Protein AF-A0A1E3BUB5-F1 (afdb_monomer)

Sequence (648 aa):
MSFGFSIGDFLGVIKDIHHIRRVFASAPAQFKNLHDELRNLSIIIQDVEAHLPNNERKAELEKIAKSCKEVVTDIWETIRRYQEISNKHGLKHAWKRLRWEPDDVRELRERVCSNIAPLTAINGRITLDNVLELVNYKKDEQHQMYLDWLSSASYAADQYNALRQGQPGTGRWFLECPPFQAWAETPGQTLFCPGIPGAGKTILASIVIDELDSRHGNDRDVGITYLYCSFRHRHDQIQDPESLLTSIIRQLAQGLERMPATVVWLYEKHKPKGTRPSFNELSDALNVIVGLLLSRTFIVVDALDECNESSISCIVDEIFRMQTVSKLSFLATSRSIPEIETKFYGKLVQEIRATKEDVIKYLNARLDNCPCALTRRPHLREKAITAITQSVDGMFLLAQLYLDSLISMTMPKEIMDELTRLMDKSNRYDEAYNTVMKRICDQAASQKRLAANTLLWITCAKRPLTPLELRTALAVELGDPELDQGNLPDLKDIISTCAGLVIVRSDCSGELVELAHYTMQEFFTRNWTVWFPLAHESIATTCLTYLSFDAFQGGMCFNDTEFEARLGQYPLYSYAARNWGHHARLQHVNNDLIFSFLTDTLKVDASVQALFALRVQTPFVPAPPKTAPALFRFSAGPCHALIGYSVA

Nearest PDB structures (foldseek):
  8bv0-assembly2_C  TM=6.334E-01  e=8.798E-07  Solanum lycopersicum
  4xgu-assembly1_B  TM=4.480E-01  e=5.798E-04  Caenorhabditis elegans
  4xgu-assembly1_D  TM=3.377E-01  e=5.318E-04  Caenorhabditis elegans
  1sxj-assembly1_E  TM=4.183E-01  e=2.197E-02  Saccharomyces cerevisiae
  7mca-assembly1_C  TM=2.116E-01  e=2.975E-02  Saccharomyces cerevisiae

Secondary structure (DSSP, 8-state):
------HHHHHHHHHHHHHHHHHGGG--GGGHHHHHHHHHHHHHHHHHHHT--SSTTHHHHHHHHHHHHHHHHHHHHHHHHHHHHHTTS-TTTSTTT--S--HHHHHHHHHHHHHHHHHHHHHHHHHHHHHHHHHHHHHHHHHHHHHHHH-----HHHHHHHHHHSPTT-SHHHHTSHHHHHHHHSTT-EEEEEB-TTS-HHHHHHHHHHHHHHHHTT-TTEEEEEEE--GGGGGSGGGSHHHHHHHHHHHHHHTSSS--HHHHHHHHHHGGGT----HHHHHHHHHHIIIII-SEEEEEEE-GGGS-HHHHHHHHHHHHHHHTTS-EEEEEEE---HHHHHHTTTSEE--B---HHHHHHHHHHHHHT--STTTT-HHHHHHHHHHHHHHSTT-HHHHHHHHHHHHT--SHHHHHHHHHHHT--S-HHHHHHHHHHHHHHTS-HHHHHHHHHHHHHHHHSSS-B-HHHHHHHHH--TT-SS--GGG---HHHHHHHTTTSEEEEE-SS-EEEEESSHHHHHHHHHHHHHH-TTHHHHHHHHHHHHHTSGGGTT-S-SSHHHHHHHHHH-TTHHHHHHHHHHHHHHS---HHHHHHHHH-HHHHHHHHHHHHTTS-----PPPPPS------------GGGSGGGT--

Solvent-accessible surface area (backbone atoms only — not comparable to full-atom values): 36355 Å² total; per-residue (Å²): 142,82,91,68,88,51,77,65,52,58,54,47,44,47,50,51,50,53,50,53,52,60,71,48,74,80,57,63,82,87,53,48,64,53,52,53,52,52,50,50,44,45,51,52,52,50,55,39,62,77,60,63,75,88,73,86,61,52,72,64,53,48,56,50,51,50,52,51,44,52,52,54,48,52,52,50,53,51,52,47,55,55,50,60,58,35,76,76,46,66,82,72,62,60,63,74,71,64,86,66,87,50,67,70,57,53,51,53,41,52,56,51,54,66,52,41,56,59,51,52,55,51,40,55,49,45,54,49,52,54,52,50,51,53,51,49,53,54,48,52,55,52,50,49,53,54,36,58,68,57,35,73,73,65,57,64,57,57,44,54,51,31,50,70,72,45,59,91,90,48,66,53,72,55,67,70,29,68,58,44,44,51,35,75,72,37,74,45,27,47,38,40,29,34,23,61,80,53,20,46,62,60,39,46,48,29,51,50,53,53,51,48,42,73,77,36,65,86,41,72,45,47,37,66,34,70,46,77,47,47,59,82,36,52,86,41,74,72,51,36,54,49,43,50,48,28,40,45,46,34,44,43,45,66,64,39,98,60,74,51,68,59,58,53,50,52,47,67,68,20,58,86,71,75,51,76,81,52,56,67,60,49,50,54,41,42,46,48,44,51,52,71,68,26,75,30,32,39,43,39,35,32,38,50,70,31,40,39,73,69,30,45,49,55,47,54,55,49,52,55,56,48,31,76,75,28,38,35,21,40,37,37,30,26,58,82,41,70,80,63,52,62,76,52,66,95,50,44,68,48,78,44,55,39,49,61,68,42,48,50,51,48,55,48,58,54,44,76,75,36,98,34,52,42,65,79,30,65,73,55,35,54,50,48,52,51,47,44,54,69,53,31,78,29,23,46,50,51,44,51,56,53,48,60,54,49,57,72,40,75,52,71,63,60,44,51,54,48,53,57,56,56,64,53,80,78,60,60,65,65,50,52,51,51,50,53,50,48,56,36,68,70,41,58,72,70,49,24,50,50,23,52,53,49,51,39,49,65,69,70,44,94,62,84,38,35,60,65,28,48,31,50,61,73,29,59,58,90,85,49,54,64,80,54,75,88,52,47,62,55,69,66,58,52,36,61,42,36,74,66,49,42,40,76,50,72,58,81,91,46,54,34,40,38,65,61,43,71,70,54,53,59,49,43,74,76,41,36,66,80,80,38,70,57,42,38,23,52,52,16,52,46,24,50,39,60,56,55,18,59,88,30,59,77,27,58,64,93,46,69,69,56,40,51,49,47,51,70,75,35,63,45,50,59,55,26,49,62,41,23,62,60,25,38,70,75,27,82,53,67,59,67,60,53,48,57,42,71,67,37,61,34,30,42,44,27,34,50,48,54,54,63,72,66,88,70,88,68,82,89,70,83,81,76,81,96,80,79,87,83,84,78,84,78,82,89,67,87,73,85,73,61,67,73,69,69,79,109

Mean predicted aligned error: 15.21 Å

InterPro domains:
  IPR027417 P-loop containing nucleoside triphosphate hydrolase [G3DSA:3.40.50.300] (180-353)
  IPR027417 P-loop containing nucleoside triphosphate hydrolase [SSF52540] (190-424)
  IPR054471 GPI inositol-deacylase, winged helix domain [PF22939] (443-526)
  IPR056884 Nephrocystin 3-like, N-terminal [PF24883] (169-335)

Foldseek 3Di:
DDPQDDLVLLVVLLVLLVVVLVVCPPPDPLCVLVNVLSVLLSVLSVLCSVLPDPDPCRVVVVVLSVLSVVLSVLSVVVVVVVVVVCVVDPDPPVNVPPPDCPVSSVVSSVSSVVSSVVSVVVSVVSVVVVVVVVVLVVQVVVLVVLLCVLALFDCVQVLVVLQVPDDPPPLVCVCPDPLNCCLVVAFLAEEEEAEDFQLSQSSNLSVSLVVCCVVPVVPLQEAEAEEEFALQCQVPPCLALSNVLSRSLSRLQVSHPHRPPLSVVQCVVCVVVVHHDDNVSSLVSVLCSQQPRHQAYEYEYEALVSHDPVNSVSNLVSQNVSSVRGRYRYYYYYHPDPSNVVSQPPHHYDYRFGDLVNLLSVLVVVLVVAPAQCVVPVVLVVLQSVLLSVLCGRRSVLSVLSSLLLRPDHDPVVSVVSSVVSNDNPPSPLVSVVSLLVVLVPDDPVLNLLLLLLCLCQQVAPHFAALVLSQQLSQQDQPDQDGDPVSRDDPCSSCVSNSNQWDWDQTSVGITIHGNGVVVSVSCVVCVCVSPVCSLQSSLSSLLSLLNHPVQLQAADPDPVVLVVCCVVRVNLLRSLACSLVSCLVDPYPVVSVVVQLVSRRSNRHSVCSNPVPPDPDDDDPDDDDDDDDDDDDDDDDPNPPVVPSND

Radius of gyration: 37.48 Å; Cα contacts (8 Å, |Δi|>4): 722; chains: 1; bounding box: 121×67×70 Å

Organism: Aspergillus cristatus (NCBI:txid573508)

Structure (mmCIF, N/CA/C/O backbone):
data_AF-A0A1E3BUB5-F1
#
_entry.id   AF-A0A1E3BUB5-F1
#
loop_
_atom_site.group_PDB
_atom_site.id
_atom_site.type_symbol
_atom_site.label_atom_id
_atom_site.label_alt_id
_atom_site.label_comp_id
_atom_site.label_asym_id
_atom_site.label_entity_id
_atom_site.label_seq_id
_atom_site.pdbx_PDB_ins_code
_atom_site.Cartn_x
_atom_site.Cartn_y
_atom_site.Cartn_z
_atom_site.occupancy
_atom_site.B_iso_or_equiv
_atom_site.auth_seq_id
_atom_site.auth_comp_id
_atom_site.auth_asym_id
_atom_site.auth_atom_id
_atom_site.pdbx_PDB_model_num
ATOM 1 N N . MET A 1 1 ? -36.670 -43.018 7.170 1.00 26.36 1 MET A N 1
ATOM 2 C CA . MET A 1 1 ? -37.605 -42.264 8.030 1.00 26.36 1 MET A CA 1
ATOM 3 C C . MET A 1 1 ? -37.699 -40.849 7.484 1.00 26.36 1 MET A C 1
ATOM 5 O O . MET A 1 1 ? -36.840 -40.036 7.779 1.00 26.36 1 MET A O 1
ATOM 9 N N . SER A 1 2 ? -38.675 -40.589 6.617 1.00 27.34 2 SER A N 1
ATOM 10 C CA . SER A 1 2 ? -38.958 -39.258 6.070 1.00 27.34 2 SER A CA 1
ATOM 11 C C . SER A 1 2 ? -40.436 -38.955 6.302 1.00 27.34 2 SER A C 1
ATOM 13 O O . SER A 1 2 ? -41.261 -39.082 5.403 1.00 27.34 2 SER A O 1
ATOM 15 N N . PHE A 1 3 ? -40.780 -38.605 7.537 1.00 29.92 3 PHE A N 1
ATOM 16 C CA . PHE A 1 3 ? -42.010 -37.866 7.804 1.00 29.92 3 PHE A CA 1
ATOM 17 C C . PHE A 1 3 ? -41.619 -36.395 7.871 1.00 29.92 3 PHE A C 1
ATOM 19 O O . PHE A 1 3 ? -41.452 -35.834 8.945 1.00 29.92 3 PHE A O 1
ATOM 26 N N . GLY A 1 4 ? -41.342 -35.823 6.700 1.00 34.12 4 GLY A N 1
ATOM 27 C CA . GLY A 1 4 ? -41.182 -34.387 6.534 1.00 34.12 4 GLY A CA 1
ATOM 28 C C . GLY A 1 4 ? -42.446 -33.880 5.869 1.00 34.12 4 GLY A C 1
ATOM 29 O O . GLY A 1 4 ? -42.695 -34.221 4.715 1.00 34.12 4 GLY A O 1
ATOM 30 N N . PHE A 1 5 ? -43.245 -33.109 6.597 1.00 47.31 5 PHE A N 1
ATOM 31 C CA . PHE A 1 5 ? -44.317 -32.339 5.979 1.00 47.31 5 PHE A CA 1
ATOM 32 C C . PHE A 1 5 ? -43.687 -31.376 4.954 1.00 47.31 5 PHE A C 1
ATOM 34 O O . PHE A 1 5 ? -42.609 -30.813 5.188 1.00 47.31 5 PHE A O 1
ATOM 41 N N . SER A 1 6 ? -44.323 -31.227 3.793 1.00 52.41 6 SER A N 1
ATOM 42 C CA . SER A 1 6 ? -43.852 -30.370 2.691 1.00 52.41 6 SER A CA 1
ATOM 43 C C . SER A 1 6 ? -44.884 -29.291 2.353 1.00 52.41 6 SER A C 1
ATOM 45 O O . SER A 1 6 ? -46.030 -29.378 2.786 1.00 52.41 6 SER A O 1
ATOM 47 N N . ILE A 1 7 ? -44.517 -28.311 1.516 1.00 54.09 7 ILE A N 1
ATOM 48 C CA . ILE A 1 7 ? -45.458 -27.364 0.871 1.00 54.09 7 ILE A CA 1
ATOM 49 C C . ILE A 1 7 ? -46.690 -28.105 0.298 1.00 54.09 7 ILE A C 1
ATOM 51 O O . ILE A 1 7 ? -47.817 -27.615 0.356 1.00 54.09 7 ILE A O 1
ATOM 55 N N . GLY A 1 8 ? -46.501 -29.349 -0.161 1.00 55.06 8 GLY A N 1
ATOM 56 C CA . GLY A 1 8 ? -47.566 -30.224 -0.649 1.00 55.06 8 GLY A CA 1
ATOM 57 C C . GLY A 1 8 ? -48.666 -30.564 0.366 1.00 55.06 8 GLY A C 1
ATOM 58 O O . GLY A 1 8 ? -49.785 -30.852 -0.053 1.00 55.06 8 GLY A O 1
ATOM 59 N N . ASP A 1 9 ? -48.405 -30.504 1.675 1.00 64.00 9 ASP A N 1
ATOM 60 C CA . ASP A 1 9 ? -49.410 -30.784 2.709 1.00 64.00 9 ASP A CA 1
ATOM 61 C C . ASP A 1 9 ? -50.357 -29.604 2.938 1.00 64.00 9 ASP A C 1
ATOM 63 O O . ASP A 1 9 ? -51.563 -29.817 3.065 1.00 64.00 9 ASP A O 1
ATOM 67 N N . PHE A 1 10 ? -49.851 -28.367 2.913 1.00 63.09 10 PHE A N 1
ATOM 68 C CA . PHE A 1 10 ? -50.699 -27.170 2.942 1.00 63.09 10 PHE A CA 1
ATOM 69 C C . PHE A 1 10 ? -51.537 -27.056 1.666 1.00 63.09 10 PHE A C 1
ATOM 71 O O . PHE A 1 10 ? -52.740 -26.816 1.751 1.00 63.09 10 PHE A O 1
ATOM 78 N N . LEU A 1 11 ? -50.956 -27.358 0.499 1.00 63.62 11 LEU A N 1
ATOM 79 C CA . LEU A 1 11 ? -51.697 -27.475 -0.762 1.00 63.62 11 LEU A CA 1
ATOM 80 C C . LEU A 1 11 ? -52.766 -28.580 -0.720 1.00 63.62 11 LEU A C 1
ATOM 82 O O . LEU A 1 11 ? -53.835 -28.425 -1.314 1.00 63.62 11 LEU A O 1
ATOM 86 N N . GLY A 1 12 ? -52.494 -29.686 -0.020 1.00 67.19 12 GLY A N 1
ATOM 87 C CA . GLY A 1 12 ? -53.465 -30.746 0.253 1.00 67.19 12 GLY A CA 1
ATOM 88 C C . GLY A 1 12 ? -54.640 -30.237 1.087 1.00 67.19 12 GLY A C 1
ATOM 89 O O . GLY A 1 12 ? -55.785 -30.336 0.654 1.00 67.19 12 GLY A O 1
ATOM 90 N N . VAL A 1 13 ? -54.353 -29.579 2.214 1.00 66.00 13 VAL A N 1
ATOM 91 C CA . VAL A 1 13 ? -55.367 -28.973 3.093 1.00 66.00 13 VAL A CA 1
ATOM 92 C C . VAL A 1 13 ? -56.182 -27.899 2.358 1.00 66.00 13 VAL A C 1
ATOM 94 O O . VAL A 1 13 ? -57.406 -27.882 2.463 1.00 66.00 13 VAL A O 1
ATOM 97 N N . ILE A 1 14 ? -55.548 -27.041 1.551 1.00 66.06 14 ILE A N 1
ATOM 98 C CA . ILE A 1 14 ? -56.228 -26.034 0.718 1.00 66.06 14 ILE A CA 1
ATOM 99 C C . ILE A 1 14 ? -57.168 -26.706 -0.296 1.00 66.06 14 ILE A C 1
ATOM 101 O O . ILE A 1 14 ? -58.313 -26.273 -0.460 1.00 66.06 14 ILE A O 1
ATOM 105 N N . LYS A 1 15 ? -56.722 -27.774 -0.972 1.00 71.44 15 LYS A N 1
ATOM 106 C CA . LYS A 1 15 ? -57.562 -28.542 -1.910 1.00 71.44 15 LYS A CA 1
ATOM 107 C C . LYS A 1 15 ? -58.764 -29.167 -1.210 1.00 71.44 15 LYS A C 1
ATOM 109 O O . LYS A 1 15 ? -59.876 -29.062 -1.734 1.00 71.44 15 LYS A O 1
ATOM 114 N N . ASP A 1 16 ? -58.557 -29.752 -0.036 1.00 68.25 16 ASP A N 1
ATOM 115 C CA . ASP A 1 16 ? -59.614 -30.381 0.755 1.00 68.25 16 ASP A CA 1
ATOM 116 C C . ASP A 1 16 ? -60.634 -29.339 1.236 1.00 68.25 16 ASP A C 1
ATOM 118 O O . ASP A 1 16 ? -61.841 -29.525 1.060 1.00 68.25 16 ASP A O 1
ATOM 122 N N . ILE A 1 17 ? -60.173 -28.177 1.713 1.00 66.69 17 ILE A N 1
ATOM 123 C CA . ILE A 1 17 ? -61.039 -27.048 2.079 1.00 66.69 17 ILE A CA 1
ATOM 124 C C . ILE A 1 17 ? -61.832 -26.548 0.862 1.00 66.69 17 ILE A C 1
ATOM 126 O O . ILE A 1 17 ? -63.046 -26.352 0.955 1.00 66.69 17 ILE A O 1
ATOM 130 N N . HIS A 1 18 ? -61.206 -26.370 -0.305 1.00 68.19 18 HIS A N 1
ATOM 131 C CA . HIS A 1 18 ? -61.915 -25.963 -1.524 1.00 68.19 18 HIS A CA 1
ATOM 132 C C . HIS A 1 18 ? -62.954 -26.993 -1.980 1.00 68.19 18 HIS A C 1
ATOM 134 O O . HIS A 1 18 ? -64.037 -26.613 -2.438 1.00 68.19 18 HIS A O 1
ATOM 140 N N . HIS A 1 19 ? -62.651 -28.285 -1.849 1.00 68.38 19 HIS A N 1
ATOM 141 C CA . HIS A 1 19 ? -63.575 -29.361 -2.181 1.00 68.38 19 HIS A CA 1
ATOM 142 C C . HIS A 1 19 ? -64.779 -29.378 -1.230 1.00 68.38 19 HIS A C 1
ATOM 144 O O . HIS A 1 19 ? -65.921 -29.348 -1.693 1.00 68.38 19 HIS A O 1
ATOM 150 N N . ILE A 1 20 ? -64.539 -29.299 0.084 1.00 65.75 20 ILE A N 1
ATOM 151 C CA . ILE A 1 20 ? -65.580 -29.166 1.114 1.00 65.75 20 ILE A CA 1
ATOM 152 C C . ILE A 1 20 ? -66.467 -27.953 0.817 1.00 65.75 20 ILE A C 1
ATOM 154 O O . ILE A 1 20 ? -67.691 -28.068 0.777 1.00 65.75 20 ILE A O 1
ATOM 158 N N . ARG A 1 21 ? -65.872 -26.799 0.499 1.00 66.31 21 ARG A N 1
ATOM 159 C CA . ARG A 1 21 ? -66.609 -25.572 0.156 1.00 66.31 21 ARG A CA 1
ATOM 160 C C . ARG A 1 21 ? -67.506 -25.725 -1.078 1.00 66.31 21 ARG A C 1
ATOM 162 O O . ARG A 1 21 ? -68.587 -25.141 -1.091 1.00 66.31 21 ARG A O 1
ATOM 169 N N . ARG A 1 22 ? -67.105 -26.512 -2.086 1.00 67.31 22 ARG A N 1
ATOM 170 C CA . ARG A 1 22 ? -67.947 -26.823 -3.261 1.00 67.31 22 ARG A CA 1
ATOM 171 C C . ARG A 1 22 ? -69.126 -27.724 -2.905 1.00 67.31 22 ARG A C 1
ATOM 173 O O . ARG A 1 22 ? -70.236 -27.459 -3.356 1.00 67.31 22 ARG A O 1
ATOM 180 N N . VAL A 1 23 ? -68.906 -28.741 -2.073 1.00 63.62 23 VAL A N 1
ATOM 181 C CA . VAL A 1 23 ? -69.973 -29.630 -1.580 1.00 63.62 23 VAL A CA 1
ATOM 182 C C . VAL A 1 23 ? -70.984 -28.847 -0.727 1.00 63.62 23 VAL A C 1
ATOM 184 O O . VAL A 1 23 ? -72.190 -29.056 -0.840 1.00 63.62 23 VAL A O 1
ATOM 187 N N . PHE A 1 24 ? -70.511 -27.867 0.048 1.00 59.06 24 PHE A N 1
ATOM 188 C CA . PHE A 1 24 ? -71.335 -26.987 0.884 1.00 59.06 24 PHE A CA 1
ATOM 189 C C . PHE A 1 24 ? -72.058 -25.848 0.146 1.00 59.06 24 PHE A C 1
ATOM 191 O O . PHE A 1 24 ? -72.887 -25.180 0.759 1.00 59.06 24 PHE A O 1
ATOM 198 N N . ALA A 1 25 ? -71.819 -25.614 -1.149 1.00 55.81 25 ALA A N 1
ATOM 199 C CA . ALA A 1 25 ? -72.436 -24.498 -1.883 1.00 55.81 25 ALA A CA 1
ATOM 200 C C . ALA A 1 25 ? -73.980 -24.568 -1.956 1.00 55.81 25 ALA A C 1
ATOM 202 O O . ALA A 1 25 ? -74.637 -23.575 -2.259 1.00 55.81 25 ALA A O 1
ATOM 203 N N . SER A 1 26 ? -74.558 -25.736 -1.661 1.00 53.09 26 SER A N 1
ATOM 204 C CA . SER A 1 26 ? -76.004 -25.995 -1.608 1.00 53.09 26 SER A CA 1
ATOM 205 C C . SER A 1 26 ? -76.545 -26.219 -0.185 1.00 53.09 26 SER A C 1
ATOM 207 O O . SER A 1 26 ? -77.709 -26.587 -0.016 1.00 53.09 26 SER A O 1
ATOM 209 N N . ALA A 1 27 ? -75.714 -26.017 0.842 1.00 56.88 27 ALA A N 1
ATOM 210 C CA . ALA A 1 27 ? -76.050 -26.334 2.224 1.00 56.88 27 ALA A CA 1
ATOM 211 C C . ALA A 1 27 ? -77.023 -25.321 2.868 1.00 56.88 27 ALA A C 1
ATOM 213 O O . ALA A 1 27 ? -77.095 -24.162 2.449 1.00 56.88 27 ALA A O 1
ATOM 214 N N . PRO A 1 28 ? -77.770 -25.726 3.915 1.00 57.62 28 PRO A N 1
ATOM 215 C CA . PRO A 1 28 ? -78.663 -24.830 4.647 1.00 57.62 28 PRO A CA 1
ATOM 216 C C . PRO A 1 28 ? -77.929 -23.643 5.285 1.00 57.62 28 PRO A C 1
ATOM 218 O O . PRO A 1 28 ? -76.775 -23.760 5.693 1.00 57.62 28 PRO A O 1
ATOM 221 N N . ALA A 1 29 ? -78.646 -22.530 5.485 1.00 59.44 29 ALA A N 1
ATOM 222 C CA . ALA A 1 29 ? -78.125 -21.292 6.085 1.00 59.44 29 ALA A CA 1
ATOM 223 C C . ALA A 1 29 ? -77.405 -21.477 7.441 1.00 59.44 29 ALA A C 1
ATOM 225 O O . ALA A 1 29 ? -76.586 -20.646 7.816 1.00 59.44 29 ALA A O 1
ATOM 226 N N . GLN A 1 30 ? -77.681 -22.574 8.151 1.00 56.78 30 GLN A N 1
ATOM 227 C CA . GLN A 1 30 ? -77.082 -22.940 9.438 1.00 56.78 30 GLN A CA 1
ATOM 228 C C . GLN A 1 30 ? -75.578 -23.272 9.351 1.00 56.78 30 GLN A C 1
ATOM 230 O O . GLN A 1 30 ? -74.872 -23.103 10.334 1.00 56.78 30 GLN A O 1
ATOM 235 N N . PHE A 1 31 ? -75.060 -23.682 8.186 1.00 61.47 31 PHE A N 1
ATOM 236 C CA . PHE A 1 31 ? -73.638 -24.032 8.002 1.00 61.47 31 PHE A CA 1
ATOM 237 C C . PHE A 1 31 ? -72.782 -22.879 7.460 1.00 61.47 31 PHE A C 1
ATOM 239 O O . PHE A 1 31 ? -71.582 -23.036 7.228 1.00 61.47 31 PHE A O 1
ATOM 246 N N . LYS A 1 32 ? -73.390 -21.705 7.258 1.00 66.06 32 LYS A N 1
ATOM 247 C CA . LYS A 1 32 ? -72.729 -20.527 6.688 1.00 66.06 32 LYS A CA 1
ATOM 248 C C . LYS A 1 32 ? -71.531 -20.067 7.528 1.00 66.06 32 LYS A C 1
ATOM 250 O O . LYS A 1 32 ? -70.489 -19.755 6.967 1.00 66.06 32 LYS A O 1
ATOM 255 N N . ASN A 1 33 ? -71.647 -20.116 8.855 1.00 69.62 33 ASN A N 1
ATOM 256 C CA . ASN A 1 33 ? -70.572 -19.701 9.759 1.00 69.62 33 ASN A CA 1
ATOM 257 C C . ASN A 1 33 ? -69.329 -20.595 9.627 1.00 69.62 33 ASN A C 1
ATOM 259 O O . ASN A 1 33 ? -68.222 -20.085 9.514 1.00 69.62 33 ASN A O 1
ATOM 263 N N . LEU A 1 34 ? -69.502 -21.922 9.565 1.00 70.69 34 LEU A N 1
ATOM 264 C CA . LEU A 1 34 ? -68.390 -22.853 9.338 1.00 70.69 34 LEU A CA 1
ATOM 265 C C . LEU A 1 34 ? -67.757 -22.647 7.951 1.00 70.69 34 LEU A C 1
ATOM 267 O O . LEU A 1 34 ? -66.539 -22.713 7.811 1.00 70.69 34 LEU A O 1
ATOM 271 N N . HIS A 1 35 ? -68.567 -22.356 6.927 1.00 72.38 35 HIS A N 1
ATOM 272 C CA . HIS A 1 35 ? -68.063 -22.028 5.591 1.00 72.38 35 HIS A CA 1
ATOM 273 C C . HIS A 1 35 ? -67.185 -20.766 5.583 1.00 72.38 35 HIS A C 1
ATOM 275 O O . HIS A 1 35 ? -66.140 -20.756 4.929 1.00 72.38 35 HIS A O 1
ATOM 281 N N . ASP A 1 36 ? -67.597 -19.721 6.303 1.00 76.19 36 ASP A N 1
ATOM 282 C CA . ASP A 1 36 ? -66.852 -18.465 6.408 1.00 76.19 36 ASP A CA 1
ATOM 283 C C . ASP A 1 36 ? -65.540 -18.647 7.200 1.00 76.19 36 ASP A C 1
ATOM 285 O O . ASP A 1 36 ? -64.498 -18.146 6.777 1.00 76.19 36 ASP A O 1
ATOM 289 N N . GLU A 1 37 ? -65.544 -19.445 8.274 1.00 79.12 37 GLU A N 1
ATOM 290 C CA . GLU A 1 37 ? -64.337 -19.801 9.047 1.00 79.12 37 GLU A CA 1
ATOM 291 C C . GLU A 1 37 ? -63.353 -20.640 8.212 1.00 79.12 37 GLU A C 1
ATOM 293 O O . GLU A 1 37 ? -62.155 -20.366 8.189 1.00 79.12 37 GLU A O 1
ATOM 298 N N . LEU A 1 38 ? -63.851 -21.608 7.433 1.00 73.44 38 LEU A N 1
ATOM 299 C CA . LEU A 1 38 ? -63.034 -22.391 6.498 1.00 73.44 38 LEU A CA 1
ATOM 300 C C . LEU A 1 38 ? -62.450 -21.532 5.372 1.00 73.44 38 LEU A C 1
ATOM 302 O O . LEU A 1 38 ? -61.330 -21.772 4.920 1.00 73.44 38 LEU A O 1
ATOM 306 N N . ARG A 1 39 ? -63.189 -20.515 4.909 1.00 78.00 39 ARG A N 1
ATOM 307 C CA . ARG A 1 39 ? -62.662 -19.530 3.958 1.00 78.00 39 ARG A CA 1
ATOM 308 C C . ARG A 1 39 ? -61.519 -18.733 4.583 1.00 78.00 39 ARG A C 1
ATOM 310 O O . ARG A 1 39 ? -60.500 -18.566 3.923 1.00 78.00 39 ARG A O 1
ATOM 317 N N . ASN A 1 40 ? -61.675 -18.273 5.822 1.00 79.62 40 ASN A N 1
ATOM 318 C CA . ASN A 1 40 ? -60.635 -17.524 6.528 1.00 79.62 40 ASN A CA 1
ATOM 319 C C . ASN A 1 40 ? -59.386 -18.383 6.761 1.00 79.62 40 ASN A C 1
ATOM 321 O O . ASN A 1 40 ? -58.281 -17.941 6.458 1.00 79.62 40 ASN A O 1
ATOM 325 N N . LEU A 1 41 ? -59.560 -19.634 7.198 1.00 78.50 41 LEU A N 1
ATOM 326 C CA . LEU A 1 41 ? -58.462 -20.588 7.349 1.00 78.50 41 LEU A CA 1
ATOM 327 C C . LEU A 1 41 ? -57.717 -20.804 6.021 1.00 78.50 41 LEU A C 1
ATOM 329 O O . LEU A 1 41 ? -56.492 -20.769 5.994 1.00 78.50 41 LEU A O 1
ATOM 333 N N . SER A 1 42 ? -58.445 -20.965 4.911 1.00 76.62 42 SER A N 1
ATOM 334 C CA . SER A 1 42 ? -57.848 -21.117 3.578 1.00 76.62 42 SER A CA 1
ATOM 335 C C . SER A 1 42 ? -57.007 -19.911 3.157 1.00 76.62 42 SER A C 1
ATOM 337 O O . SER A 1 42 ? -55.957 -20.111 2.558 1.00 76.62 42 SER A O 1
ATOM 339 N N . ILE A 1 43 ? -57.467 -18.686 3.434 1.00 78.69 43 ILE A N 1
ATOM 340 C CA . ILE A 1 43 ? -56.739 -17.452 3.091 1.00 78.69 43 ILE A CA 1
ATOM 341 C C . ILE A 1 43 ? -55.440 -17.378 3.896 1.00 78.69 43 ILE A C 1
ATOM 343 O O . ILE A 1 43 ? -54.375 -17.176 3.330 1.00 78.69 43 ILE A O 1
ATOM 347 N N . ILE A 1 44 ? -55.508 -17.629 5.203 1.00 77.81 44 ILE A N 1
ATOM 348 C CA . ILE A 1 44 ? -54.331 -17.536 6.074 1.00 77.81 44 ILE A CA 1
ATOM 349 C C . ILE A 1 44 ? -53.304 -18.620 5.730 1.00 77.81 44 ILE A C 1
ATOM 351 O O . ILE A 1 44 ? -52.107 -18.354 5.746 1.00 77.81 44 ILE A O 1
ATOM 355 N N . ILE A 1 45 ? -53.747 -19.836 5.396 1.00 73.62 45 ILE A N 1
ATOM 356 C CA . ILE A 1 45 ? -52.833 -20.899 4.961 1.00 73.62 45 ILE A CA 1
ATOM 357 C C . ILE A 1 45 ? -52.135 -20.516 3.646 1.00 73.62 45 ILE A C 1
ATOM 359 O O . ILE A 1 45 ? -50.940 -20.763 3.519 1.00 73.62 45 ILE A O 1
ATOM 363 N N . GLN A 1 46 ? -52.843 -19.887 2.701 1.00 75.88 46 GLN A N 1
ATOM 364 C CA . GLN A 1 46 ? -52.248 -19.386 1.453 1.00 75.88 46 GLN A CA 1
ATOM 365 C C . GLN A 1 46 ? -51.231 -18.268 1.710 1.00 75.88 46 GLN A C 1
ATOM 367 O O . GLN A 1 46 ? -50.159 -18.270 1.108 1.00 75.88 46 GLN A O 1
ATOM 372 N N . ASP A 1 47 ? -51.531 -17.350 2.630 1.00 73.06 47 ASP A N 1
ATOM 373 C CA . ASP A 1 47 ? -50.600 -16.284 3.005 1.00 73.06 47 ASP A CA 1
ATOM 374 C C . ASP A 1 47 ? -49.339 -16.854 3.670 1.00 73.06 47 ASP A C 1
ATOM 376 O O . ASP A 1 47 ? -48.227 -16.477 3.309 1.00 73.06 47 ASP A O 1
ATOM 380 N N . VAL A 1 48 ? -49.481 -17.816 4.586 1.00 71.94 48 VAL A N 1
ATOM 381 C CA . VAL A 1 48 ? -48.336 -18.491 5.219 1.00 71.94 48 VAL A CA 1
ATOM 382 C C . VAL A 1 48 ? -47.521 -19.290 4.195 1.00 71.94 48 VAL A C 1
ATOM 384 O O . VAL A 1 48 ? -46.295 -19.315 4.281 1.00 71.94 48 VAL A O 1
ATOM 387 N N . GLU A 1 49 ? -48.177 -19.917 3.212 1.00 70.50 49 GLU A N 1
ATOM 388 C CA . GLU A 1 49 ? -47.511 -20.655 2.134 1.00 70.50 49 GLU A CA 1
ATOM 389 C C . GLU A 1 49 ? -46.639 -19.739 1.268 1.00 70.50 49 GLU A C 1
ATOM 391 O O . GLU A 1 49 ? -45.481 -20.060 0.999 1.00 70.50 49 GLU A O 1
ATOM 396 N N . ALA A 1 50 ? -47.175 -18.584 0.868 1.00 69.06 50 ALA A N 1
ATOM 397 C CA . ALA A 1 50 ? -46.481 -17.633 0.004 1.00 69.06 50 ALA A CA 1
ATOM 398 C C . ALA A 1 50 ? -45.211 -17.034 0.641 1.00 69.06 50 ALA A C 1
ATOM 400 O O . ALA A 1 50 ? -44.342 -16.552 -0.083 1.00 69.06 50 ALA A O 1
ATOM 401 N N . HIS A 1 51 ? -45.089 -17.080 1.972 1.00 66.06 51 HIS A N 1
ATOM 402 C CA . HIS A 1 51 ? -44.011 -16.433 2.726 1.00 66.06 51 HIS A CA 1
ATOM 403 C C . HIS A 1 51 ? -43.188 -17.412 3.594 1.00 66.06 51 HIS A C 1
ATOM 405 O O . HIS A 1 51 ? -42.492 -16.985 4.512 1.00 66.06 51 HIS A O 1
ATOM 411 N N . LEU A 1 52 ? -43.268 -18.724 3.339 1.00 63.34 52 LEU A N 1
ATOM 412 C CA . LEU A 1 52 ? -42.648 -19.777 4.160 1.00 63.34 52 LEU A CA 1
ATOM 413 C C . LEU A 1 52 ? -41.128 -19.556 4.389 1.00 63.34 52 LEU A C 1
ATOM 415 O O . LEU A 1 52 ? -40.376 -19.478 3.415 1.00 63.34 52 LEU A O 1
ATOM 419 N N . PRO A 1 53 ? -40.643 -19.505 5.650 1.00 59.62 53 PRO A N 1
ATOM 420 C CA . PRO A 1 53 ? -39.230 -19.266 5.946 1.00 59.62 53 PRO A CA 1
ATOM 421 C C . PRO A 1 53 ? -38.350 -20.498 5.689 1.00 59.62 53 PRO A C 1
ATOM 423 O O . PRO A 1 53 ? -38.778 -21.646 5.850 1.00 59.62 53 PRO A O 1
A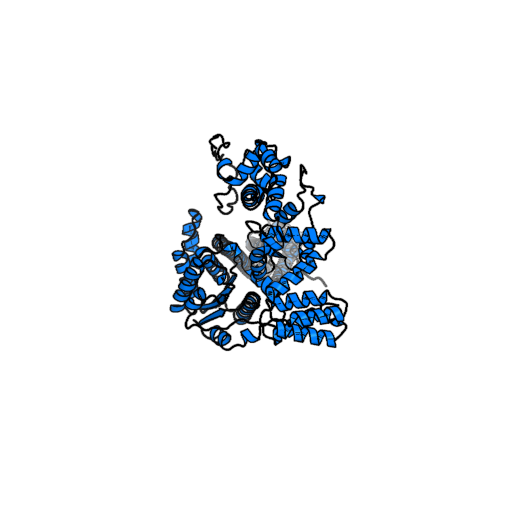TOM 426 N N . ASN A 1 54 ? -37.073 -20.258 5.374 1.00 57.09 54 ASN A N 1
ATOM 427 C CA . ASN A 1 54 ? -36.060 -21.305 5.258 1.00 57.09 54 ASN A CA 1
ATOM 428 C C . ASN A 1 54 ? -35.724 -21.897 6.648 1.00 57.09 54 ASN A C 1
ATOM 430 O O . ASN A 1 54 ? -35.025 -21.310 7.465 1.00 57.09 54 ASN A O 1
ATOM 434 N N . ASN A 1 55 ? -36.219 -23.113 6.879 1.00 56.28 55 ASN A N 1
ATOM 435 C CA . ASN A 1 55 ? -35.781 -24.132 7.846 1.00 56.28 55 ASN A CA 1
ATOM 436 C C . ASN A 1 55 ? -35.958 -23.924 9.369 1.00 56.28 55 ASN A C 1
ATOM 438 O O . ASN A 1 55 ? -36.242 -24.920 10.034 1.00 56.28 55 ASN A O 1
ATOM 442 N N . GLU A 1 56 ? -35.871 -22.729 9.962 1.00 56.38 56 GLU A N 1
ATOM 443 C CA . GLU A 1 56 ? -35.820 -22.622 11.444 1.00 56.38 56 GLU A CA 1
ATOM 444 C C . GLU A 1 56 ? -37.150 -22.866 12.183 1.00 56.38 56 GLU A C 1
ATOM 446 O O . GLU A 1 56 ? -37.153 -23.264 13.346 1.00 56.38 56 GLU A O 1
ATOM 451 N N . ARG A 1 57 ? -38.302 -22.679 11.526 1.00 61.69 57 ARG A N 1
ATOM 452 C CA . ARG A 1 57 ? -39.630 -22.721 12.186 1.00 61.69 57 ARG A CA 1
ATOM 453 C C . ARG A 1 57 ? -40.498 -23.906 11.770 1.00 61.69 57 ARG A C 1
ATOM 455 O O . ARG A 1 57 ? -41.711 -23.919 11.984 1.00 61.69 57 ARG A O 1
ATOM 462 N N . LYS A 1 58 ? -39.871 -24.923 11.177 1.00 64.06 58 LYS A N 1
ATOM 463 C CA . LYS A 1 58 ? -40.560 -26.061 10.564 1.00 64.06 58 LYS A CA 1
ATOM 464 C C . LYS A 1 58 ? -41.425 -26.830 11.572 1.00 64.06 58 LYS A C 1
ATOM 466 O O . LYS A 1 58 ? -42.588 -27.074 11.295 1.00 64.06 58 LYS A O 1
ATOM 471 N N . ALA A 1 59 ? -40.924 -27.104 12.777 1.00 64.38 59 ALA A N 1
ATOM 472 C CA . ALA A 1 59 ? -41.628 -27.931 13.765 1.00 64.38 59 ALA A CA 1
ATOM 473 C C . ALA A 1 59 ? -42.958 -27.330 14.282 1.00 64.38 59 ALA A C 1
ATOM 475 O O . ALA A 1 59 ? -43.926 -28.062 14.501 1.00 64.38 59 ALA A O 1
ATOM 476 N N . GLU A 1 60 ? -43.038 -26.006 14.469 1.00 66.75 60 GLU A N 1
ATOM 477 C CA . GLU A 1 60 ? -44.281 -25.337 14.897 1.00 66.75 60 GLU A CA 1
ATOM 478 C C . GLU A 1 60 ? -45.318 -25.301 13.767 1.00 66.75 60 GLU A C 1
ATOM 480 O O . GLU A 1 60 ? -46.489 -25.623 13.986 1.00 66.75 60 GLU A O 1
ATOM 485 N N . LEU A 1 61 ? -44.872 -24.987 12.546 1.00 68.31 61 LEU A N 1
ATOM 486 C CA . LEU A 1 61 ? -45.699 -25.020 11.338 1.00 68.31 61 LEU A CA 1
ATOM 487 C C . LEU A 1 61 ? -46.231 -26.430 11.052 1.00 68.31 61 LEU A C 1
ATOM 489 O O . LEU A 1 61 ? -47.401 -26.580 10.713 1.00 68.31 61 LEU A O 1
ATOM 493 N N . GLU A 1 62 ? -45.420 -27.469 11.260 1.00 69.06 62 GLU A N 1
ATOM 494 C CA . GLU A 1 62 ? -45.814 -28.874 11.104 1.00 69.06 62 GLU A CA 1
ATOM 495 C C . GLU A 1 62 ? -46.920 -29.285 12.081 1.00 69.06 62 GLU A C 1
ATOM 497 O O . GLU A 1 62 ? -47.891 -29.942 11.693 1.00 69.06 62 GLU A O 1
ATOM 502 N N . LYS A 1 63 ? -46.818 -28.864 13.347 1.00 72.69 63 LYS A N 1
ATOM 503 C CA . LYS A 1 63 ? -47.834 -29.148 14.369 1.00 72.69 63 LYS A CA 1
ATOM 504 C C . LYS A 1 63 ? -49.180 -28.511 14.018 1.00 72.69 63 LYS A C 1
ATOM 506 O O . LYS A 1 63 ? -50.224 -29.144 14.179 1.00 72.69 63 LYS A O 1
ATOM 511 N N . ILE A 1 64 ? -49.156 -27.279 13.513 1.00 70.88 64 ILE A N 1
ATOM 512 C CA . ILE A 1 64 ? -50.361 -26.538 13.126 1.00 70.88 64 ILE A CA 1
ATOM 513 C C . ILE A 1 64 ? -50.947 -27.081 11.815 1.00 70.88 64 ILE A C 1
ATOM 515 O O . ILE A 1 64 ? -52.159 -27.267 11.730 1.00 70.88 64 ILE A O 1
ATOM 519 N N . ALA A 1 65 ? -50.113 -27.415 10.825 1.00 70.31 65 ALA A N 1
ATOM 520 C CA . ALA A 1 65 ? -50.541 -28.044 9.574 1.00 70.31 65 ALA A CA 1
ATOM 521 C C . ALA A 1 65 ? -51.245 -29.383 9.827 1.00 70.31 65 ALA A C 1
ATOM 523 O O . ALA A 1 65 ? -52.310 -29.651 9.267 1.00 70.31 65 ALA A O 1
ATOM 524 N N . LYS A 1 66 ? -50.680 -30.201 10.724 1.00 76.19 66 LYS A N 1
ATOM 525 C CA . LYS A 1 66 ? -51.271 -31.470 11.153 1.00 76.19 66 LYS A CA 1
ATOM 526 C C . LYS A 1 66 ? -52.633 -31.260 11.820 1.00 76.19 66 LYS A C 1
ATOM 528 O O . LYS A 1 66 ? -53.598 -31.899 11.417 1.00 76.19 66 LYS A O 1
ATOM 533 N N . SER A 1 67 ? -52.724 -30.316 12.756 1.00 77.06 67 SER A N 1
ATOM 534 C CA . SER A 1 67 ? -53.983 -29.942 13.417 1.00 77.06 67 SER A CA 1
ATOM 535 C C . SER A 1 67 ? -55.041 -29.449 12.415 1.00 77.06 67 SER A C 1
ATOM 537 O O . SER A 1 67 ? -56.193 -29.874 12.467 1.00 77.06 67 SER A O 1
ATOM 539 N N . CYS A 1 68 ? -54.658 -28.626 11.431 1.00 72.31 68 CYS A N 1
ATOM 540 C CA . CYS A 1 68 ? -55.565 -28.178 10.368 1.00 72.31 68 CYS A CA 1
ATOM 541 C C . CYS A 1 68 ? -56.070 -29.348 9.512 1.00 72.31 68 CYS A C 1
ATOM 543 O O . CYS A 1 68 ? -57.257 -29.414 9.200 1.00 72.31 68 CYS A O 1
ATOM 545 N N . LYS A 1 69 ? -55.190 -30.292 9.159 1.00 75.06 69 LYS A N 1
ATOM 546 C CA . LYS A 1 69 ? -55.535 -31.488 8.378 1.00 75.06 69 LYS A CA 1
ATOM 547 C C . LYS A 1 69 ? -56.490 -32.412 9.136 1.00 75.06 69 LYS A C 1
ATOM 549 O O . LYS A 1 69 ? -57.450 -32.899 8.546 1.00 75.06 69 LYS A O 1
ATOM 554 N N . GLU A 1 70 ? -56.264 -32.613 10.432 1.00 77.06 70 GLU A N 1
ATOM 555 C CA . GLU A 1 70 ? -57.153 -33.382 11.314 1.00 77.06 70 GLU A CA 1
ATOM 556 C C . GLU A 1 70 ? -58.545 -32.742 11.382 1.00 77.06 70 GLU A C 1
ATOM 558 O O . GLU A 1 70 ? -59.542 -33.409 11.126 1.00 77.06 70 GLU A O 1
ATOM 563 N N . VAL A 1 71 ? -58.623 -31.426 11.604 1.00 75.44 71 VAL A N 1
ATOM 564 C CA . VAL A 1 71 ? -59.904 -30.700 11.648 1.00 75.44 71 VAL A CA 1
ATOM 565 C C . VAL A 1 71 ? -60.648 -30.767 10.312 1.00 75.44 71 VAL A C 1
ATOM 567 O O . VAL A 1 71 ? -61.853 -31.003 10.287 1.00 75.44 71 VAL A O 1
ATOM 570 N N . VAL A 1 72 ? -59.949 -30.605 9.186 1.00 69.31 72 VAL A N 1
ATOM 571 C CA . VAL A 1 72 ? -60.546 -30.706 7.844 1.00 69.31 72 VAL A CA 1
ATOM 572 C C . VAL A 1 72 ? -61.040 -32.128 7.549 1.00 69.31 72 VAL A C 1
ATOM 574 O O . VAL A 1 72 ? -62.111 -32.290 6.959 1.00 69.31 72 VAL A O 1
ATOM 577 N N . THR A 1 73 ? -60.315 -33.150 8.009 1.00 75.06 73 THR A N 1
ATOM 578 C CA . THR A 1 73 ? -60.712 -34.562 7.879 1.00 75.06 73 THR A CA 1
ATOM 579 C C . THR A 1 73 ? -61.956 -34.863 8.716 1.00 75.06 73 THR A C 1
ATOM 581 O O . THR A 1 73 ? -62.910 -35.444 8.202 1.00 75.06 73 THR A O 1
ATOM 584 N N . ASP A 1 74 ? -62.007 -34.388 9.961 1.00 71.81 74 ASP A N 1
ATOM 585 C CA . ASP A 1 74 ? -63.152 -34.584 10.857 1.00 71.81 74 ASP A CA 1
ATOM 586 C C . ASP A 1 74 ? -64.410 -33.863 10.350 1.00 71.81 74 ASP A C 1
ATOM 588 O O . ASP A 1 74 ? -65.521 -34.400 10.420 1.00 71.81 74 ASP A O 1
ATOM 592 N N . ILE A 1 75 ? -64.246 -32.670 9.765 1.00 68.50 75 ILE A N 1
ATOM 593 C CA . ILE A 1 75 ? -65.323 -31.971 9.051 1.00 68.50 75 ILE A CA 1
ATOM 594 C C . ILE A 1 75 ? -65.830 -32.841 7.898 1.00 68.50 75 ILE A C 1
ATOM 596 O O . ILE A 1 75 ? -67.040 -32.996 7.731 1.00 68.50 75 ILE A O 1
ATOM 600 N N . TRP A 1 76 ? -64.930 -33.449 7.124 1.00 67.50 76 TRP A N 1
ATOM 601 C CA . TRP A 1 76 ? -65.296 -34.305 5.998 1.00 67.50 76 TRP A CA 1
ATOM 602 C C . TRP A 1 76 ? -66.038 -35.577 6.432 1.00 67.50 76 TRP A C 1
ATOM 604 O O . TRP A 1 76 ? -67.077 -35.913 5.858 1.00 67.50 76 TRP A O 1
ATOM 614 N N . GLU A 1 77 ? -65.573 -36.253 7.483 1.00 69.88 77 GLU A N 1
ATOM 615 C CA . GLU A 1 77 ? -66.267 -37.409 8.058 1.00 69.88 77 GLU A CA 1
ATOM 616 C C . GLU A 1 77 ? -67.655 -37.045 8.580 1.00 69.88 77 GLU A C 1
ATOM 618 O O . GLU A 1 77 ? -68.621 -37.779 8.361 1.00 69.88 77 GLU A O 1
ATOM 623 N N . THR A 1 78 ? -67.773 -35.887 9.226 1.00 66.75 78 THR A N 1
ATOM 624 C CA . THR A 1 78 ? -69.046 -35.380 9.735 1.00 66.75 78 THR A CA 1
ATOM 625 C C . THR A 1 78 ? -70.017 -35.129 8.581 1.00 66.75 78 THR A C 1
ATOM 627 O O . THR A 1 78 ? -71.142 -35.631 8.608 1.00 66.75 78 THR A O 1
ATOM 630 N N . ILE A 1 79 ? -69.578 -34.465 7.502 1.00 63.47 79 ILE A N 1
ATOM 631 C CA . ILE A 1 79 ? -70.381 -34.292 6.276 1.00 63.47 79 ILE A CA 1
ATOM 632 C C . ILE A 1 79 ? -70.829 -35.643 5.721 1.00 63.47 79 ILE A C 1
ATOM 634 O O . ILE A 1 79 ? -72.001 -35.802 5.379 1.00 63.47 79 ILE A O 1
ATOM 638 N N . ARG A 1 80 ? -69.920 -36.619 5.632 1.00 65.06 80 ARG A N 1
ATOM 639 C CA . ARG A 1 80 ? -70.217 -37.946 5.088 1.00 65.06 80 ARG A CA 1
ATOM 640 C C . ARG A 1 80 ? -71.276 -38.674 5.915 1.00 65.06 80 ARG A C 1
ATOM 642 O O . ARG A 1 80 ? -72.216 -39.216 5.337 1.00 65.06 80 ARG A O 1
ATOM 649 N N . ARG A 1 81 ? -71.194 -38.617 7.250 1.00 65.81 81 ARG A N 1
ATOM 650 C CA . ARG A 1 81 ? -72.221 -39.174 8.153 1.00 65.81 81 ARG A CA 1
ATOM 651 C C . ARG A 1 81 ? -73.589 -38.541 7.887 1.00 65.81 81 ARG A C 1
ATOM 653 O O . ARG A 1 81 ? -74.581 -39.255 7.748 1.00 65.81 81 ARG A O 1
ATOM 660 N N . TYR A 1 82 ? -73.651 -37.219 7.724 1.00 60.19 82 TYR A N 1
ATOM 661 C CA . TYR A 1 82 ? -74.902 -36.522 7.402 1.00 60.19 82 TYR A CA 1
ATOM 662 C C . TYR A 1 82 ? -75.406 -36.795 5.966 1.00 60.19 82 TYR A C 1
ATOM 664 O O . TYR A 1 82 ? -76.618 -36.868 5.743 1.00 60.19 82 TYR A O 1
ATOM 672 N N . GLN A 1 83 ? -74.517 -37.026 4.994 1.00 56.06 83 GLN A N 1
ATOM 673 C CA . GLN A 1 83 ? -74.876 -37.438 3.628 1.00 56.06 83 GLN A CA 1
ATOM 674 C C . GLN A 1 83 ? -75.425 -38.873 3.563 1.00 56.06 83 GLN A C 1
ATOM 676 O O . GLN A 1 83 ? -76.397 -39.129 2.849 1.00 56.06 83 GLN A O 1
ATOM 681 N N . GLU A 1 84 ? -74.866 -39.806 4.334 1.00 54.44 84 GLU A N 1
ATOM 682 C CA . GLU A 1 84 ? -75.356 -41.188 4.426 1.00 54.44 84 GLU A CA 1
ATOM 683 C C . GLU A 1 84 ? -76.748 -41.258 5.081 1.00 54.44 84 GLU A C 1
ATOM 685 O O . GLU A 1 84 ? -77.602 -42.038 4.649 1.00 54.44 84 GLU A O 1
ATOM 690 N N . ILE A 1 85 ? -77.028 -40.379 6.053 1.00 51.44 85 ILE A N 1
ATOM 691 C CA . ILE A 1 85 ? -78.370 -40.202 6.638 1.00 51.44 85 ILE A CA 1
ATOM 692 C C . ILE A 1 85 ? -79.354 -39.645 5.592 1.00 51.44 85 ILE A C 1
ATOM 694 O O . ILE A 1 85 ? -80.500 -40.091 5.506 1.00 51.44 85 ILE A O 1
ATOM 698 N N . SER A 1 86 ? -78.901 -38.716 4.747 1.00 46.84 86 SER A N 1
ATOM 699 C CA . SER A 1 86 ? -79.690 -38.125 3.658 1.00 46.84 86 SER A CA 1
ATOM 700 C C . SER A 1 86 ? -80.055 -39.127 2.550 1.00 46.84 86 SER A C 1
ATOM 702 O O . SER 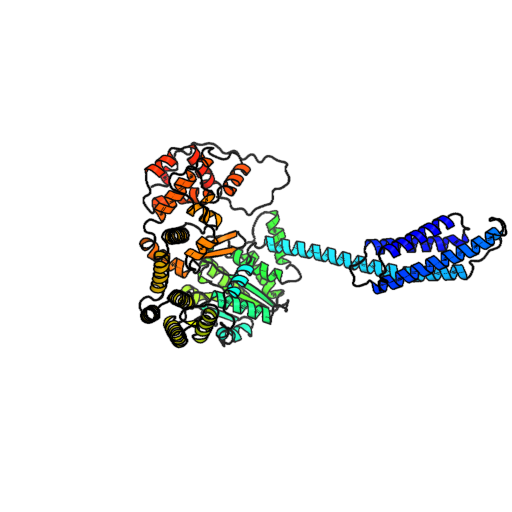A 1 86 ? -81.135 -39.030 1.968 1.00 46.84 86 SER A O 1
ATOM 704 N N . ASN A 1 87 ? -79.212 -40.125 2.268 1.00 46.22 87 ASN A N 1
ATOM 705 C CA . ASN A 1 87 ? -79.521 -41.155 1.266 1.00 46.22 87 ASN A CA 1
ATOM 706 C C . ASN A 1 87 ? -80.665 -42.098 1.678 1.00 46.22 87 ASN A C 1
ATOM 708 O O . ASN A 1 87 ? -81.202 -42.803 0.826 1.00 46.22 87 ASN A O 1
ATOM 712 N N . LYS A 1 88 ? -81.081 -42.098 2.953 1.00 48.84 88 LYS A N 1
ATOM 713 C CA . LYS A 1 88 ? -82.233 -42.891 3.409 1.00 48.84 88 LYS A CA 1
ATOM 714 C C . LYS A 1 88 ? -83.573 -42.175 3.225 1.00 48.84 88 LYS A C 1
ATOM 716 O O . LYS A 1 88 ? -84.561 -42.858 2.974 1.00 48.84 88 LYS A O 1
ATOM 721 N N . HIS A 1 89 ? -83.633 -40.838 3.256 1.00 48.66 89 HIS A N 1
ATOM 722 C CA . HIS A 1 89 ? -84.857 -40.057 3.014 1.00 48.66 89 HIS A CA 1
ATOM 723 C C . HIS A 1 89 ? -84.544 -38.712 2.334 1.00 48.66 89 HIS A C 1
ATOM 725 O O . HIS A 1 89 ? -83.777 -37.912 2.857 1.00 48.66 89 HIS A O 1
ATOM 731 N N . GLY A 1 90 ? -85.193 -38.455 1.190 1.00 47.62 90 GLY A N 1
ATOM 732 C CA . GLY A 1 90 ? -84.936 -37.344 0.262 1.00 47.62 90 GLY A CA 1
ATOM 733 C C . GLY A 1 90 ? -84.465 -36.002 0.857 1.00 47.62 90 GLY A C 1
ATOM 734 O O . GLY A 1 90 ? -85.059 -35.445 1.787 1.00 47.62 90 GLY A O 1
ATOM 735 N N . LEU A 1 91 ? -83.440 -35.447 0.195 1.00 44.91 91 LEU A N 1
ATOM 736 C CA . LEU A 1 91 ? -82.582 -34.300 0.544 1.00 44.91 91 LEU A CA 1
ATOM 737 C C . LEU A 1 91 ? -83.252 -32.980 0.976 1.00 44.91 91 LEU A C 1
ATOM 739 O O . LEU A 1 91 ? -82.548 -32.054 1.350 1.00 44.91 91 LEU A O 1
ATOM 743 N N . LYS A 1 92 ? -84.578 -32.824 0.923 1.00 46.59 92 LYS A N 1
ATOM 744 C CA . LYS A 1 92 ? -85.257 -31.551 1.256 1.00 46.59 92 LYS A CA 1
ATOM 745 C C . LYS A 1 92 ? -86.039 -31.582 2.570 1.00 46.59 92 LYS A C 1
ATOM 747 O O . LYS A 1 92 ? -86.299 -30.526 3.145 1.00 46.59 92 LYS A O 1
ATOM 752 N N . HIS A 1 93 ? -86.406 -32.770 3.055 1.00 46.31 93 HIS A N 1
ATOM 753 C CA . HIS A 1 93 ? -87.228 -32.925 4.262 1.00 46.31 93 HIS A CA 1
ATOM 754 C C . HIS A 1 93 ? -86.418 -33.294 5.511 1.00 46.31 93 HIS A C 1
ATOM 756 O O . HIS A 1 93 ? -86.783 -32.849 6.598 1.00 46.31 93 HIS A O 1
ATOM 762 N N . ALA A 1 94 ? -85.294 -34.006 5.364 1.00 45.72 94 ALA A N 1
ATOM 763 C CA . ALA A 1 94 ? -84.391 -34.330 6.475 1.00 45.72 94 ALA A CA 1
ATOM 764 C C . ALA A 1 94 ? -83.773 -33.066 7.111 1.00 45.72 94 ALA A C 1
ATOM 766 O O . ALA A 1 94 ? -83.768 -32.905 8.329 1.00 45.72 94 ALA A O 1
ATOM 767 N N . TRP A 1 95 ? -83.373 -32.101 6.281 1.00 49.38 95 TRP A N 1
ATOM 768 C CA . TRP A 1 95 ? -82.737 -30.853 6.715 1.00 49.38 95 TRP A CA 1
ATOM 769 C C . TRP A 1 95 ? -83.696 -29.865 7.394 1.00 49.38 95 TRP A C 1
ATOM 771 O O . TRP A 1 95 ? -83.266 -29.037 8.186 1.00 49.38 95 TRP A O 1
ATOM 781 N N . LYS A 1 96 ? -85.010 -29.959 7.140 1.00 45.47 96 LYS A N 1
ATOM 782 C CA . LYS A 1 96 ? -86.022 -29.083 7.765 1.00 45.47 96 LYS A CA 1
ATOM 783 C C . LYS A 1 96 ? -86.319 -29.422 9.235 1.00 45.47 96 LYS A C 1
ATOM 785 O O . LYS A 1 96 ? -86.970 -28.619 9.900 1.00 45.47 96 LYS A O 1
ATOM 790 N N . ARG A 1 97 ? -85.880 -30.587 9.738 1.00 45.94 97 ARG A N 1
ATOM 791 C CA . ARG A 1 97 ? -86.090 -31.027 11.133 1.00 45.94 97 ARG A CA 1
ATOM 792 C C . ARG A 1 97 ? -84.889 -30.787 12.057 1.00 45.94 97 ARG A C 1
ATOM 794 O O . ARG A 1 97 ? -85.085 -30.777 13.268 1.00 45.94 97 ARG A O 1
ATOM 801 N N . LEU A 1 98 ? -83.694 -30.523 11.521 1.00 46.69 98 LEU A N 1
ATOM 802 C CA . LEU A 1 98 ? -82.557 -30.036 12.307 1.00 46.69 98 LEU A CA 1
ATOM 803 C C . LEU A 1 98 ? -82.687 -28.519 12.491 1.00 46.69 98 LEU A C 1
ATOM 805 O O . LEU A 1 98 ? -82.480 -27.731 11.570 1.00 46.69 98 LEU A O 1
ATOM 809 N N . ARG A 1 99 ? -83.110 -28.101 13.685 1.00 49.19 99 ARG A N 1
ATOM 810 C CA . ARG A 1 99 ? -83.314 -26.685 14.036 1.00 49.19 99 ARG A CA 1
ATOM 811 C C . ARG A 1 99 ? -82.248 -26.108 14.967 1.00 49.19 99 ARG A C 1
ATOM 813 O O . ARG A 1 99 ? -82.422 -24.988 15.427 1.00 49.19 99 ARG A O 1
ATOM 820 N N . TRP A 1 100 ? -81.171 -26.835 15.224 1.00 48.44 100 TRP A N 1
ATOM 821 C CA . TRP A 1 100 ? -80.108 -26.436 16.143 1.00 48.44 100 TRP A CA 1
ATOM 822 C C . TRP A 1 100 ? -78.757 -26.788 15.535 1.00 48.44 100 TRP A C 1
ATOM 824 O O . TRP A 1 100 ? -78.653 -27.831 14.892 1.00 48.44 100 TRP A O 1
ATOM 834 N N . GLU A 1 101 ? -77.763 -25.912 15.706 1.00 56.06 101 GLU A N 1
ATOM 835 C CA . GLU A 1 101 ? -76.359 -26.238 15.432 1.00 56.06 101 GLU A CA 1
ATOM 836 C C . GLU A 1 101 ? -76.023 -27.476 16.282 1.00 56.06 101 GLU A C 1
ATOM 838 O O . GLU A 1 101 ? -76.083 -27.374 17.510 1.00 56.06 101 GLU A O 1
ATOM 843 N N . PRO A 1 102 ? -75.791 -28.659 15.677 1.00 61.88 102 PRO A N 1
ATOM 844 C CA . PRO A 1 102 ? -75.412 -29.845 16.435 1.00 61.88 102 PRO A CA 1
ATOM 845 C C . PRO A 1 102 ? -74.137 -29.532 17.211 1.00 61.88 102 PRO A C 1
ATOM 847 O O . PRO A 1 102 ? -73.264 -28.848 16.673 1.00 61.88 102 PRO A O 1
ATOM 850 N N . ASP A 1 103 ? -74.020 -30.024 18.442 1.00 64.81 103 ASP A N 1
ATOM 851 C CA . ASP A 1 103 ? -72.836 -29.780 19.275 1.00 64.81 103 ASP A CA 1
ATOM 852 C C . ASP A 1 103 ? -71.537 -30.141 18.524 1.00 64.81 103 ASP A C 1
ATOM 854 O O . ASP A 1 103 ? -70.574 -29.382 18.582 1.00 64.81 103 ASP A O 1
ATOM 858 N N . ASP A 1 104 ? -71.583 -31.178 17.680 1.00 63.75 104 ASP A N 1
ATOM 859 C CA . ASP A 1 104 ? -70.512 -31.591 16.765 1.00 63.75 104 ASP A CA 1
ATOM 860 C C . ASP A 1 104 ? -70.043 -30.469 15.807 1.00 63.75 104 ASP A C 1
ATOM 862 O O . ASP A 1 104 ? -68.856 -30.313 15.540 1.00 63.75 104 ASP A O 1
ATOM 866 N N . VAL A 1 105 ? -70.962 -29.664 15.258 1.00 65.62 105 VAL A N 1
ATOM 867 C CA . VAL A 1 105 ? -70.639 -28.582 14.302 1.00 65.62 105 VAL A CA 1
ATOM 868 C C . VAL A 1 105 ? -70.041 -27.381 15.027 1.00 65.62 105 VAL A C 1
ATOM 870 O O . VAL A 1 105 ? -69.115 -26.749 14.510 1.00 65.62 105 VAL A O 1
ATOM 873 N N . ARG A 1 106 ? -70.539 -27.090 16.234 1.00 70.00 106 ARG A N 1
ATOM 874 C CA . ARG A 1 106 ? -69.989 -26.046 17.101 1.00 70.00 106 ARG A CA 1
ATOM 875 C C . ARG A 1 106 ? -68.569 -26.402 17.544 1.00 70.00 106 ARG A C 1
ATOM 877 O O . ARG A 1 106 ? -67.682 -25.561 17.440 1.00 70.00 106 ARG A O 1
ATOM 884 N N . GLU A 1 107 ? -68.338 -27.656 17.929 1.00 74.81 107 GLU A N 1
ATOM 885 C CA . GLU A 1 107 ? -67.017 -28.176 18.299 1.00 74.81 107 GLU A CA 1
ATOM 886 C C . GLU A 1 107 ? -66.022 -28.095 17.129 1.00 74.81 107 GLU A C 1
ATOM 888 O O . GLU A 1 107 ? -64.898 -27.614 17.285 1.00 74.81 107 GLU A O 1
ATOM 893 N N . LEU A 1 108 ? -66.437 -28.483 15.918 1.00 70.31 108 LEU A N 1
ATOM 894 C CA . LEU A 1 108 ? -65.599 -28.351 14.721 1.00 70.31 108 LEU A CA 1
ATOM 895 C C . LEU A 1 108 ? -65.271 -26.890 14.403 1.00 70.31 108 LEU A C 1
ATOM 897 O O . LEU A 1 108 ? -64.137 -26.580 14.037 1.00 70.31 108 LEU A O 1
ATOM 901 N N . ARG A 1 109 ? -66.236 -25.981 14.567 1.00 73.75 109 ARG A N 1
ATOM 902 C CA . ARG A 1 109 ? -66.008 -24.546 14.386 1.00 73.75 109 ARG A CA 1
ATOM 903 C C . ARG A 1 109 ? -64.998 -24.010 15.400 1.00 73.75 109 ARG A C 1
ATOM 905 O O . ARG A 1 109 ? -64.064 -23.325 14.998 1.00 73.75 109 ARG A O 1
ATOM 912 N N . GLU A 1 110 ? -65.133 -24.356 16.677 1.00 79.56 110 GLU A N 1
ATOM 913 C CA . GLU A 1 110 ? -64.181 -23.963 17.725 1.00 79.56 110 GLU A CA 1
ATOM 914 C C . GLU A 1 110 ? -62.760 -24.462 17.421 1.00 79.56 110 GLU A C 1
ATOM 916 O O . GLU A 1 110 ? -61.799 -23.702 17.558 1.00 79.56 110 GLU A O 1
ATOM 921 N N . ARG A 1 111 ? -62.627 -25.689 16.900 1.00 78.19 111 ARG A N 1
ATOM 922 C CA . ARG A 1 111 ? -61.342 -26.259 16.461 1.00 78.19 111 ARG A CA 1
ATOM 923 C C . ARG A 1 111 ? -60.757 -25.579 15.216 1.00 78.19 111 ARG A C 1
ATOM 925 O O . ARG A 1 111 ? -59.536 -25.486 15.080 1.00 78.19 111 ARG A O 1
ATOM 932 N N . VAL A 1 112 ? -61.585 -25.087 14.291 1.00 75.00 112 VAL A N 1
ATOM 933 C CA . VAL A 1 112 ? -61.117 -24.247 13.169 1.00 75.00 112 VAL A CA 1
ATOM 934 C C . VAL A 1 112 ? -60.614 -22.904 13.701 1.00 75.00 112 VAL A C 1
ATOM 936 O O . VAL A 1 112 ? -59.485 -22.508 13.403 1.00 75.00 112 VAL A O 1
ATOM 939 N N . CYS A 1 113 ? -61.397 -22.236 14.552 1.00 77.69 113 CYS A N 1
ATOM 940 C CA . CYS A 1 113 ? -61.022 -20.955 15.149 1.00 77.69 113 CYS A CA 1
ATOM 941 C C . CYS A 1 113 ? -59.735 -21.057 15.987 1.00 77.69 113 CYS A C 1
ATOM 943 O O . CYS A 1 113 ? -58.894 -20.158 15.930 1.00 77.69 113 CYS A O 1
ATOM 945 N N . SER A 1 114 ? -59.528 -22.164 16.713 1.00 80.06 114 SER A N 1
ATOM 946 C CA . SER A 1 114 ? -58.316 -22.381 17.513 1.00 80.06 114 SER A CA 1
ATOM 947 C C . SER A 1 114 ? -57.046 -22.533 16.669 1.00 80.06 114 SER A C 1
ATOM 949 O O . SER A 1 114 ? -55.955 -22.287 17.175 1.00 80.06 114 SER A O 1
ATOM 951 N N . ASN A 1 115 ? -57.167 -22.917 15.392 1.00 75.25 115 ASN A N 1
ATOM 952 C CA . ASN A 1 115 ? -56.043 -23.006 14.452 1.00 75.25 115 ASN A CA 1
ATOM 953 C C . ASN A 1 115 ? -55.781 -21.689 13.697 1.00 75.25 115 ASN A C 1
ATOM 955 O O . ASN A 1 115 ? -54.643 -21.418 13.314 1.00 75.25 115 ASN A O 1
ATOM 959 N N . ILE A 1 116 ? -56.798 -20.839 13.531 1.00 77.50 116 ILE A N 1
ATOM 960 C CA . ILE A 1 116 ? -56.682 -19.535 12.855 1.00 77.50 116 ILE A CA 1
ATOM 961 C C . ILE A 1 116 ? -55.762 -18.574 13.621 1.00 77.50 116 ILE A C 1
ATOM 963 O O . ILE A 1 116 ? -54.904 -17.928 13.015 1.00 77.50 116 ILE A O 1
ATOM 967 N N . ALA A 1 117 ? -55.911 -18.472 14.945 1.00 78.69 117 ALA A N 1
ATOM 968 C CA . ALA A 1 117 ? -55.147 -17.507 15.740 1.00 78.69 117 ALA A CA 1
ATOM 969 C C . ALA A 1 117 ? -53.620 -17.768 15.723 1.00 78.69 117 ALA A C 1
ATOM 971 O O . ALA A 1 117 ? -52.874 -16.823 15.447 1.00 78.69 117 ALA A O 1
ATOM 972 N N . PRO A 1 118 ? -53.123 -19.010 15.918 1.00 78.69 118 PRO A N 1
ATOM 973 C CA . PRO A 1 118 ? -51.700 -19.325 15.773 1.00 78.69 118 PRO A CA 1
ATOM 974 C C . PRO A 1 118 ? -51.153 -19.050 14.369 1.00 78.69 118 PRO A C 1
ATOM 976 O O . PRO A 1 118 ? -50.082 -18.460 14.241 1.00 78.69 118 PRO A O 1
ATOM 979 N N . LEU A 1 119 ? -51.892 -19.419 13.314 1.00 74.69 119 LEU A N 1
ATOM 980 C CA . LEU A 1 119 ? -51.470 -19.172 11.931 1.00 74.69 119 LEU A CA 1
ATOM 981 C C . LEU A 1 119 ? -51.369 -17.677 11.618 1.00 74.69 119 LEU A C 1
ATOM 983 O O . LEU A 1 119 ? -50.398 -17.241 11.008 1.00 74.69 119 LEU A O 1
ATOM 987 N N . THR A 1 120 ? -52.335 -16.882 12.083 1.00 78.38 120 THR A N 1
ATOM 988 C CA . THR A 1 120 ? -52.326 -15.422 11.904 1.00 78.38 120 THR A CA 1
ATOM 989 C C . THR A 1 120 ? -51.132 -14.786 12.619 1.00 78.38 120 THR A C 1
ATOM 991 O O . THR A 1 120 ? -50.469 -13.911 12.065 1.00 78.38 120 THR A O 1
ATOM 994 N N . ALA A 1 121 ? -50.818 -15.250 13.833 1.00 80.62 121 ALA A N 1
ATOM 995 C CA . ALA A 1 121 ? -49.666 -14.772 14.593 1.00 80.62 121 ALA A CA 1
ATOM 996 C C . ALA A 1 121 ? -48.331 -15.121 13.912 1.00 80.62 121 ALA A C 1
ATOM 998 O O . ALA A 1 121 ? -47.426 -14.288 13.879 1.00 80.62 121 ALA A O 1
ATOM 999 N N . ILE A 1 122 ? -48.211 -16.326 13.347 1.00 77.19 122 ILE A N 1
ATOM 1000 C CA . ILE A 1 122 ? -47.023 -16.746 12.593 1.00 77.19 122 ILE A CA 1
ATOM 1001 C C . ILE A 1 122 ? -46.888 -15.937 11.303 1.00 77.19 122 ILE A C 1
ATOM 1003 O O . ILE A 1 122 ? -45.806 -15.415 11.044 1.00 77.19 122 ILE A O 1
ATOM 1007 N N . ASN A 1 123 ? -47.974 -15.768 10.542 1.00 75.06 123 ASN A N 1
ATOM 1008 C CA . ASN A 1 123 ? -47.972 -14.963 9.322 1.00 75.06 123 ASN A CA 1
ATOM 1009 C C . ASN A 1 123 ? -47.517 -13.524 9.605 1.00 75.06 123 ASN A C 1
ATOM 1011 O O . ASN A 1 123 ? -46.607 -13.023 8.957 1.00 75.06 123 ASN A O 1
ATOM 1015 N N . GLY A 1 124 ? -48.067 -12.895 10.651 1.00 79.44 124 GLY A N 1
ATOM 1016 C CA . GLY A 1 124 ? -47.670 -11.545 11.057 1.00 79.44 124 GLY A CA 1
ATOM 1017 C C . GLY A 1 124 ? -46.190 -11.426 11.440 1.00 79.44 124 GLY A C 1
ATOM 1018 O O . GLY A 1 124 ? -45.555 -10.426 11.109 1.00 79.44 124 GLY A O 1
ATOM 1019 N N . ARG A 1 125 ? -45.611 -12.446 12.089 1.00 77.50 125 ARG A N 1
ATOM 1020 C CA . ARG A 1 125 ? -44.170 -12.483 12.404 1.00 77.50 125 ARG A CA 1
ATOM 1021 C C . ARG A 1 125 ? -43.309 -12.666 11.157 1.00 77.50 125 ARG A C 1
ATOM 1023 O O . ARG A 1 125 ? -42.326 -11.958 11.013 1.00 77.50 125 ARG A O 1
ATOM 1030 N N . ILE A 1 126 ? -43.692 -13.564 10.251 1.00 74.00 126 ILE A N 1
ATOM 1031 C CA . ILE A 1 126 ? -42.994 -13.777 8.974 1.00 74.00 126 ILE A CA 1
ATOM 1032 C C . ILE A 1 126 ? -42.990 -12.491 8.142 1.00 74.00 126 ILE A C 1
ATOM 1034 O O . ILE A 1 126 ? -41.952 -12.086 7.628 1.00 74.00 126 ILE A O 1
ATOM 1038 N N . THR A 1 127 ? -44.137 -11.815 8.029 1.00 77.44 127 THR A N 1
ATOM 1039 C CA . THR A 1 127 ? -44.215 -10.530 7.324 1.00 77.44 127 THR A CA 1
ATOM 1040 C C . THR A 1 127 ? -43.298 -9.491 7.967 1.00 77.44 127 THR A C 1
ATOM 1042 O O . THR A 1 127 ? -42.619 -8.762 7.251 1.00 77.44 127 THR A O 1
ATOM 1045 N N . LEU A 1 128 ? -43.248 -9.431 9.303 1.00 78.50 128 LEU A N 1
ATOM 1046 C CA . LEU A 1 128 ? -42.354 -8.519 10.015 1.00 78.50 128 LEU A CA 1
ATOM 1047 C C . LEU A 1 128 ? -40.879 -8.827 9.729 1.00 78.50 128 LEU A C 1
ATOM 1049 O O . LEU A 1 128 ? -40.134 -7.904 9.414 1.00 78.50 128 LEU A O 1
ATOM 1053 N N . ASP A 1 129 ? -40.480 -10.097 9.789 1.00 76.69 129 ASP A N 1
ATOM 1054 C CA . ASP A 1 129 ? -39.108 -10.538 9.514 1.00 76.69 129 ASP A CA 1
ATOM 1055 C C . ASP A 1 129 ? -38.694 -10.178 8.075 1.00 76.69 129 ASP A C 1
ATOM 1057 O O . ASP A 1 129 ? -37.667 -9.532 7.873 1.00 76.69 129 ASP A O 1
ATOM 1061 N N . ASN A 1 130 ? -39.546 -10.460 7.082 1.00 74.31 130 ASN A N 1
ATOM 1062 C CA . ASN A 1 130 ? -39.293 -10.111 5.678 1.00 74.31 130 ASN A CA 1
ATOM 1063 C C . ASN A 1 130 ? -39.180 -8.591 5.463 1.00 74.31 130 ASN A C 1
ATOM 1065 O O . ASN A 1 130 ? -38.348 -8.117 4.690 1.00 74.31 130 ASN A O 1
ATOM 1069 N N . VAL A 1 131 ? -40.020 -7.801 6.140 1.00 78.94 131 VAL A N 1
ATOM 1070 C CA . VAL A 1 131 ? -39.940 -6.334 6.081 1.00 78.94 131 VAL A CA 1
ATOM 1071 C C . VAL A 1 131 ? -38.641 -5.839 6.719 1.00 78.94 131 VAL A C 1
ATOM 1073 O O . VAL A 1 131 ? -38.018 -4.929 6.175 1.00 78.94 131 VAL A O 1
ATOM 1076 N N . LEU A 1 132 ? -38.206 -6.430 7.834 1.00 78.69 132 LEU A N 1
ATOM 1077 C CA . LEU A 1 132 ? -36.936 -6.088 8.476 1.00 78.69 132 LEU A CA 1
ATOM 1078 C C . LEU A 1 132 ? -35.740 -6.423 7.576 1.00 78.69 132 LEU A C 1
ATOM 1080 O O . LEU A 1 132 ? -34.855 -5.580 7.433 1.00 78.69 132 LEU A O 1
ATOM 1084 N N . GLU A 1 133 ? -35.737 -7.584 6.918 1.00 76.19 133 GLU A N 1
ATOM 1085 C CA . GLU A 1 133 ? -34.704 -7.956 5.941 1.00 76.19 133 GLU A CA 1
ATOM 1086 C C . GLU A 1 133 ? -34.643 -6.969 4.771 1.00 76.19 133 GLU A C 1
ATOM 1088 O O . GLU A 1 133 ? -33.569 -6.461 4.451 1.00 76.19 133 GLU A O 1
ATOM 1093 N N . LEU A 1 134 ? -35.789 -6.621 4.176 1.00 77.19 134 LEU A N 1
ATOM 1094 C CA . LEU A 1 134 ? -35.857 -5.640 3.086 1.00 77.19 134 LEU A CA 1
ATOM 1095 C C . LEU A 1 134 ? -35.373 -4.251 3.519 1.00 77.19 134 LEU A C 1
ATOM 1097 O O . LEU A 1 134 ? -34.696 -3.556 2.759 1.00 77.19 134 LEU A O 1
ATOM 1101 N N . VAL A 1 135 ? -35.725 -3.827 4.735 1.00 79.81 135 VAL A N 1
ATOM 1102 C CA . VAL A 1 135 ? -35.270 -2.550 5.295 1.00 79.81 135 VAL A CA 1
ATOM 1103 C C . VAL A 1 135 ? -33.763 -2.568 5.533 1.00 79.81 135 VAL A C 1
ATOM 1105 O O . VAL A 1 135 ? -33.111 -1.569 5.237 1.00 79.81 135 VAL A O 1
ATOM 1108 N N . ASN A 1 136 ? -33.205 -3.669 6.039 1.00 77.00 136 ASN A N 1
ATOM 1109 C CA . ASN A 1 136 ? -31.766 -3.802 6.256 1.00 77.00 136 ASN A CA 1
ATOM 1110 C C . ASN A 1 136 ? -31.006 -3.825 4.928 1.00 77.00 136 ASN A C 1
ATOM 1112 O O . ASN A 1 136 ? -30.117 -3.004 4.747 1.00 77.00 136 ASN A O 1
ATOM 1116 N N . TYR A 1 137 ? -31.448 -4.623 3.952 1.00 76.75 137 TYR A N 1
ATOM 1117 C CA . TYR A 1 137 ? -30.861 -4.646 2.610 1.00 76.75 137 TYR A CA 1
ATOM 1118 C C . TYR A 1 137 ? -30.806 -3.245 1.983 1.00 76.75 137 TYR A C 1
ATOM 1120 O O . TYR A 1 137 ? -29.776 -2.812 1.469 1.00 76.75 137 TYR A O 1
ATOM 1128 N N . LYS A 1 138 ? -31.910 -2.493 2.073 1.00 79.69 138 LYS A N 1
ATOM 1129 C CA . LYS A 1 138 ? -31.973 -1.131 1.532 1.00 79.69 138 LYS A CA 1
ATOM 1130 C C . LYS A 1 138 ? -31.072 -0.153 2.290 1.00 79.69 138 LYS A C 1
ATOM 1132 O O . LYS A 1 138 ? -30.539 0.774 1.683 1.00 79.69 138 LYS A O 1
ATOM 1137 N N . LYS A 1 139 ? -30.913 -0.327 3.605 1.00 78.75 139 LYS A N 1
ATOM 1138 C CA . LYS A 1 139 ? -29.974 0.472 4.404 1.00 78.75 139 LYS A CA 1
ATOM 1139 C C . LYS A 1 139 ? -28.530 0.173 4.021 1.00 78.75 139 LYS A C 1
ATOM 1141 O O . LYS A 1 139 ? -27.781 1.126 3.843 1.00 78.75 139 LYS A O 1
ATOM 1146 N N . ASP A 1 140 ? -28.172 -1.094 3.848 1.00 80.88 140 ASP A N 1
ATOM 1147 C CA . ASP A 1 140 ? -26.815 -1.515 3.488 1.00 80.88 140 ASP A CA 1
ATOM 1148 C C . ASP A 1 140 ? -26.430 -0.990 2.099 1.00 80.88 140 ASP A C 1
ATOM 1150 O O . ASP A 1 140 ? -25.350 -0.431 1.914 1.00 80.88 140 ASP A O 1
ATOM 1154 N N . GLU A 1 141 ? -27.354 -1.057 1.134 1.00 85.12 141 GLU A N 1
ATOM 1155 C CA . GLU A 1 141 ? -27.162 -0.488 -0.205 1.00 85.12 141 GLU A CA 1
ATOM 1156 C C . GLU A 1 141 ? -26.929 1.033 -0.150 1.00 85.12 141 GLU A C 1
ATOM 1158 O O . GLU A 1 141 ? -26.020 1.564 -0.794 1.00 85.12 141 GLU A O 1
ATOM 1163 N N . GLN A 1 142 ? -27.715 1.751 0.659 1.00 86.31 142 GLN A N 1
ATOM 1164 C CA . GLN A 1 142 ? -27.515 3.186 0.867 1.00 86.31 142 GLN A CA 1
ATOM 1165 C C . GLN A 1 142 ? -26.189 3.487 1.569 1.00 86.31 142 GLN A C 1
ATOM 1167 O O . GLN A 1 142 ? -25.494 4.426 1.182 1.00 86.31 142 GLN A O 1
ATOM 1172 N N . HIS A 1 143 ? -25.830 2.701 2.585 1.00 87.50 143 HIS A N 1
ATOM 1173 C CA . HIS A 1 143 ? -24.588 2.845 3.342 1.00 87.50 143 HIS A CA 1
ATOM 1174 C C . HIS A 1 143 ? -23.382 2.721 2.410 1.00 87.50 143 HIS A C 1
ATOM 1176 O O . HIS A 1 143 ? -22.565 3.641 2.348 1.00 87.50 143 HIS A O 1
ATOM 1182 N N . GLN A 1 144 ? -23.358 1.676 1.581 1.00 87.88 144 GLN A N 1
ATOM 1183 C CA . GLN A 1 144 ? -22.315 1.449 0.584 1.00 87.88 144 GLN A CA 1
ATOM 1184 C C . GLN A 1 144 ? -22.244 2.578 -0.455 1.00 87.88 144 GLN A C 1
ATOM 1186 O O . GLN A 1 144 ? -21.160 3.072 -0.763 1.00 87.88 144 GLN A O 1
ATOM 1191 N N . MET A 1 145 ? -23.393 3.066 -0.936 1.00 91.19 145 MET A N 1
ATOM 1192 C CA . MET A 1 145 ? -23.460 4.183 -1.885 1.00 91.19 145 MET A CA 1
ATOM 1193 C C . MET A 1 145 ? -22.792 5.462 -1.349 1.00 91.19 145 MET A C 1
ATOM 1195 O O . MET A 1 145 ? -22.135 6.179 -2.110 1.00 91.19 145 MET A O 1
ATOM 1199 N N . TYR A 1 146 ? -22.965 5.780 -0.062 1.00 92.31 146 TYR A N 1
ATOM 1200 C CA . TYR A 1 146 ? -22.312 6.938 0.556 1.00 92.31 146 TYR A CA 1
ATOM 1201 C C . TYR A 1 146 ? -20.797 6.737 0.684 1.00 92.31 146 TYR A C 1
ATOM 1203 O O . TYR A 1 146 ? -20.038 7.662 0.392 1.00 92.31 146 TYR A O 1
ATOM 1211 N N . LEU A 1 147 ? -20.358 5.538 1.082 1.00 90.75 147 LEU A N 1
ATOM 1212 C CA . LEU A 1 147 ? -18.937 5.204 1.200 1.00 90.75 147 LEU A CA 1
ATOM 1213 C C . LEU A 1 147 ? -18.235 5.315 -0.159 1.00 90.75 147 LEU A C 1
ATOM 1215 O O . LEU A 1 147 ? -17.208 5.987 -0.268 1.00 90.75 147 LEU A O 1
ATOM 1219 N N . ASP A 1 148 ? -18.810 4.715 -1.204 1.00 88.94 148 ASP A N 1
ATOM 1220 C CA . ASP A 1 148 ? -18.254 4.716 -2.567 1.00 88.94 148 ASP A CA 1
ATOM 1221 C C . ASP A 1 148 ? -18.224 6.107 -3.188 1.00 88.94 148 ASP A C 1
ATOM 1223 O O . ASP A 1 148 ? -17.337 6.423 -3.981 1.00 88.94 148 ASP A O 1
ATOM 1227 N N . TRP A 1 149 ? -19.142 6.981 -2.777 1.00 92.00 149 TRP A N 1
ATOM 1228 C CA . TRP A 1 149 ? -19.066 8.385 -3.143 1.00 92.00 149 TRP A CA 1
ATOM 1229 C C . TRP A 1 149 ? -17.913 9.123 -2.445 1.00 92.00 149 TRP A C 1
ATOM 1231 O O . TRP A 1 149 ? -17.271 9.945 -3.104 1.00 92.00 149 TRP A O 1
ATOM 1241 N N . LEU A 1 150 ? -17.647 8.859 -1.157 1.00 88.56 150 LEU A N 1
ATOM 1242 C CA . LEU A 1 150 ? -16.596 9.543 -0.388 1.00 88.56 150 LEU A CA 1
ATOM 1243 C C . LEU A 1 150 ? -15.204 9.293 -0.966 1.00 88.56 150 LEU A C 1
ATOM 1245 O O . LEU A 1 150 ? -14.467 10.242 -1.215 1.00 88.56 150 LEU A O 1
ATOM 1249 N N . SER A 1 151 ? -14.850 8.026 -1.165 1.00 84.06 151 SER A N 1
ATOM 1250 C CA . SER A 1 151 ? -13.545 7.627 -1.686 1.00 84.06 151 SER A CA 1
ATOM 1251 C C . SER A 1 151 ? -13.651 6.262 -2.351 1.00 84.06 151 SER A C 1
ATOM 1253 O O . SER A 1 151 ? -14.306 5.368 -1.820 1.00 84.06 151 SER A O 1
ATOM 1255 N N . SER A 1 152 ? -12.993 6.091 -3.495 1.00 73.81 152 SER A N 1
ATOM 1256 C CA . SER A 1 152 ? -12.791 4.780 -4.122 1.00 73.81 152 SER A CA 1
ATOM 1257 C C . SER A 1 152 ? -11.529 4.080 -3.616 1.00 73.81 152 SER A C 1
ATOM 1259 O O . SER A 1 152 ? -11.302 2.927 -3.969 1.00 73.81 152 SER A O 1
ATOM 1261 N N . ALA A 1 153 ? -10.693 4.767 -2.828 1.00 69.81 153 ALA A N 1
ATOM 1262 C CA . ALA A 1 153 ? -9.460 4.206 -2.301 1.00 69.81 153 ALA A CA 1
ATOM 1263 C C . ALA A 1 153 ? -9.763 3.185 -1.195 1.00 69.81 153 ALA A C 1
ATOM 1265 O O . ALA A 1 153 ? -10.517 3.452 -0.256 1.00 69.81 153 ALA A O 1
ATOM 1266 N N . SER A 1 154 ? -9.146 2.012 -1.308 1.00 74.00 154 SER A N 1
ATOM 1267 C CA . SER A 1 154 ? -9.204 0.936 -0.329 1.00 74.00 154 SER A CA 1
ATOM 1268 C C . SER A 1 154 ? -7.792 0.472 -0.006 1.00 74.00 154 SER A C 1
ATOM 1270 O O . SER A 1 154 ? -7.112 -0.119 -0.840 1.00 74.00 154 SER A O 1
ATOM 1272 N N . TYR A 1 155 ? -7.377 0.711 1.235 1.00 84.50 155 TYR A N 1
ATOM 1273 C CA . TYR A 1 155 ? -6.082 0.280 1.764 1.00 84.50 155 TYR A CA 1
ATOM 1274 C C . TYR A 1 155 ? -6.102 -1.162 2.298 1.00 84.50 155 TYR A C 1
ATOM 1276 O O . TYR A 1 155 ? -5.084 -1.673 2.761 1.00 84.50 155 TYR A O 1
ATOM 1284 N N . ALA A 1 156 ? -7.252 -1.844 2.241 1.00 86.12 156 ALA A N 1
ATOM 1285 C CA . ALA A 1 156 ? -7.393 -3.211 2.743 1.00 86.12 156 ALA A CA 1
ATOM 1286 C C . ALA A 1 156 ? -6.492 -4.201 1.982 1.00 86.12 156 ALA A C 1
ATOM 1288 O O . ALA A 1 156 ? -5.937 -5.125 2.577 1.00 86.12 156 ALA A O 1
ATOM 1289 N N . ALA A 1 157 ? -6.309 -3.988 0.674 1.00 83.38 157 ALA A N 1
ATOM 1290 C CA . ALA A 1 157 ? -5.397 -4.789 -0.138 1.00 83.38 157 ALA A CA 1
ATOM 1291 C C . ALA A 1 157 ? -3.935 -4.595 0.295 1.00 83.38 157 ALA A C 1
ATOM 1293 O O . ALA A 1 157 ? -3.196 -5.573 0.399 1.00 83.38 157 ALA A O 1
ATOM 1294 N N . ASP A 1 158 ? -3.530 -3.359 0.602 1.00 87.06 158 ASP A N 1
ATOM 1295 C CA . ASP A 1 158 ? -2.188 -3.056 1.106 1.00 87.06 158 ASP A CA 1
ATOM 1296 C C . ASP A 1 158 ? -1.940 -3.718 2.463 1.00 87.06 158 ASP A C 1
ATOM 1298 O O . ASP A 1 158 ? -0.930 -4.402 2.629 1.00 87.06 158 ASP A O 1
ATOM 1302 N N . GLN A 1 159 ? -2.900 -3.606 3.388 1.00 91.12 159 GLN A N 1
ATOM 1303 C CA . GLN A 1 159 ? -2.849 -4.271 4.693 1.00 91.12 159 GLN A CA 1
ATOM 1304 C C . GLN A 1 159 ? -2.694 -5.791 4.546 1.00 91.12 159 GLN A C 1
ATOM 1306 O O . GLN A 1 159 ? -1.803 -6.392 5.147 1.00 91.12 159 GLN A O 1
ATOM 1311 N N . TYR A 1 160 ? -3.533 -6.417 3.716 1.00 87.81 160 TYR A N 1
ATOM 1312 C CA . TYR A 1 160 ? -3.482 -7.858 3.470 1.00 87.81 160 TYR A CA 1
ATOM 1313 C C . TYR A 1 160 ? -2.138 -8.294 2.868 1.00 87.81 160 TYR A C 1
ATOM 1315 O O . TYR A 1 160 ? -1.536 -9.280 3.304 1.00 87.81 160 TYR A O 1
ATOM 1323 N N . ASN A 1 161 ? -1.642 -7.551 1.877 1.00 84.75 161 ASN A N 1
ATOM 1324 C CA . ASN A 1 161 ? -0.379 -7.856 1.214 1.00 84.75 161 ASN A CA 1
ATOM 1325 C C . ASN A 1 161 ? 0.819 -7.690 2.158 1.00 84.75 161 ASN A C 1
ATOM 1327 O O . ASN A 1 161 ? 1.698 -8.554 2.163 1.00 84.75 161 ASN A O 1
ATOM 1331 N N . ALA A 1 162 ? 0.845 -6.634 2.976 1.00 88.31 162 ALA A N 1
ATOM 1332 C CA . ALA A 1 162 ? 1.902 -6.397 3.955 1.00 88.31 162 ALA A CA 1
ATOM 1333 C C . ALA A 1 162 ? 1.960 -7.513 5.011 1.00 88.31 162 ALA A C 1
ATOM 1335 O O . ALA A 1 162 ? 3.028 -8.084 5.240 1.00 88.31 162 ALA A O 1
ATOM 1336 N N . LEU A 1 163 ? 0.812 -7.918 5.571 1.00 89.88 163 LEU A N 1
ATOM 1337 C CA . LEU A 1 163 ? 0.747 -9.034 6.521 1.00 89.88 163 LEU A CA 1
ATOM 1338 C C . LEU A 1 163 ? 1.238 -10.347 5.908 1.00 89.88 163 LEU A C 1
ATOM 1340 O O . LEU A 1 163 ? 2.004 -11.081 6.530 1.00 89.88 163 LEU A O 1
ATOM 1344 N N . ARG A 1 164 ? 0.838 -10.633 4.665 1.00 87.81 164 ARG A N 1
ATOM 1345 C CA . ARG A 1 164 ? 1.235 -11.855 3.954 1.00 87.81 164 ARG A CA 1
ATOM 1346 C C . ARG A 1 164 ? 2.734 -11.904 3.642 1.00 87.81 164 ARG A C 1
ATOM 1348 O O . ARG A 1 164 ? 3.297 -12.994 3.552 1.00 87.81 164 ARG A O 1
ATOM 1355 N N . GLN A 1 165 ? 3.370 -10.752 3.438 1.00 83.88 165 GLN A N 1
ATOM 1356 C CA . GLN A 1 165 ? 4.820 -10.653 3.244 1.00 83.88 165 GLN A CA 1
ATOM 1357 C C . GLN A 1 165 ? 5.600 -10.774 4.561 1.00 83.88 165 GLN A C 1
ATOM 1359 O O . GLN A 1 165 ? 6.770 -11.163 4.545 1.00 83.88 165 GLN A O 1
ATOM 1364 N N . GLY A 1 166 ? 4.972 -10.448 5.693 1.00 86.31 166 GLY A N 1
ATOM 1365 C CA . GLY A 1 166 ? 5.565 -10.574 7.017 1.00 86.31 166 GLY A CA 1
ATOM 1366 C C . GLY A 1 166 ? 5.899 -12.022 7.380 1.00 86.31 166 GLY A C 1
ATOM 1367 O O . GLY A 1 166 ? 5.183 -12.962 7.040 1.00 86.31 166 GLY A O 1
ATOM 1368 N N . GLN A 1 167 ? 6.996 -12.213 8.114 1.00 89.00 167 GLN A N 1
ATOM 1369 C CA . GLN A 1 167 ? 7.356 -13.521 8.654 1.00 89.00 167 GLN A CA 1
ATOM 1370 C C . GLN A 1 167 ? 6.659 -13.743 10.005 1.00 89.00 167 GLN A C 1
ATOM 1372 O O . GLN A 1 167 ? 6.912 -12.985 10.943 1.00 89.00 167 GLN A O 1
ATOM 1377 N N . PRO A 1 168 ? 5.865 -14.815 10.177 1.00 89.12 168 PRO A N 1
ATOM 1378 C CA . PRO A 1 168 ? 5.255 -15.120 11.464 1.00 89.12 168 PRO A CA 1
ATOM 1379 C C . PRO A 1 168 ? 6.272 -15.175 12.612 1.00 89.12 168 PRO A C 1
ATOM 1381 O O . PRO A 1 168 ? 7.304 -15.847 12.523 1.00 89.12 168 PRO A O 1
ATOM 1384 N N . GLY A 1 169 ? 5.957 -14.484 13.709 1.00 86.12 169 GLY A N 1
ATOM 1385 C CA . GLY A 1 169 ? 6.773 -14.453 14.926 1.00 86.12 169 GLY A CA 1
ATOM 1386 C C . GLY A 1 169 ? 7.850 -13.361 14.980 1.00 86.12 169 GLY A C 1
ATOM 1387 O O . GLY A 1 169 ? 8.575 -13.310 15.981 1.00 86.12 169 GLY A O 1
ATOM 1388 N N . THR A 1 170 ? 7.957 -12.502 13.962 1.00 92.06 170 THR A N 1
ATOM 1389 C CA . THR A 1 170 ? 8.745 -11.256 14.009 1.00 92.06 170 THR A CA 1
ATOM 1390 C C . THR A 1 170 ? 7.881 -10.066 14.448 1.00 92.06 170 THR A C 1
ATOM 1392 O O . THR A 1 170 ? 6.665 -10.186 14.581 1.00 92.06 170 THR A O 1
ATOM 1395 N N . GLY A 1 171 ? 8.502 -8.931 14.772 1.00 91.44 171 GLY A N 1
ATOM 1396 C CA . GLY A 1 171 ? 7.821 -7.682 15.135 1.00 91.44 171 GLY A CA 1
ATOM 1397 C C . GLY A 1 171 ? 7.298 -7.604 16.573 1.00 91.44 171 GLY A C 1
ATOM 1398 O O . GLY A 1 171 ? 6.933 -6.522 17.025 1.00 91.44 171 GLY A O 1
ATOM 1399 N N . ARG A 1 172 ? 7.337 -8.704 17.340 1.00 92.56 172 ARG A N 1
ATOM 1400 C CA . ARG A 1 172 ? 6.885 -8.731 18.748 1.00 92.56 172 ARG A CA 1
ATOM 1401 C C . ARG A 1 172 ? 7.616 -7.738 19.643 1.00 92.56 172 ARG A C 1
ATOM 1403 O O . ARG A 1 172 ? 6.992 -7.126 20.497 1.00 92.56 172 ARG A O 1
ATOM 1410 N N . TRP A 1 173 ? 8.911 -7.533 19.406 1.00 94.44 173 TRP A N 1
ATOM 1411 C CA . TRP A 1 173 ? 9.715 -6.572 20.167 1.00 94.44 173 TRP A CA 1
ATOM 1412 C C . TRP A 1 173 ? 9.127 -5.155 20.129 1.00 94.44 173 TRP A C 1
ATOM 1414 O O . TRP A 1 173 ? 9.279 -4.410 21.092 1.00 94.44 173 TRP A O 1
ATOM 1424 N N . PHE A 1 174 ? 8.470 -4.784 19.024 1.00 96.06 174 PHE A N 1
ATOM 1425 C CA . PHE A 1 174 ? 7.850 -3.475 18.861 1.00 96.06 174 PHE A CA 1
ATOM 1426 C C . PHE A 1 174 ? 6.544 -3.404 19.651 1.00 96.06 174 PHE A C 1
ATOM 1428 O O . PHE A 1 174 ? 6.320 -2.444 20.376 1.00 96.06 174 PHE A O 1
ATOM 1435 N N . LEU A 1 175 ? 5.718 -4.451 19.579 1.00 95.06 175 LEU A N 1
ATOM 1436 C CA . LEU A 1 175 ? 4.486 -4.533 20.365 1.00 95.06 175 LEU A CA 1
ATOM 1437 C C . LEU A 1 175 ? 4.768 -4.581 21.873 1.00 95.06 175 LEU A C 1
ATOM 1439 O O . LEU A 1 175 ? 3.969 -4.110 22.666 1.00 95.06 175 LEU A O 1
ATOM 1443 N N . GLU A 1 176 ? 5.899 -5.137 22.296 1.00 94.62 176 GLU A N 1
ATOM 1444 C CA . GLU A 1 176 ? 6.283 -5.243 23.709 1.00 94.62 176 GLU A CA 1
ATOM 1445 C C . GLU A 1 176 ? 7.044 -4.007 24.222 1.00 94.62 176 GLU A C 1
ATOM 1447 O O . GLU A 1 176 ? 7.325 -3.913 25.420 1.00 94.62 176 GLU A O 1
ATOM 1452 N N . CYS A 1 177 ? 7.387 -3.044 23.357 1.00 95.19 177 CYS A N 1
ATOM 1453 C CA . CYS A 1 177 ? 8.197 -1.909 23.781 1.00 95.19 177 CYS A CA 1
ATOM 1454 C C . CYS A 1 177 ? 7.385 -0.889 24.612 1.00 95.19 177 CYS A C 1
ATOM 1456 O O . CYS A 1 177 ? 6.198 -0.663 24.348 1.00 95.19 177 CYS A O 1
ATOM 1458 N N . PRO A 1 178 ? 8.014 -0.209 25.594 1.00 97.12 178 PRO A N 1
ATOM 1459 C CA . PRO A 1 178 ? 7.308 0.756 26.437 1.00 97.12 178 PRO A CA 1
ATOM 1460 C C . PRO A 1 178 ? 6.634 1.909 25.669 1.00 97.12 178 PRO A C 1
ATOM 1462 O O . PRO A 1 178 ? 5.496 2.230 26.011 1.00 97.12 178 PRO A O 1
ATOM 1465 N N . PRO A 1 179 ? 7.248 2.520 24.627 1.00 97.25 179 PRO A N 1
ATOM 1466 C CA . PRO A 1 179 ? 6.578 3.557 23.839 1.00 97.25 179 PRO A CA 1
ATOM 1467 C C . PRO A 1 179 ? 5.289 3.080 23.162 1.00 97.25 179 PRO A C 1
ATOM 1469 O O . PRO A 1 179 ? 4.302 3.815 23.156 1.00 97.25 179 PRO A O 1
ATOM 1472 N N . PHE A 1 180 ? 5.278 1.855 22.623 1.00 97.38 180 PHE A N 1
ATOM 1473 C CA . PHE A 1 180 ? 4.088 1.286 21.997 1.00 97.38 180 PHE A CA 1
ATOM 1474 C C . PHE A 1 180 ? 2.992 1.008 23.019 1.00 97.38 180 PHE A C 1
ATOM 1476 O O . PHE A 1 180 ? 1.856 1.426 22.816 1.00 97.38 180 PHE A O 1
ATOM 1483 N N . GLN A 1 181 ? 3.326 0.359 24.135 1.00 96.69 181 GLN A N 1
ATOM 1484 C CA . GLN A 1 181 ? 2.344 0.054 25.178 1.00 96.69 181 GLN A CA 1
ATOM 1485 C C . GLN A 1 181 ? 1.739 1.336 25.763 1.00 96.69 181 GLN A C 1
ATOM 1487 O O . GLN A 1 181 ? 0.520 1.454 25.854 1.00 96.69 181 GLN A O 1
ATOM 1492 N N . ALA A 1 182 ? 2.562 2.355 26.035 1.00 96.62 182 ALA A N 1
ATOM 1493 C CA . ALA A 1 182 ? 2.076 3.656 26.490 1.00 96.62 182 ALA A CA 1
ATOM 1494 C C . ALA A 1 182 ? 1.095 4.294 25.491 1.00 96.62 182 ALA A C 1
ATOM 1496 O O . ALA A 1 182 ? 0.053 4.814 25.894 1.00 96.62 182 ALA A O 1
ATOM 1497 N N . TRP A 1 183 ? 1.401 4.227 24.193 1.00 97.56 183 TRP A N 1
ATOM 1498 C CA . TRP A 1 183 ? 0.534 4.730 23.127 1.00 97.56 183 TRP A CA 1
ATOM 1499 C C . TRP A 1 183 ? -0.773 3.931 22.977 1.00 97.56 183 TRP A C 1
ATOM 1501 O O . TRP A 1 183 ? -1.848 4.516 22.805 1.00 97.56 183 TRP A O 1
ATOM 1511 N N . ALA A 1 184 ? -0.695 2.603 23.069 1.00 95.56 184 ALA A N 1
ATOM 1512 C CA . ALA A 1 184 ? -1.833 1.702 22.926 1.00 95.56 184 ALA A CA 1
ATOM 1513 C C . ALA A 1 184 ? -2.777 1.765 24.137 1.00 95.56 184 ALA A C 1
ATOM 1515 O O . ALA A 1 184 ? -3.996 1.703 23.981 1.00 95.56 184 ALA A O 1
ATOM 1516 N N . GLU A 1 185 ? -2.259 1.958 25.347 1.00 93.94 185 GLU A N 1
ATOM 1517 C CA . GLU A 1 185 ? -3.057 1.973 26.578 1.00 93.94 185 GLU A CA 1
ATOM 1518 C C . GLU A 1 185 ? -3.593 3.366 26.923 1.00 93.94 185 GLU A C 1
ATOM 1520 O O . GLU A 1 185 ? -4.717 3.489 27.410 1.00 93.94 185 GLU A O 1
ATOM 1525 N N . THR A 1 186 ? -2.839 4.429 26.624 1.00 94.75 186 THR A N 1
ATOM 1526 C CA . THR A 1 186 ? -3.225 5.800 26.982 1.00 94.75 186 THR A CA 1
ATOM 1527 C C . THR A 1 186 ? -3.929 6.496 25.810 1.00 94.75 186 THR A C 1
ATOM 1529 O O . THR A 1 186 ? -3.327 6.677 24.747 1.00 94.75 186 THR A O 1
ATOM 1532 N N . PRO A 1 187 ? -5.193 6.935 25.963 1.00 93.69 187 PRO A N 1
ATOM 1533 C CA . PRO A 1 187 ? -5.882 7.696 24.923 1.00 93.69 187 PRO A CA 1
ATOM 1534 C C . PRO A 1 187 ? -5.208 9.045 24.656 1.00 93.69 187 PRO A C 1
ATOM 1536 O O . PRO A 1 187 ? -4.666 9.663 25.573 1.00 93.69 187 PRO A O 1
ATOM 1539 N N . GLY A 1 188 ? -5.286 9.535 23.417 1.00 93.44 188 GLY A N 1
ATOM 1540 C CA . GLY A 1 188 ? -4.759 10.863 23.091 1.00 93.44 188 GLY A CA 1
ATOM 1541 C C . GLY A 1 188 ? -3.235 10.912 22.963 1.00 93.44 188 GLY A C 1
ATOM 1542 O O . GLY A 1 188 ? -2.659 11.986 23.121 1.00 93.44 188 GLY A O 1
ATOM 1543 N N . GLN A 1 189 ? -2.561 9.784 22.716 1.00 95.94 189 GLN A N 1
ATOM 1544 C CA . GLN A 1 189 ? -1.105 9.726 22.536 1.00 95.94 189 GLN A CA 1
ATOM 1545 C C . GLN A 1 189 ? -0.693 9.712 21.063 1.00 95.94 189 GLN A C 1
ATOM 1547 O O . GLN A 1 189 ? -1.414 9.225 20.195 1.00 95.94 189 GLN A O 1
ATOM 1552 N N . THR A 1 190 ? 0.517 10.198 20.792 1.00 97.94 190 THR A N 1
ATOM 1553 C CA . THR A 1 190 ? 1.149 10.100 19.470 1.00 97.94 190 THR A CA 1
ATOM 1554 C C . THR A 1 190 ? 2.430 9.289 19.574 1.00 97.94 190 THR A C 1
ATOM 1556 O O . THR A 1 190 ? 3.272 9.614 20.412 1.00 97.94 190 THR A O 1
ATOM 1559 N N . LEU A 1 191 ? 2.589 8.292 18.703 1.00 98.25 191 LEU A N 1
ATOM 1560 C CA . LEU A 1 191 ? 3.820 7.527 18.538 1.00 98.25 191 LEU A CA 1
ATOM 1561 C C . LEU A 1 191 ? 4.397 7.756 17.140 1.00 98.25 191 LEU A C 1
ATOM 1563 O O . LEU A 1 191 ? 3.788 7.401 16.133 1.00 98.25 191 LEU A O 1
ATOM 1567 N N . PHE A 1 192 ? 5.581 8.352 17.081 1.00 97.94 192 PHE A N 1
ATOM 1568 C CA . PHE A 1 192 ? 6.320 8.531 15.841 1.00 97.94 192 PHE A CA 1
ATOM 1569 C C . PHE A 1 192 ? 7.390 7.449 15.694 1.00 97.94 192 PHE A C 1
ATOM 1571 O O . PHE A 1 192 ? 8.166 7.182 16.614 1.00 97.94 192 PHE A O 1
ATOM 1578 N N . CYS A 1 193 ? 7.435 6.824 14.523 1.00 97.00 193 CYS A N 1
ATOM 1579 C CA . CYS A 1 193 ? 8.289 5.679 14.254 1.00 97.00 193 CYS A CA 1
ATOM 1580 C C . CYS A 1 193 ? 9.247 5.964 13.091 1.00 97.00 193 CYS A C 1
ATOM 1582 O O . CYS A 1 193 ? 8.998 5.519 11.961 1.00 97.00 193 CYS A O 1
ATOM 1584 N N . PRO A 1 194 ? 10.346 6.703 13.337 1.00 93.12 194 PRO A N 1
ATOM 1585 C CA . PRO A 1 194 ? 11.381 6.891 12.337 1.00 93.12 194 PRO A CA 1
ATOM 1586 C C . PRO A 1 194 ? 12.115 5.571 12.114 1.00 93.12 194 PRO A C 1
ATOM 1588 O O . PRO A 1 194 ? 12.325 4.792 13.040 1.00 93.12 194 PRO A O 1
ATOM 1591 N N . GLY A 1 195 ? 12.547 5.301 10.892 1.00 87.69 195 GLY A N 1
ATOM 1592 C CA . GLY A 1 195 ? 13.365 4.124 10.631 1.00 87.69 195 GLY A CA 1
ATOM 1593 C C . GLY A 1 195 ? 14.108 4.213 9.317 1.00 87.69 195 GLY A C 1
ATOM 1594 O O . GLY A 1 195 ? 13.652 4.852 8.360 1.00 87.69 195 GLY A O 1
ATOM 1595 N N . ILE A 1 196 ? 15.239 3.518 9.245 1.00 81.62 196 ILE A N 1
ATOM 1596 C CA . ILE A 1 196 ? 16.023 3.447 8.014 1.00 81.62 196 ILE A CA 1
ATOM 1597 C C . ILE A 1 196 ? 15.198 2.796 6.885 1.00 81.62 196 ILE A C 1
ATOM 1599 O O . ILE A 1 196 ? 14.247 2.038 7.139 1.00 81.62 196 ILE A O 1
ATOM 1603 N N . PRO A 1 197 ? 15.489 3.107 5.612 1.00 80.56 197 PRO A N 1
ATOM 1604 C CA . PRO A 1 197 ? 14.862 2.412 4.493 1.00 80.56 197 PRO A CA 1
ATOM 1605 C C . PRO A 1 197 ? 15.054 0.891 4.612 1.00 80.56 197 PRO A C 1
ATOM 1607 O O . PRO A 1 197 ? 16.054 0.443 5.154 1.00 80.56 197 PRO A O 1
ATOM 1610 N N . GLY A 1 198 ? 14.091 0.078 4.168 1.00 80.38 198 GLY A N 1
ATOM 1611 C CA . GLY A 1 198 ? 14.217 -1.388 4.204 1.00 80.38 198 GLY A CA 1
ATOM 1612 C C . GLY A 1 198 ? 14.234 -2.034 5.600 1.00 80.38 198 GLY A C 1
ATOM 1613 O O . GLY A 1 198 ? 14.448 -3.239 5.695 1.00 80.38 198 GLY A O 1
ATOM 1614 N N . ALA A 1 199 ? 14.000 -1.277 6.681 1.00 88.31 199 ALA A N 1
ATOM 1615 C CA . ALA A 1 199 ? 13.896 -1.803 8.049 1.00 88.31 199 ALA A CA 1
ATOM 1616 C C . ALA A 1 199 ? 12.597 -2.580 8.337 1.00 88.31 199 ALA A C 1
ATOM 1618 O O . ALA A 1 199 ? 12.461 -3.143 9.417 1.00 88.31 199 ALA A O 1
ATOM 1619 N N . GLY A 1 200 ? 11.637 -2.601 7.404 1.00 89.44 200 GLY A N 1
ATOM 1620 C CA . GLY A 1 200 ? 10.342 -3.267 7.592 1.00 89.44 200 GLY A CA 1
ATOM 1621 C C . GLY A 1 200 ? 9.261 -2.402 8.250 1.00 89.44 200 GLY A C 1
ATOM 1622 O O . GLY A 1 200 ? 8.378 -2.949 8.900 1.00 89.44 200 GLY A O 1
ATOM 1623 N N . LYS A 1 201 ? 9.306 -1.070 8.082 1.00 92.69 201 LYS A N 1
ATOM 1624 C CA . LYS A 1 201 ? 8.303 -0.133 8.633 1.00 92.69 201 LYS A CA 1
ATOM 1625 C C . LYS A 1 201 ? 6.867 -0.501 8.242 1.00 92.69 201 LYS A C 1
ATOM 1627 O O . LYS A 1 201 ? 6.056 -0.700 9.134 1.00 92.69 201 LYS A O 1
ATOM 1632 N N . THR A 1 202 ? 6.609 -0.709 6.952 1.00 92.31 202 THR A N 1
ATOM 1633 C CA . THR A 1 202 ? 5.298 -1.122 6.421 1.00 92.31 202 THR A CA 1
ATOM 1634 C C . THR A 1 202 ? 4.823 -2.453 7.003 1.00 92.31 202 THR A C 1
ATOM 1636 O O . THR A 1 202 ? 3.665 -2.589 7.386 1.00 92.31 202 THR A O 1
ATOM 1639 N N . ILE A 1 203 ? 5.729 -3.427 7.157 1.00 93.62 203 ILE A N 1
ATOM 1640 C CA . ILE A 1 203 ? 5.404 -4.713 7.790 1.00 93.62 203 ILE A CA 1
ATOM 1641 C C . ILE A 1 203 ? 5.033 -4.502 9.264 1.00 93.62 203 ILE A C 1
ATOM 1643 O O . ILE A 1 203 ? 4.019 -5.027 9.714 1.00 93.62 203 ILE A O 1
ATOM 1647 N N . LEU A 1 204 ? 5.790 -3.693 10.011 1.00 95.12 204 LEU A N 1
ATOM 1648 C CA . LEU A 1 204 ? 5.453 -3.371 11.401 1.00 95.12 204 LEU A CA 1
ATOM 1649 C C . LEU A 1 204 ? 4.145 -2.586 11.526 1.00 95.12 204 LEU A C 1
ATOM 1651 O O . LEU A 1 204 ? 3.362 -2.897 12.415 1.00 95.12 204 LEU A O 1
ATOM 1655 N N . ALA A 1 205 ? 3.872 -1.625 10.639 1.00 96.62 205 ALA A N 1
ATOM 1656 C CA . ALA A 1 205 ? 2.596 -0.914 10.608 1.00 96.62 205 ALA A CA 1
ATOM 1657 C C . ALA A 1 205 ? 1.429 -1.895 10.420 1.00 96.62 205 ALA A C 1
ATOM 1659 O O . ALA A 1 205 ? 0.452 -1.830 11.163 1.00 96.62 205 ALA A O 1
ATOM 1660 N N . SER A 1 206 ? 1.576 -2.869 9.514 1.00 96.56 206 SER A N 1
ATOM 1661 C CA . SER A 1 206 ? 0.559 -3.902 9.303 1.00 96.56 206 SER A CA 1
ATOM 1662 C C . SER A 1 206 ? 0.340 -4.790 10.534 1.00 96.56 206 SER A C 1
ATOM 1664 O O . SER A 1 206 ? -0.807 -5.075 10.869 1.00 96.56 206 SER A O 1
ATOM 1666 N N . ILE A 1 207 ? 1.412 -5.147 11.256 1.00 96.31 207 ILE A N 1
ATOM 1667 C CA . ILE A 1 207 ? 1.349 -5.903 12.520 1.00 96.31 207 ILE A CA 1
ATOM 1668 C C . ILE A 1 207 ? 0.650 -5.082 13.610 1.00 96.31 207 ILE A C 1
ATOM 1670 O O . ILE A 1 207 ? -0.140 -5.625 14.374 1.00 96.31 207 ILE A O 1
ATOM 1674 N N . VAL A 1 208 ? 0.911 -3.774 13.685 1.00 97.06 208 VAL A N 1
ATOM 1675 C CA . VAL A 1 208 ? 0.213 -2.887 14.626 1.00 97.06 208 VAL A CA 1
ATOM 1676 C C . VAL A 1 208 ? -1.282 -2.850 14.328 1.00 97.06 208 VAL A C 1
ATOM 1678 O O . VAL A 1 208 ? -2.080 -2.951 15.252 1.00 97.06 208 VAL A O 1
ATOM 1681 N N . ILE A 1 209 ? -1.667 -2.713 13.058 1.00 96.56 209 ILE A N 1
ATOM 1682 C CA . ILE A 1 209 ? -3.077 -2.677 12.653 1.00 96.56 209 ILE A CA 1
ATOM 1683 C C . ILE A 1 209 ? -3.772 -4.005 12.994 1.00 96.56 209 ILE A C 1
ATOM 1685 O O . ILE A 1 209 ? -4.866 -3.981 13.550 1.00 96.56 209 ILE A O 1
ATOM 1689 N N . ASP A 1 210 ? -3.120 -5.141 12.737 1.00 95.75 210 ASP A N 1
ATOM 1690 C CA . ASP A 1 210 ? -3.625 -6.484 13.072 1.00 95.75 210 ASP A CA 1
ATOM 1691 C C . ASP A 1 210 ? -3.785 -6.692 14.590 1.00 95.75 210 ASP A C 1
ATOM 1693 O O . ASP A 1 210 ? -4.779 -7.251 15.057 1.00 95.75 210 ASP A O 1
ATOM 1697 N N . GLU A 1 211 ? -2.853 -6.166 15.389 1.00 95.38 211 GLU A N 1
ATOM 1698 C CA . GLU A 1 211 ? -2.946 -6.173 16.852 1.00 95.38 211 GLU A CA 1
ATOM 1699 C C . GLU A 1 211 ? -4.099 -5.289 17.356 1.00 95.38 211 GLU A C 1
ATOM 1701 O O . GLU A 1 211 ? -4.823 -5.675 18.275 1.00 95.38 211 GLU A O 1
ATOM 1706 N N . LEU A 1 212 ? -4.299 -4.104 16.766 1.00 95.50 212 LEU A N 1
ATOM 1707 C CA . LEU A 1 212 ? -5.417 -3.226 17.120 1.00 95.50 212 LEU A CA 1
ATOM 1708 C C . LEU A 1 212 ? -6.761 -3.878 16.797 1.00 95.50 212 LEU A C 1
ATOM 1710 O O . LEU A 1 212 ? -7.661 -3.836 17.635 1.00 95.50 212 LEU A O 1
ATOM 1714 N N . ASP A 1 213 ? -6.885 -4.498 15.624 1.00 93.88 213 ASP A N 1
ATOM 1715 C CA . ASP A 1 213 ? -8.094 -5.219 15.221 1.00 93.88 213 ASP A CA 1
ATOM 1716 C C . ASP A 1 213 ? -8.343 -6.432 16.132 1.00 93.88 213 ASP A C 1
ATOM 1718 O O . ASP A 1 213 ? -9.455 -6.657 16.604 1.00 93.88 213 ASP A O 1
ATOM 1722 N N . SER A 1 214 ? -7.286 -7.144 16.530 1.00 94.25 214 SER A N 1
ATOM 1723 C CA . SER A 1 214 ? -7.385 -8.237 17.507 1.00 94.25 214 SER A CA 1
ATOM 1724 C C . SER A 1 214 ? -7.868 -7.770 18.889 1.00 94.25 214 SER A C 1
ATOM 1726 O O . SER A 1 214 ? -8.621 -8.483 19.556 1.00 94.25 214 SER A O 1
ATOM 1728 N N . ARG A 1 215 ? -7.452 -6.577 19.341 1.00 93.44 215 ARG A N 1
ATOM 1729 C CA . ARG A 1 215 ? -7.850 -6.009 20.645 1.00 93.44 215 ARG A CA 1
ATOM 1730 C C . ARG A 1 215 ? -9.234 -5.366 20.629 1.00 93.44 215 ARG A C 1
ATOM 1732 O O . ARG A 1 215 ? -9.945 -5.446 21.630 1.00 93.44 215 ARG A O 1
ATOM 1739 N N . HIS A 1 216 ? -9.586 -4.692 19.537 1.00 92.88 216 HIS A N 1
ATOM 1740 C CA . HIS A 1 216 ? -10.711 -3.757 19.484 1.00 92.88 216 HIS A CA 1
ATOM 1741 C C . HIS A 1 216 ? -11.678 -3.988 18.316 1.00 92.88 216 HIS A C 1
ATOM 1743 O O . HIS A 1 216 ? -12.709 -3.334 18.281 1.00 92.88 216 HIS A O 1
ATOM 1749 N N . GLY A 1 217 ? -11.430 -4.921 17.396 1.00 84.19 217 GLY A N 1
ATOM 1750 C CA . GLY A 1 217 ? -12.249 -5.113 16.187 1.00 84.19 217 GLY A CA 1
ATOM 1751 C C . GLY A 1 217 ? -13.706 -5.519 16.449 1.00 84.19 217 GLY A C 1
ATOM 1752 O O . GLY A 1 217 ? -14.582 -5.291 15.619 1.00 84.19 217 GLY A O 1
ATOM 1753 N N . ASN A 1 218 ? -14.002 -6.069 17.632 1.00 85.44 218 ASN A N 1
ATOM 1754 C CA . ASN A 1 218 ? -15.377 -6.351 18.069 1.00 85.44 218 ASN A CA 1
ATOM 1755 C C . ASN A 1 218 ? -16.037 -5.177 18.818 1.00 85.44 218 ASN A C 1
ATOM 1757 O O . ASN A 1 218 ? -17.241 -5.222 19.081 1.00 85.44 218 ASN A O 1
ATOM 1761 N N . ASP A 1 219 ? -15.267 -4.157 19.194 1.00 89.25 219 ASP A N 1
ATOM 1762 C CA . ASP A 1 219 ? -15.744 -2.975 19.903 1.00 89.25 219 ASP A CA 1
ATOM 1763 C C . ASP A 1 219 ? -16.133 -1.887 18.898 1.00 89.25 219 ASP A C 1
ATOM 1765 O O . ASP A 1 219 ? -15.296 -1.166 18.357 1.00 89.25 219 ASP A O 1
ATOM 1769 N N . ARG A 1 220 ? -17.440 -1.766 18.653 1.00 84.12 220 ARG A N 1
ATOM 1770 C CA . ARG A 1 220 ? -17.998 -0.806 17.689 1.00 84.12 220 ARG A CA 1
ATOM 1771 C C . ARG A 1 220 ? -17.808 0.654 18.104 1.00 84.12 220 ARG A C 1
ATOM 1773 O O . ARG A 1 220 ? -17.968 1.535 17.263 1.00 84.12 220 ARG A O 1
ATOM 1780 N N . ASP A 1 221 ? -17.463 0.910 19.365 1.00 89.12 221 ASP A N 1
ATOM 1781 C CA . ASP A 1 221 ? -17.211 2.259 19.863 1.00 89.12 221 ASP A CA 1
ATOM 1782 C C . ASP A 1 221 ? -15.748 2.687 19.649 1.00 89.12 221 ASP A C 1
ATOM 1784 O O . ASP A 1 221 ? -15.392 3.828 19.967 1.00 89.12 221 ASP A O 1
ATOM 1788 N N . VAL A 1 222 ? -14.882 1.808 19.129 1.00 94.12 222 VAL A N 1
ATOM 1789 C CA . VAL A 1 222 ? -13.478 2.104 18.822 1.00 94.12 222 VAL A CA 1
ATOM 1790 C C . VAL A 1 222 ? -13.270 2.137 17.311 1.00 94.12 222 VAL A C 1
ATOM 1792 O O . VAL A 1 222 ? -13.430 1.143 16.614 1.00 94.12 222 VAL A O 1
ATOM 1795 N N . GLY A 1 223 ? -12.861 3.294 16.792 1.00 94.19 223 GLY A N 1
ATOM 1796 C CA . GLY A 1 223 ? -12.523 3.440 15.378 1.00 94.19 223 GLY A CA 1
ATOM 1797 C C . GLY A 1 223 ? -11.060 3.114 15.111 1.00 94.19 223 GLY A C 1
ATOM 1798 O O . GLY A 1 223 ? -10.181 3.679 15.760 1.00 94.19 223 GLY A O 1
ATOM 1799 N N . ILE A 1 224 ? -10.784 2.263 14.125 1.00 95.56 224 ILE A N 1
ATOM 1800 C CA . ILE A 1 224 ? -9.430 2.005 13.622 1.00 95.56 224 ILE A CA 1
ATOM 1801 C C . ILE A 1 224 ? -9.396 2.413 12.155 1.00 95.56 224 ILE A C 1
ATOM 1803 O O . ILE A 1 224 ? -10.246 2.010 11.366 1.00 95.56 224 ILE A O 1
ATOM 1807 N N . THR A 1 225 ? -8.414 3.224 11.786 1.00 95.50 225 THR A N 1
ATOM 1808 C CA . THR A 1 225 ? -8.208 3.638 10.400 1.00 95.50 225 THR A CA 1
ATOM 1809 C C . THR A 1 225 ? -6.729 3.732 10.085 1.00 95.50 225 THR A C 1
ATOM 1811 O O . THR A 1 225 ? -5.907 4.069 10.943 1.00 95.50 225 THR A O 1
ATOM 1814 N N . TYR A 1 226 ? -6.392 3.413 8.843 1.00 95.88 226 TYR A N 1
ATOM 1815 C CA . TYR A 1 226 ? -5.022 3.397 8.381 1.00 95.88 226 TYR A CA 1
ATOM 1816 C C . TYR A 1 226 ? -4.872 3.915 6.953 1.00 95.88 226 TYR A C 1
ATOM 1818 O O . TYR A 1 226 ? -5.774 3.794 6.122 1.00 95.88 226 TYR A O 1
ATOM 1826 N N . LEU A 1 227 ? -3.710 4.497 6.672 1.00 94.00 227 LEU A N 1
ATOM 1827 C CA . LEU A 1 227 ? -3.314 5.004 5.361 1.00 94.00 227 LEU A CA 1
ATOM 1828 C C . LEU A 1 227 ? -1.930 4.455 5.016 1.00 94.00 227 LEU A C 1
ATOM 1830 O O . LEU A 1 227 ? -1.018 4.535 5.836 1.00 94.00 227 LEU A O 1
ATOM 1834 N N . TYR A 1 228 ? -1.761 3.959 3.793 1.00 91.00 228 TYR A N 1
ATOM 1835 C CA . TYR A 1 228 ? -0.453 3.597 3.248 1.00 91.00 228 TYR A CA 1
ATOM 1836 C C . TYR A 1 228 ? -0.013 4.677 2.256 1.00 91.00 228 TYR A C 1
ATOM 1838 O O . TYR A 1 228 ? -0.526 4.734 1.135 1.00 91.00 228 TYR A O 1
ATOM 1846 N N . CYS A 1 229 ? 0.904 5.568 2.662 1.00 87.12 229 CYS A N 1
ATOM 1847 C CA . CYS A 1 229 ? 1.460 6.556 1.738 1.00 87.12 229 CYS A CA 1
ATOM 1848 C C . CYS A 1 229 ? 2.379 5.858 0.713 1.00 87.12 229 CYS A C 1
ATOM 1850 O O . CYS A 1 229 ? 3.132 4.953 1.060 1.00 87.12 229 CYS A O 1
ATOM 1852 N N . SER A 1 230 ? 2.337 6.288 -0.555 1.00 79.94 230 SER A N 1
ATOM 1853 C CA . SER A 1 230 ? 3.242 5.823 -1.605 1.00 79.94 230 SER A CA 1
ATOM 1854 C C . SER A 1 230 ? 3.750 6.959 -2.492 1.00 79.94 230 SER A C 1
ATOM 1856 O O . SER A 1 230 ? 2.967 7.720 -3.050 1.00 79.94 230 SER A O 1
ATOM 1858 N N . PHE A 1 231 ? 5.062 7.028 -2.718 1.00 64.88 231 PHE A N 1
ATOM 1859 C CA . PHE A 1 231 ? 5.732 8.136 -3.411 1.00 64.88 231 PHE A CA 1
ATOM 1860 C C . PHE A 1 231 ? 5.276 8.313 -4.864 1.00 64.88 231 PHE A C 1
ATOM 1862 O O . PHE A 1 231 ? 5.476 9.373 -5.460 1.00 64.88 231 PHE A O 1
ATOM 1869 N N . ARG A 1 232 ? 4.697 7.264 -5.458 1.00 58.62 232 ARG A N 1
ATOM 1870 C CA . ARG A 1 232 ? 4.214 7.269 -6.842 1.00 58.62 232 ARG A CA 1
ATOM 1871 C C . ARG A 1 232 ? 2.907 8.039 -6.990 1.00 58.62 232 ARG A C 1
ATOM 1873 O O . ARG A 1 232 ? 2.709 8.647 -8.034 1.00 58.62 232 ARG A O 1
ATOM 1880 N N . HIS A 1 233 ? 2.112 8.133 -5.923 1.00 62.28 233 HIS A N 1
ATOM 1881 C CA . HIS A 1 233 ? 0.900 8.951 -5.883 1.00 62.28 233 HIS A CA 1
ATOM 1882 C C . HIS A 1 233 ? 1.154 10.398 -5.441 1.00 62.28 233 HIS A C 1
ATOM 1884 O O . HIS A 1 233 ? 0.218 11.186 -5.373 1.00 62.28 233 HIS A O 1
ATOM 1890 N N . ARG A 1 234 ? 2.418 10.793 -5.223 1.00 54.81 234 ARG A N 1
ATOM 1891 C CA . ARG A 1 234 ? 2.824 12.168 -4.872 1.00 54.81 234 ARG A CA 1
ATOM 1892 C C . ARG A 1 234 ? 2.333 13.223 -5.881 1.00 54.81 234 ARG A C 1
ATOM 1894 O O . ARG A 1 234 ? 2.194 14.400 -5.561 1.00 54.81 234 ARG A O 1
ATOM 1901 N N . HIS A 1 235 ? 2.105 12.816 -7.127 1.00 50.31 235 HIS A N 1
ATOM 1902 C CA . HIS A 1 235 ? 1.603 13.690 -8.192 1.00 50.31 235 HIS A CA 1
ATOM 1903 C C . HIS A 1 235 ? 0.166 13.354 -8.615 1.00 50.31 235 HIS A C 1
ATOM 1905 O O . HIS A 1 235 ? -0.387 14.049 -9.467 1.00 50.31 235 HIS A O 1
ATOM 1911 N N . ASP A 1 236 ? -0.432 12.325 -8.013 1.00 60.00 236 ASP A N 1
ATOM 1912 C CA . ASP A 1 236 ? -1.820 11.943 -8.240 1.00 60.00 236 ASP A CA 1
ATOM 1913 C C . ASP A 1 236 ? -2.717 12.642 -7.213 1.00 60.00 236 ASP A C 1
ATOM 1915 O O . ASP A 1 236 ? -2.306 12.936 -6.091 1.00 60.00 236 ASP A O 1
ATOM 1919 N N . GLN A 1 237 ? -3.987 12.853 -7.561 1.00 60.66 237 GLN A N 1
ATOM 1920 C CA . GLN A 1 237 ? -4.973 13.413 -6.624 1.00 60.66 237 GLN A CA 1
ATOM 1921 C C . GLN A 1 237 ? -5.254 12.476 -5.434 1.00 60.66 237 GLN A C 1
ATOM 1923 O O . GLN A 1 237 ? -5.833 12.903 -4.453 1.00 60.66 237 GLN A O 1
ATOM 1928 N N . ILE A 1 238 ? -4.813 11.214 -5.478 1.00 65.56 238 ILE A N 1
ATOM 1929 C CA . ILE A 1 238 ? -5.101 10.188 -4.458 1.00 65.56 238 ILE A CA 1
ATOM 1930 C C . ILE A 1 238 ? -4.468 10.519 -3.090 1.00 65.56 238 ILE A C 1
ATOM 1932 O O . ILE A 1 238 ? -4.970 10.076 -2.059 1.00 65.56 238 ILE A O 1
ATOM 1936 N N . GLN A 1 239 ? -3.380 11.297 -3.062 1.00 73.19 239 GLN A N 1
ATOM 1937 C CA . GLN A 1 239 ? -2.675 11.692 -1.832 1.00 73.19 239 GLN A CA 1
ATOM 1938 C C . GLN A 1 239 ? -2.713 13.199 -1.553 1.00 73.19 239 GLN A C 1
ATOM 1940 O O . GLN A 1 239 ? -1.877 13.735 -0.809 1.00 73.19 239 GLN A O 1
ATOM 1945 N N . ASP A 1 240 ? -3.680 13.900 -2.143 1.00 84.38 240 ASP A N 1
ATOM 1946 C CA . ASP A 1 240 ? -4.010 15.237 -1.677 1.00 84.38 240 ASP A CA 1
ATOM 1947 C C . ASP A 1 240 ? -4.630 15.173 -0.257 1.00 84.38 240 ASP A C 1
ATOM 1949 O O . ASP A 1 240 ? -5.101 14.116 0.190 1.00 84.38 240 ASP A O 1
ATOM 1953 N N . PRO A 1 241 ? -4.562 16.270 0.519 1.00 87.81 241 PRO A N 1
ATOM 1954 C CA . PRO A 1 241 ? -5.088 16.295 1.882 1.00 87.81 241 PRO A CA 1
ATOM 1955 C C . PRO A 1 241 ? -6.553 15.839 1.969 1.00 87.81 241 PRO A C 1
ATOM 1957 O O . PRO A 1 241 ? -6.929 15.103 2.883 1.00 87.81 241 PRO A O 1
ATOM 1960 N N . GLU A 1 242 ? -7.376 16.250 1.008 1.00 91.25 242 GLU A N 1
ATOM 1961 C CA . GLU A 1 242 ? -8.794 15.921 0.911 1.00 91.25 242 GLU A CA 1
ATOM 1962 C C . GLU A 1 242 ? -9.044 14.419 0.689 1.00 91.25 242 GLU A C 1
ATOM 1964 O O . GLU A 1 242 ? -9.900 13.830 1.357 1.00 91.25 242 GLU A O 1
ATOM 1969 N N . SER A 1 243 ? -8.290 13.761 -0.193 1.00 89.19 243 SER A N 1
ATOM 1970 C CA . SER A 1 243 ? -8.415 12.321 -0.461 1.00 89.19 243 SER A CA 1
ATOM 1971 C C . SER A 1 243 ? -7.982 11.476 0.733 1.00 89.19 243 SER A C 1
ATOM 1973 O O . SER A 1 243 ? -8.584 10.439 1.031 1.00 89.19 243 SER A O 1
ATOM 1975 N N . LEU A 1 244 ? -6.983 11.938 1.484 1.00 90.94 244 LEU A N 1
ATOM 1976 C CA . LEU A 1 244 ? -6.542 11.260 2.701 1.00 90.94 244 LEU A CA 1
ATOM 1977 C C . LEU A 1 244 ? -7.591 11.402 3.820 1.00 90.94 244 LEU A C 1
ATOM 1979 O O . LEU A 1 244 ? -7.935 10.404 4.457 1.00 90.94 244 LEU A O 1
ATOM 1983 N N . LEU A 1 245 ? -8.198 12.586 3.995 1.00 93.56 245 LEU A N 1
ATOM 1984 C CA . LEU A 1 245 ? -9.313 12.768 4.937 1.00 93.56 245 LEU A CA 1
ATOM 1985 C C . LEU A 1 245 ? -10.561 11.967 4.541 1.00 93.56 245 LEU A C 1
ATOM 1987 O O . LEU A 1 245 ? -11.158 11.313 5.394 1.00 93.56 245 LEU A O 1
ATOM 1991 N N . THR A 1 246 ? -10.961 11.974 3.266 1.00 93.38 246 THR A N 1
ATOM 1992 C CA . THR A 1 246 ? -12.111 11.170 2.804 1.00 93.38 246 THR A CA 1
ATOM 1993 C C . THR A 1 246 ? -11.881 9.677 3.011 1.00 93.38 246 THR A C 1
ATOM 1995 O O . THR A 1 246 ? -12.821 8.971 3.372 1.00 93.38 246 THR A O 1
ATOM 1998 N N . SER A 1 247 ? -10.647 9.194 2.852 1.00 92.06 247 SER A N 1
ATOM 1999 C CA . SER A 1 247 ? -10.297 7.792 3.096 1.00 92.06 247 SER A CA 1
ATOM 2000 C C . SER A 1 247 ? -10.363 7.418 4.579 1.00 92.06 247 SER A C 1
ATOM 2002 O O . SER A 1 247 ? -10.864 6.342 4.907 1.00 92.06 247 SER A O 1
ATOM 2004 N N . ILE A 1 248 ? -9.940 8.317 5.476 1.00 94.31 248 ILE A N 1
ATOM 2005 C CA . ILE A 1 248 ? -10.124 8.158 6.928 1.00 94.31 248 ILE A CA 1
ATOM 2006 C C . ILE A 1 248 ? -11.620 8.118 7.271 1.00 94.31 248 ILE A C 1
ATOM 2008 O O . ILE A 1 248 ? -12.089 7.195 7.937 1.00 94.31 248 ILE A O 1
ATOM 2012 N N . ILE A 1 249 ? -12.391 9.097 6.785 1.00 95.12 249 ILE A N 1
ATOM 2013 C CA . ILE A 1 249 ? -13.835 9.196 7.044 1.00 95.12 249 ILE A CA 1
ATOM 2014 C C . ILE A 1 249 ? -14.558 7.952 6.526 1.00 95.12 249 ILE A C 1
ATOM 2016 O O . ILE A 1 249 ? -15.404 7.415 7.236 1.00 95.12 249 ILE A O 1
ATOM 2020 N N . ARG A 1 250 ? -14.217 7.472 5.323 1.00 93.44 250 ARG A N 1
ATOM 2021 C CA . ARG A 1 250 ? -14.782 6.247 4.745 1.00 93.44 250 ARG A CA 1
ATOM 2022 C C . ARG A 1 250 ? -14.570 5.056 5.679 1.00 93.44 250 ARG A C 1
ATOM 2024 O O . ARG A 1 250 ? -15.540 4.379 5.996 1.00 93.44 250 ARG A O 1
ATOM 2031 N N . GLN A 1 251 ? -13.338 4.817 6.133 1.00 93.31 251 GLN A N 1
ATOM 2032 C CA . GLN A 1 251 ? -13.023 3.676 7.003 1.00 93.31 251 GLN A CA 1
ATOM 2033 C C . GLN A 1 251 ? -13.755 3.754 8.347 1.00 93.31 251 GLN A C 1
ATOM 2035 O O . GLN A 1 251 ? -14.369 2.777 8.771 1.00 93.31 251 GLN A O 1
ATOM 2040 N N . LEU A 1 252 ? -13.763 4.926 8.989 1.00 93.12 252 LEU A N 1
ATOM 2041 C CA . LEU A 1 252 ? -14.469 5.107 10.259 1.00 93.12 252 LEU A CA 1
ATOM 2042 C C . LEU A 1 252 ? -15.987 4.966 10.090 1.00 93.12 252 LEU A C 1
ATOM 2044 O O . LEU A 1 252 ? -16.635 4.301 10.890 1.00 93.12 252 LEU A O 1
ATOM 2048 N N . ALA A 1 253 ? -16.563 5.549 9.036 1.00 91.69 253 ALA A N 1
ATOM 2049 C CA . ALA A 1 253 ? -17.997 5.467 8.764 1.00 91.69 253 ALA A CA 1
ATOM 2050 C C . ALA A 1 253 ? -18.457 4.055 8.367 1.00 91.69 253 ALA A C 1
ATOM 2052 O O . ALA A 1 253 ? -19.613 3.711 8.613 1.00 91.69 253 ALA A O 1
ATOM 2053 N N . GLN A 1 254 ? -17.570 3.246 7.779 1.00 88.81 254 GLN A N 1
ATOM 2054 C CA . GLN A 1 254 ? -17.835 1.847 7.444 1.00 88.81 254 GLN A CA 1
ATOM 2055 C C . GLN A 1 254 ? -18.005 0.977 8.696 1.00 88.81 254 GLN A C 1
ATOM 2057 O O . GLN A 1 254 ? -18.827 0.066 8.690 1.00 88.81 254 GLN A O 1
ATOM 2062 N N . GLY A 1 255 ? -17.269 1.270 9.774 1.00 83.00 255 GLY A N 1
ATOM 2063 C CA . GLY A 1 255 ? -17.398 0.558 11.051 1.00 83.00 255 GLY A CA 1
ATOM 2064 C C . GLY A 1 255 ? -18.664 0.904 11.847 1.00 83.00 255 GLY A C 1
ATOM 2065 O O . GLY A 1 255 ? -19.012 0.193 12.788 1.00 83.00 255 GLY A O 1
ATOM 2066 N N . LEU A 1 256 ? -19.371 1.979 11.483 1.00 85.94 256 LEU A N 1
ATOM 2067 C CA . LEU A 1 256 ? -20.558 2.450 12.197 1.00 85.94 256 LEU A CA 1
ATOM 2068 C C . LEU A 1 256 ? -21.840 1.797 11.666 1.00 85.94 256 LEU A C 1
ATOM 2070 O O . LEU A 1 256 ? -22.076 1.744 10.463 1.00 85.94 256 LEU A O 1
ATOM 2074 N N . GLU A 1 257 ? -22.737 1.405 12.576 1.00 82.00 257 GLU A N 1
ATOM 2075 C CA . GLU A 1 257 ? -24.047 0.820 12.228 1.00 82.00 257 GLU A CA 1
ATOM 2076 C C . GLU A 1 257 ? -24.959 1.806 11.479 1.00 82.00 257 GLU A C 1
ATOM 2078 O O . GLU A 1 257 ? -25.829 1.418 10.700 1.00 82.00 257 GLU A O 1
ATOM 2083 N N . ARG A 1 258 ? -24.791 3.108 11.730 1.00 84.88 258 ARG A N 1
ATOM 2084 C CA . ARG A 1 258 ? -25.543 4.166 11.055 1.00 84.88 258 ARG A CA 1
ATOM 2085 C C . ARG A 1 258 ? -24.587 5.143 10.411 1.00 84.88 258 ARG A C 1
ATOM 2087 O O . ARG A 1 258 ? -23.656 5.618 11.057 1.00 84.88 258 ARG A O 1
ATOM 2094 N N . MET A 1 259 ? -24.888 5.504 9.166 1.00 91.06 259 MET A N 1
ATOM 2095 C CA . MET A 1 259 ? -24.135 6.534 8.464 1.00 91.06 259 MET A CA 1
ATOM 2096 C C . MET A 1 259 ? -24.196 7.853 9.253 1.00 91.06 259 MET A C 1
ATOM 2098 O O . MET A 1 259 ? -25.301 8.313 9.571 1.00 91.06 259 MET A O 1
ATOM 2102 N N . PRO A 1 260 ? -23.049 8.486 9.564 1.00 92.19 260 PRO A N 1
ATOM 2103 C CA . PRO A 1 260 ? -23.036 9.780 10.225 1.00 92.19 260 PRO A CA 1
ATOM 2104 C C . PRO A 1 260 ? -23.837 10.820 9.439 1.00 92.19 260 PRO A C 1
ATOM 2106 O O . PRO A 1 260 ? -23.647 10.984 8.233 1.00 92.19 260 PRO A O 1
ATOM 2109 N N . ALA A 1 261 ? -24.686 11.584 10.131 1.00 93.19 261 ALA A N 1
ATOM 2110 C CA . ALA A 1 261 ? -25.507 12.625 9.504 1.00 93.19 261 ALA A CA 1
ATOM 2111 C C . ALA A 1 261 ? -24.662 13.664 8.744 1.00 93.19 261 ALA A C 1
ATOM 2113 O O . ALA A 1 261 ? -25.093 14.182 7.718 1.00 93.19 261 ALA A O 1
ATOM 2114 N N . THR A 1 262 ? -23.436 13.920 9.212 1.00 93.94 262 THR A N 1
ATOM 2115 C CA . THR A 1 262 ? -22.472 14.793 8.530 1.00 93.94 262 THR A CA 1
ATOM 2116 C C . THR A 1 262 ? -22.070 14.261 7.146 1.00 93.94 262 THR A C 1
ATOM 2118 O O . THR A 1 262 ? -22.072 15.013 6.175 1.00 93.94 262 THR A O 1
ATOM 2121 N N . VAL A 1 263 ? -21.845 12.949 7.003 1.00 94.62 263 VAL A N 1
ATOM 2122 C CA . VAL A 1 263 ? -21.516 12.322 5.710 1.00 94.62 263 VAL A CA 1
ATOM 2123 C C . VAL A 1 263 ? -22.707 12.391 4.756 1.00 94.62 263 VAL A C 1
ATOM 2125 O O . VAL A 1 263 ? -22.540 12.736 3.587 1.00 94.62 263 VAL A O 1
ATOM 2128 N N . VAL A 1 264 ? -23.916 12.121 5.260 1.00 94.12 264 VAL A N 1
ATOM 2129 C CA . VAL A 1 264 ? -25.152 12.234 4.468 1.00 94.12 264 VAL A CA 1
ATOM 2130 C C . VAL A 1 264 ? -25.334 13.666 3.959 1.00 94.12 264 VAL A C 1
ATOM 2132 O O . VAL A 1 264 ? -25.581 13.870 2.771 1.00 94.12 264 VAL A O 1
ATOM 2135 N N . TRP A 1 265 ? -25.128 14.662 4.823 1.00 95.56 265 TRP A N 1
ATOM 2136 C CA . TRP A 1 265 ? -25.210 16.073 4.447 1.00 95.56 265 TRP A CA 1
ATOM 2137 C C . TRP A 1 265 ? -24.184 16.456 3.372 1.00 95.56 265 TRP A C 1
ATOM 2139 O O . TRP A 1 265 ? -24.537 17.124 2.397 1.00 95.56 265 TRP A O 1
ATOM 2149 N N . LEU A 1 266 ? -22.930 16.002 3.503 1.00 96.00 266 LEU A N 1
ATOM 2150 C CA . LEU A 1 266 ? -21.897 16.227 2.488 1.00 96.00 266 LEU A CA 1
ATOM 2151 C C . LEU A 1 266 ? -22.318 15.643 1.136 1.00 96.00 266 LEU A C 1
ATOM 2153 O O . LEU A 1 266 ? -22.234 16.317 0.107 1.00 96.00 266 LEU A O 1
ATOM 2157 N N . TYR A 1 267 ? -22.823 14.412 1.137 1.00 94.75 267 TYR A N 1
ATOM 2158 C CA . TYR A 1 267 ? -23.290 13.749 -0.073 1.00 94.75 267 TYR A CA 1
ATOM 2159 C C . TYR A 1 267 ? -24.427 14.527 -0.749 1.00 94.75 267 TYR A C 1
ATOM 2161 O O . TYR A 1 267 ? -24.355 14.817 -1.946 1.00 94.75 267 TYR A O 1
ATOM 2169 N N . GLU A 1 268 ? -25.455 14.914 0.007 1.00 94.56 268 GLU A N 1
ATOM 2170 C CA . GLU A 1 268 ? -26.614 15.651 -0.512 1.00 94.56 268 GLU A CA 1
ATOM 2171 C C . GLU A 1 268 ? -26.233 17.035 -1.049 1.00 94.56 268 GLU A C 1
ATOM 2173 O O . GLU A 1 268 ? -26.793 17.500 -2.043 1.00 94.56 268 GLU A O 1
ATOM 2178 N N . LYS A 1 269 ? -25.243 17.689 -0.434 1.00 95.44 269 LYS A N 1
ATOM 2179 C CA . LYS A 1 269 ? -24.757 19.005 -0.857 1.00 95.44 269 LYS A CA 1
ATOM 2180 C C . LYS A 1 269 ? -23.957 18.959 -2.162 1.00 95.44 269 LYS A C 1
ATOM 2182 O O . LYS A 1 269 ? -24.089 19.871 -2.986 1.00 95.44 269 LYS A O 1
ATOM 2187 N N . HIS A 1 270 ? -23.112 17.943 -2.329 1.00 94.69 270 HIS A N 1
ATOM 2188 C CA . HIS A 1 270 ? -22.076 17.911 -3.364 1.00 94.69 270 HIS A CA 1
ATOM 2189 C C . HIS A 1 270 ? -22.423 17.018 -4.559 1.00 94.69 270 HIS A C 1
ATOM 2191 O O . HIS A 1 270 ? -22.188 17.420 -5.703 1.00 94.69 270 HIS A O 1
ATOM 2197 N N . LYS A 1 271 ? -23.051 15.851 -4.341 1.00 92.06 271 LYS A N 1
ATOM 2198 C CA . LYS A 1 271 ? -23.375 14.916 -5.430 1.00 92.06 271 LYS A CA 1
ATOM 2199 C C . LYS A 1 271 ? -24.269 15.532 -6.517 1.00 92.06 271 LYS A C 1
ATOM 2201 O O . LYS A 1 271 ? -23.913 15.387 -7.684 1.00 92.06 271 LYS A O 1
ATOM 2206 N N . PRO A 1 272 ? -25.362 16.264 -6.209 1.00 93.75 272 PRO A N 1
ATOM 2207 C CA . PRO A 1 272 ? -26.220 16.843 -7.249 1.00 93.75 272 PRO A CA 1
ATOM 2208 C C . PRO A 1 272 ? -25.520 17.901 -8.111 1.00 93.75 272 PRO A C 1
ATOM 2210 O O . PRO A 1 272 ? -25.937 18.153 -9.236 1.00 93.75 272 PRO A O 1
ATOM 2213 N N . LYS A 1 273 ? -24.468 18.534 -7.578 1.00 93.06 273 LYS A N 1
ATOM 2214 C CA . LYS A 1 273 ? -23.700 19.589 -8.254 1.00 93.06 273 LYS A CA 1
ATOM 2215 C C . LYS A 1 273 ? -22.468 19.053 -8.986 1.00 93.06 273 LYS A C 1
ATOM 2217 O O . LYS A 1 273 ? -21.797 19.829 -9.657 1.00 93.06 273 LYS A O 1
ATOM 2222 N N . GLY A 1 274 ? -22.141 17.770 -8.817 1.00 88.25 274 GLY A N 1
ATOM 2223 C CA . GLY A 1 274 ? -20.901 17.185 -9.326 1.00 88.25 274 GLY A CA 1
ATOM 2224 C C . GLY A 1 274 ? -19.635 17.775 -8.693 1.00 88.25 274 GLY A C 1
ATOM 2225 O O . GLY A 1 274 ? -18.575 17.724 -9.306 1.00 88.25 274 GLY A O 1
ATOM 2226 N N . THR A 1 275 ? -19.731 18.364 -7.496 1.00 92.06 275 THR A N 1
ATOM 2227 C CA . THR A 1 275 ? -18.574 18.929 -6.782 1.00 92.06 275 THR A CA 1
ATOM 2228 C C . THR A 1 275 ? -18.042 17.952 -5.732 1.00 92.06 275 THR A C 1
ATOM 2230 O O . THR A 1 275 ? -18.683 16.948 -5.417 1.00 92.06 275 THR A O 1
ATOM 2233 N N . ARG A 1 276 ? -16.857 18.236 -5.179 1.00 90.50 276 ARG A N 1
ATOM 2234 C CA . ARG A 1 276 ? -16.269 17.504 -4.047 1.00 90.50 276 ARG A CA 1
ATOM 2235 C C . ARG A 1 276 ? -16.247 18.380 -2.786 1.00 90.50 276 ARG A C 1
ATOM 2237 O O . ARG A 1 276 ? -16.203 19.605 -2.935 1.00 90.50 276 ARG A O 1
ATOM 2244 N N . PRO A 1 277 ? -16.328 17.785 -1.581 1.00 93.69 277 PRO A N 1
ATOM 2245 C CA . PRO A 1 277 ? -16.131 18.510 -0.328 1.00 93.69 277 PRO A CA 1
ATOM 2246 C C . PRO A 1 277 ? -14.755 19.172 -0.260 1.00 93.69 277 PRO A C 1
ATOM 2248 O O . PRO A 1 277 ? -13.774 18.620 -0.752 1.00 93.69 277 PRO A O 1
ATOM 2251 N N . SER A 1 278 ? -14.690 20.338 0.372 1.00 94.56 278 SER A N 1
ATOM 2252 C CA . SER A 1 278 ? -13.431 21.010 0.706 1.00 94.56 278 SER A CA 1
ATOM 2253 C C . SER A 1 278 ? -12.755 20.387 1.932 1.00 94.56 278 SER A C 1
ATOM 2255 O O . SER A 1 278 ? -13.413 19.744 2.753 1.00 94.56 278 SER A O 1
ATOM 2257 N N . PHE A 1 279 ? -11.454 20.644 2.111 1.00 93.12 279 PHE A N 1
ATOM 2258 C CA . PHE A 1 279 ? -10.696 20.204 3.289 1.00 93.12 279 PHE A CA 1
ATOM 2259 C C . PHE A 1 279 ? -11.380 20.551 4.622 1.00 93.12 279 PHE A C 1
ATOM 2261 O O . PHE A 1 279 ? -11.510 19.691 5.488 1.00 93.12 279 PHE A O 1
ATOM 2268 N N . ASN A 1 280 ? -11.879 21.783 4.770 1.00 94.88 280 ASN A N 1
ATOM 2269 C CA . ASN A 1 280 ? -12.539 22.229 6.003 1.00 94.88 280 ASN A CA 1
ATOM 2270 C C . ASN A 1 280 ? -13.837 21.456 6.278 1.00 94.88 280 ASN A C 1
ATOM 2272 O O . ASN A 1 280 ? -14.092 21.063 7.408 1.00 94.88 280 ASN A O 1
ATOM 2276 N N . GLU A 1 281 ? -14.638 21.189 5.244 1.00 96.12 281 GLU A N 1
ATOM 2277 C CA . GLU A 1 281 ? -15.880 20.421 5.391 1.00 96.12 281 GLU A CA 1
ATOM 2278 C C . GLU A 1 281 ? -15.612 18.966 5.795 1.00 96.12 281 GLU A C 1
ATOM 2280 O O . GLU A 1 281 ? -16.339 18.400 6.613 1.00 96.12 281 GLU A O 1
ATOM 2285 N N . LEU A 1 282 ? -14.555 18.364 5.244 1.00 95.81 282 LEU A N 1
ATOM 2286 C CA . LEU A 1 282 ? -14.112 17.017 5.610 1.00 95.81 282 LEU A CA 1
ATOM 2287 C C . LEU A 1 282 ? -13.562 16.979 7.034 1.00 95.81 282 LEU A C 1
ATOM 2289 O O . LEU A 1 282 ? -13.892 16.082 7.804 1.00 95.81 282 LEU A O 1
ATOM 2293 N N . SER A 1 283 ? -12.758 17.971 7.391 1.00 94.94 283 SER A N 1
ATOM 2294 C CA . SER A 1 283 ? -12.214 18.147 8.729 1.00 94.94 283 SER A CA 1
ATOM 2295 C C . SER A 1 283 ? -13.323 18.287 9.782 1.00 94.94 283 SER A C 1
ATOM 2297 O O . SER A 1 283 ? -13.295 17.592 10.800 1.00 94.94 283 SER A O 1
ATOM 2299 N N . ASP A 1 284 ? -14.351 19.101 9.532 1.00 94.38 284 ASP A N 1
ATOM 2300 C CA . ASP A 1 284 ? -15.503 19.238 10.433 1.00 94.38 284 ASP A CA 1
ATOM 2301 C C . ASP A 1 284 ? -16.273 17.915 10.570 1.00 94.38 284 ASP A C 1
ATOM 2303 O O . ASP A 1 284 ? -16.647 17.508 11.674 1.00 94.38 284 ASP A O 1
ATOM 2307 N N . ALA A 1 285 ? -16.475 17.199 9.460 1.00 95.25 285 ALA A N 1
ATOM 2308 C CA . ALA A 1 285 ? -17.120 15.891 9.476 1.00 95.25 285 ALA A CA 1
ATOM 2309 C C . ALA A 1 285 ? -16.321 14.855 10.277 1.00 95.25 285 ALA A C 1
ATOM 2311 O O . ALA A 1 285 ? -16.898 14.127 11.088 1.00 95.25 285 ALA A O 1
ATOM 2312 N N . LEU A 1 286 ? -15.002 14.814 10.091 1.00 94.94 286 LEU A N 1
ATOM 2313 C CA . LEU A 1 286 ? -14.121 13.906 10.811 1.00 94.94 286 LEU A CA 1
ATOM 2314 C C . LEU A 1 286 ? -14.101 14.210 12.314 1.00 94.94 286 LEU A C 1
ATOM 2316 O O . LEU A 1 286 ? -14.210 13.286 13.117 1.00 94.94 286 LEU A O 1
ATOM 2320 N N . ASN A 1 287 ? -14.063 15.489 12.697 1.00 93.12 287 ASN A N 1
ATOM 2321 C CA . ASN A 1 287 ? -14.164 15.920 14.094 1.00 93.12 287 ASN A CA 1
ATOM 2322 C C . ASN A 1 287 ? -15.451 15.430 14.766 1.00 93.12 287 ASN A C 1
ATOM 2324 O O . ASN A 1 287 ? -15.412 14.953 15.898 1.00 93.12 287 ASN A O 1
ATOM 2328 N N . VAL A 1 288 ? -16.591 15.513 14.073 1.00 92.44 288 VAL A N 1
ATOM 2329 C CA . VAL A 1 288 ? -17.868 14.990 14.584 1.00 92.44 288 VAL A CA 1
ATOM 2330 C C . VAL A 1 288 ? -17.795 13.477 14.789 1.00 92.44 288 VAL A C 1
ATOM 2332 O O . VAL A 1 288 ? -18.228 12.982 15.827 1.00 92.44 288 VAL A O 1
ATOM 2335 N N . ILE A 1 289 ? -17.230 12.737 13.834 1.00 92.62 289 ILE A N 1
ATOM 2336 C CA . ILE A 1 289 ? -17.129 11.274 13.917 1.00 92.62 289 ILE A CA 1
ATOM 2337 C C . ILE A 1 289 ? -16.219 10.860 15.081 1.00 92.62 289 ILE A C 1
ATOM 2339 O O . ILE A 1 289 ? -16.643 10.115 15.961 1.00 92.62 289 ILE A O 1
ATOM 2343 N N . VAL A 1 290 ? -14.997 11.389 15.122 1.00 92.69 290 VAL A N 1
ATOM 2344 C CA . VAL A 1 290 ? -13.984 11.048 16.132 1.00 92.69 290 VAL A CA 1
ATOM 2345 C C . VAL A 1 290 ? -14.368 11.552 17.525 1.00 92.69 290 VAL A C 1
ATOM 2347 O O . VAL A 1 290 ? -14.102 10.884 18.519 1.00 92.69 290 VAL A O 1
ATOM 2350 N N . GLY A 1 291 ? -14.968 12.741 17.618 1.00 88.31 291 GLY A N 1
ATOM 2351 C CA . GLY A 1 291 ? -15.259 13.396 18.892 1.00 88.31 291 GLY A CA 1
ATOM 2352 C C . GLY A 1 291 ? -16.595 13.008 19.525 1.00 88.31 291 GLY A C 1
ATOM 2353 O O . GLY A 1 291 ? -16.709 13.057 20.749 1.00 88.31 291 GLY A O 1
ATOM 2354 N N . LEU A 1 292 ? -17.610 12.655 18.724 1.00 87.88 292 LEU A N 1
ATOM 2355 C CA . LEU A 1 292 ? -18.975 12.425 19.222 1.00 87.88 292 LEU A CA 1
ATOM 2356 C C . LEU A 1 292 ? -19.495 11.005 19.001 1.00 87.88 292 LEU A C 1
ATOM 2358 O O . LEU A 1 292 ? -20.372 10.582 19.752 1.00 87.88 292 LEU A O 1
ATOM 2362 N N . LEU A 1 293 ? -19.020 10.292 17.975 1.00 88.12 293 LEU A N 1
ATOM 2363 C CA . LEU A 1 293 ? -19.556 8.971 17.622 1.00 88.12 293 LEU A CA 1
ATOM 2364 C C . LEU A 1 293 ? -18.693 7.814 18.125 1.00 88.12 293 LEU A C 1
ATOM 2366 O O . LEU A 1 293 ? -19.201 6.707 18.253 1.00 88.12 293 LEU A O 1
ATOM 2370 N N . LEU A 1 294 ? -17.416 8.067 18.410 1.00 91.31 294 LEU A N 1
ATOM 2371 C CA . LEU A 1 294 ? -16.455 7.055 18.835 1.00 91.31 294 LEU A CA 1
ATOM 2372 C C . LEU A 1 294 ? -15.927 7.374 20.236 1.00 91.31 294 LEU A C 1
ATOM 2374 O O . LEU A 1 294 ? -15.645 8.521 20.579 1.00 91.31 294 LEU A O 1
ATOM 2378 N N . SER A 1 295 ? -15.759 6.339 21.056 1.00 92.44 295 SER A N 1
ATOM 2379 C CA . SER A 1 295 ? -15.177 6.448 22.397 1.00 92.44 295 SER A CA 1
ATOM 2380 C C . SER A 1 295 ? -13.654 6.606 22.357 1.00 92.44 295 SER A C 1
ATOM 2382 O O . SER A 1 295 ? -13.062 7.231 23.244 1.00 92.44 295 SER A O 1
ATOM 2384 N N . ARG A 1 296 ? -13.015 6.041 21.328 1.00 94.69 296 ARG A N 1
ATOM 2385 C CA . ARG A 1 296 ? -11.579 6.110 21.057 1.00 94.69 296 ARG A CA 1
ATOM 2386 C C . ARG A 1 296 ? -11.341 5.936 19.561 1.00 94.69 296 ARG A C 1
ATOM 2388 O O . ARG A 1 296 ? -12.098 5.249 18.882 1.00 94.69 296 ARG A O 1
ATOM 2395 N N . THR A 1 297 ? -10.290 6.550 19.031 1.00 96.50 297 THR A N 1
ATOM 2396 C CA . THR A 1 297 ? -9.915 6.381 17.621 1.00 96.50 297 THR A CA 1
ATOM 2397 C C . THR A 1 297 ? -8.419 6.153 17.498 1.00 96.50 297 THR A C 1
ATOM 2399 O O . THR A 1 297 ? -7.644 6.850 18.146 1.00 96.50 297 THR A O 1
ATOM 2402 N N . PHE A 1 298 ? -8.016 5.208 16.656 1.00 97.62 298 PHE A N 1
ATOM 2403 C CA . PHE A 1 298 ? -6.633 4.977 16.264 1.00 97.62 298 PHE A CA 1
ATOM 2404 C C . PHE A 1 298 ? -6.453 5.324 14.791 1.00 97.62 298 PHE A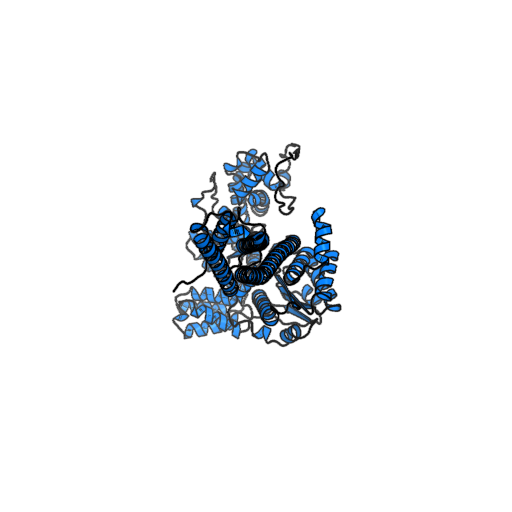 C 1
ATOM 2406 O O . PHE A 1 298 ? -7.146 4.768 13.941 1.00 97.62 298 PHE A O 1
ATOM 2413 N N . ILE A 1 299 ? -5.512 6.220 14.500 1.00 97.62 299 ILE A N 1
ATOM 2414 C CA . ILE A 1 299 ? -5.094 6.547 13.136 1.00 97.62 299 ILE A CA 1
ATOM 2415 C C . ILE A 1 299 ? -3.658 6.062 12.951 1.00 97.62 299 ILE A C 1
ATOM 2417 O O . ILE A 1 299 ? -2.773 6.473 13.704 1.00 97.62 299 ILE A O 1
ATOM 2421 N N . VAL A 1 300 ? -3.422 5.208 11.955 1.00 98.06 300 VAL A N 1
ATOM 2422 C CA . VAL A 1 300 ? -2.091 4.695 11.601 1.00 98.06 300 VAL A CA 1
ATOM 2423 C C . VAL A 1 300 ? -1.720 5.150 10.191 1.00 98.06 300 VAL A C 1
ATOM 2425 O O . VAL A 1 300 ? -2.405 4.822 9.232 1.00 98.06 300 VAL A O 1
ATOM 2428 N N . VAL A 1 301 ? -0.631 5.896 10.035 1.00 96.94 301 VAL A N 1
ATOM 2429 C CA . VAL A 1 301 ? -0.148 6.338 8.718 1.00 96.94 301 VAL A CA 1
ATOM 2430 C C . VAL A 1 301 ? 1.219 5.727 8.447 1.00 96.94 301 VAL A C 1
ATOM 2432 O O . VAL A 1 301 ? 2.193 6.042 9.130 1.00 96.94 301 VAL A O 1
ATOM 2435 N N . ASP A 1 302 ? 1.294 4.843 7.457 1.00 95.94 302 ASP A N 1
ATOM 2436 C CA . ASP A 1 302 ? 2.550 4.250 7.009 1.00 95.94 302 ASP A CA 1
ATOM 2437 C C . ASP A 1 302 ? 3.233 5.119 5.946 1.00 95.94 302 ASP A C 1
ATOM 2439 O O . ASP A 1 302 ? 2.568 5.667 5.066 1.00 95.94 302 ASP A O 1
ATOM 2443 N N . ALA A 1 303 ? 4.563 5.205 6.026 1.00 90.56 303 ALA A N 1
ATOM 2444 C CA . ALA A 1 303 ? 5.448 5.869 5.071 1.00 90.56 303 ALA A CA 1
ATOM 2445 C C . ALA A 1 303 ? 5.102 7.349 4.823 1.00 90.56 303 ALA A C 1
ATOM 2447 O O . ALA A 1 303 ? 5.049 7.813 3.685 1.00 90.56 303 ALA A O 1
ATOM 2448 N N . LEU A 1 304 ? 4.882 8.114 5.899 1.00 91.56 304 LEU A N 1
ATOM 2449 C CA . LEU A 1 304 ? 4.477 9.523 5.836 1.00 91.56 304 LEU A CA 1
ATOM 2450 C C . LEU A 1 304 ? 5.410 10.382 4.960 1.00 91.56 304 LEU A C 1
ATOM 2452 O O . LEU A 1 304 ? 4.937 11.298 4.294 1.00 91.56 304 LEU A O 1
ATOM 2456 N N . ASP A 1 305 ? 6.708 10.064 4.905 1.00 87.94 305 ASP A N 1
ATOM 2457 C CA . ASP A 1 305 ? 7.701 10.741 4.058 1.00 87.94 305 ASP A CA 1
ATOM 2458 C C . ASP A 1 305 ? 7.471 10.607 2.548 1.00 87.94 305 ASP A C 1
ATOM 2460 O O . ASP A 1 305 ? 8.039 11.365 1.753 1.00 87.94 305 ASP A O 1
ATOM 2464 N N . GLU A 1 306 ? 6.642 9.656 2.129 1.00 85.19 306 GLU A N 1
ATOM 2465 C CA . GLU A 1 306 ? 6.336 9.435 0.724 1.00 85.19 306 GLU A CA 1
ATOM 2466 C C . GLU A 1 306 ? 5.289 10.426 0.187 1.00 85.19 306 GLU A C 1
ATOM 2468 O O . GLU A 1 306 ? 5.315 10.746 -1.006 1.00 85.19 306 GLU A O 1
ATOM 2473 N N . CYS A 1 307 ? 4.470 10.999 1.072 1.00 85.00 307 CYS A N 1
ATOM 2474 C CA . CYS A 1 307 ? 3.485 12.037 0.778 1.00 85.00 307 CYS A CA 1
ATOM 2475 C C . CYS A 1 307 ? 4.147 13.426 0.520 1.00 85.00 307 CYS A C 1
ATOM 2477 O O . CYS A 1 307 ? 5.313 13.659 0.847 1.00 85.00 307 CYS A O 1
ATOM 2479 N N . ASN A 1 308 ? 3.435 14.368 -0.116 1.00 83.50 308 ASN A N 1
ATOM 2480 C CA . ASN A 1 308 ? 3.957 15.722 -0.393 1.00 83.50 308 ASN A CA 1
ATOM 2481 C C . ASN A 1 308 ? 4.090 16.520 0.908 1.00 83.50 308 ASN A C 1
ATOM 2483 O O . ASN A 1 308 ? 3.255 16.385 1.798 1.00 83.50 308 ASN A O 1
ATOM 2487 N N . GLU A 1 309 ? 5.055 17.437 0.989 1.00 83.50 309 GLU A N 1
ATOM 2488 C CA . GLU A 1 309 ? 5.286 18.257 2.191 1.00 83.50 309 GLU A CA 1
ATOM 2489 C C . GLU A 1 309 ? 4.044 19.057 2.631 1.00 83.50 309 GLU A C 1
ATOM 2491 O O . GLU A 1 309 ? 3.733 19.138 3.824 1.00 83.50 309 GLU A O 1
ATOM 2496 N N . SER A 1 310 ? 3.284 19.589 1.665 1.00 85.75 310 SER A N 1
ATOM 2497 C CA . SER A 1 310 ? 2.008 20.260 1.925 1.00 85.75 310 SER A CA 1
ATOM 2498 C C . SER A 1 310 ? 0.972 19.304 2.517 1.00 85.75 310 SER A C 1
ATOM 2500 O O . SER A 1 310 ? 0.334 19.642 3.510 1.00 85.75 310 SER A O 1
ATOM 2502 N N . SER A 1 311 ? 0.843 18.094 1.959 1.00 87.25 311 SER A N 1
ATOM 2503 C CA . SER A 1 311 ? -0.095 17.073 2.441 1.00 87.25 311 SER A CA 1
ATOM 2504 C C . SER A 1 311 ? 0.260 16.582 3.839 1.00 87.25 311 SER A C 1
ATOM 2506 O O . SER A 1 311 ? -0.618 16.507 4.697 1.00 87.25 311 SER A O 1
ATOM 2508 N N . ILE A 1 312 ? 1.547 16.320 4.093 1.00 88.81 312 ILE A N 1
ATOM 2509 C CA . ILE A 1 312 ? 2.060 15.948 5.417 1.00 88.81 312 ILE A CA 1
ATOM 2510 C C . ILE A 1 312 ? 1.686 17.027 6.431 1.00 88.81 312 ILE A C 1
ATOM 2512 O O . ILE A 1 312 ? 1.145 16.715 7.488 1.00 88.81 312 ILE A O 1
ATOM 2516 N N . SER A 1 313 ? 1.943 18.296 6.103 1.00 90.75 313 SER A N 1
ATOM 2517 C CA . SER A 1 313 ? 1.654 19.403 7.012 1.00 90.75 313 SER A CA 1
ATOM 2518 C C . SER A 1 313 ? 0.165 19.520 7.314 1.00 90.75 313 SER A C 1
ATOM 2520 O O . SER A 1 313 ? -0.204 19.489 8.482 1.00 90.75 313 SER A O 1
ATOM 2522 N N . CYS A 1 314 ? -0.690 19.563 6.289 1.00 91.50 314 CYS A N 1
ATOM 2523 C CA . CYS A 1 314 ? -2.135 19.676 6.481 1.00 91.50 314 CYS A CA 1
ATOM 2524 C C . CYS A 1 314 ? -2.703 18.541 7.343 1.00 91.50 314 CYS A C 1
ATOM 2526 O O . CYS A 1 314 ? -3.492 18.800 8.245 1.00 91.50 314 CYS A O 1
ATOM 2528 N N . ILE A 1 315 ? -2.296 17.293 7.095 1.00 92.94 315 ILE A N 1
ATOM 2529 C CA . ILE A 1 315 ? -2.855 16.127 7.790 1.00 92.94 315 ILE A CA 1
ATOM 2530 C C . ILE A 1 315 ? -2.339 16.011 9.215 1.00 92.94 315 ILE A C 1
ATOM 2532 O O . ILE A 1 315 ? -3.129 15.778 10.125 1.00 92.94 315 ILE A O 1
ATOM 2536 N N . VAL A 1 316 ? -1.031 16.166 9.428 1.00 94.69 316 VAL A N 1
ATOM 2537 C CA . VAL A 1 316 ? -0.446 16.057 10.771 1.00 94.69 316 VAL A CA 1
ATOM 2538 C C . VAL A 1 316 ? -0.980 17.166 11.674 1.00 94.69 316 VAL A C 1
ATOM 2540 O O . VAL A 1 316 ? -1.395 16.888 12.800 1.00 94.69 316 VAL A O 1
ATOM 2543 N N . ASP A 1 317 ? -1.029 18.402 11.171 1.00 94.06 317 ASP A N 1
ATOM 2544 C CA . ASP A 1 317 ? -1.515 19.546 11.943 1.00 94.06 317 ASP A CA 1
ATOM 2545 C C . ASP A 1 317 ? -3.014 19.384 12.266 1.00 94.06 317 ASP A C 1
ATOM 2547 O O . ASP A 1 317 ? -3.439 19.656 13.392 1.00 94.06 317 ASP A O 1
ATOM 2551 N N . GLU A 1 318 ? -3.807 18.859 11.324 1.00 94.38 318 GLU A N 1
ATOM 2552 C CA . GLU A 1 318 ? -5.224 18.564 11.543 1.00 94.38 318 GLU A CA 1
ATOM 2553 C C . GLU A 1 318 ? -5.436 17.435 12.559 1.00 94.38 318 GLU A C 1
ATOM 2555 O O . GLU A 1 318 ? -6.217 17.594 13.495 1.00 94.38 318 GLU A O 1
ATOM 2560 N N . ILE A 1 319 ? -4.701 16.324 12.458 1.00 95.12 319 ILE A N 1
ATOM 2561 C CA . ILE A 1 319 ? -4.770 15.224 13.434 1.00 95.12 319 ILE A CA 1
ATOM 2562 C C . ILE A 1 319 ? -4.418 15.721 14.839 1.00 95.12 319 ILE A C 1
ATOM 2564 O O . ILE A 1 319 ? -5.132 15.415 15.798 1.00 95.12 319 ILE A O 1
ATOM 2568 N N . PHE A 1 320 ? -3.367 16.531 14.976 1.00 95.12 320 PHE A N 1
ATOM 2569 C CA . PHE A 1 320 ? -2.997 17.115 16.264 1.00 95.12 320 PHE A CA 1
ATOM 2570 C C . PHE A 1 320 ? -4.051 18.074 16.801 1.00 95.12 320 PHE A C 1
ATOM 2572 O O . PHE A 1 320 ? -4.307 18.065 18.006 1.00 95.12 320 PHE A O 1
ATOM 2579 N N . ARG A 1 321 ? -4.706 18.857 15.937 1.00 93.62 321 ARG A N 1
ATOM 2580 C CA . ARG A 1 321 ? -5.840 19.695 16.334 1.00 93.62 321 ARG A CA 1
ATOM 2581 C C . ARG A 1 321 ? -6.975 18.839 16.900 1.00 93.62 321 ARG A C 1
ATOM 2583 O O . ARG A 1 321 ? -7.432 19.111 18.009 1.00 93.62 321 ARG A O 1
ATOM 2590 N N . MET A 1 322 ? -7.369 17.772 16.206 1.00 92.06 322 MET A N 1
ATOM 2591 C CA . MET A 1 322 ? -8.437 16.860 16.648 1.00 92.06 322 MET A CA 1
ATOM 2592 C C . MET A 1 322 ? -8.097 16.145 17.963 1.00 92.06 322 MET A C 1
ATOM 2594 O O . MET A 1 322 ? -8.961 15.948 18.820 1.00 92.06 322 MET A O 1
ATOM 2598 N N . GLN A 1 323 ? -6.827 15.796 18.165 1.00 93.62 323 GLN A N 1
ATOM 2599 C CA . GLN A 1 323 ? -6.334 15.145 19.379 1.00 93.62 323 GLN A CA 1
ATOM 2600 C C . GLN A 1 323 ? -6.493 16.018 20.639 1.00 93.62 323 GLN A C 1
ATOM 2602 O O . GLN A 1 323 ? -6.549 15.485 21.743 1.00 93.62 323 GLN A O 1
ATOM 2607 N N . THR A 1 324 ? -6.617 17.346 20.506 1.00 89.25 324 THR A N 1
ATOM 2608 C CA . THR A 1 324 ? -6.858 18.240 21.660 1.00 89.25 324 THR A CA 1
ATOM 2609 C C . THR A 1 324 ? -8.273 18.146 22.234 1.00 89.25 324 THR A C 1
ATOM 2611 O O . THR A 1 324 ? -8.487 18.497 23.393 1.00 89.25 324 THR A O 1
ATOM 2614 N N . VAL A 1 325 ? -9.236 17.668 21.440 1.00 87.19 325 VAL A N 1
ATOM 2615 C CA . VAL A 1 325 ? -10.667 17.634 21.789 1.00 87.19 325 VAL A CA 1
ATOM 2616 C C . VAL A 1 325 ? -11.247 16.219 21.810 1.00 87.19 325 VAL A C 1
ATOM 2618 O O . VAL A 1 325 ? -12.427 16.045 22.102 1.00 87.19 325 VAL A O 1
ATOM 2621 N N . SER A 1 326 ? -10.438 15.200 21.513 1.00 91.88 326 SER A N 1
ATOM 2622 C CA . SER A 1 326 ? -10.884 13.813 21.376 1.00 91.88 326 SER A CA 1
ATOM 2623 C C . SER A 1 326 ? -9.858 12.813 21.913 1.00 91.88 326 SER A C 1
ATOM 2625 O O . SER A 1 326 ? -8.709 13.143 22.197 1.00 91.88 326 SER A O 1
ATOM 2627 N N . LYS A 1 327 ? -10.269 11.548 22.038 1.00 93.50 327 LYS A N 1
ATOM 2628 C CA . LYS A 1 327 ? -9.411 10.431 22.465 1.00 93.50 327 LYS A CA 1
ATOM 2629 C C . LYS A 1 327 ? -8.704 9.765 21.274 1.00 93.50 327 LYS A C 1
ATOM 2631 O O . LYS A 1 327 ? -8.654 8.538 21.185 1.00 93.50 327 LYS A O 1
ATOM 2636 N N . LEU A 1 328 ? -8.183 10.573 20.353 1.00 96.25 328 LEU A N 1
ATOM 2637 C CA . LEU A 1 328 ? -7.490 10.110 19.151 1.00 96.25 328 LEU A CA 1
ATOM 2638 C C . LEU A 1 328 ? -6.038 9.731 19.475 1.00 96.25 328 LEU A C 1
ATOM 2640 O O . LEU A 1 328 ? -5.256 10.561 19.930 1.00 96.25 328 LEU A O 1
ATOM 2644 N N . SER A 1 329 ? -5.667 8.482 19.212 1.00 97.38 329 SER A N 1
ATOM 2645 C CA . SER A 1 329 ? -4.288 7.997 19.238 1.00 97.38 329 SER A CA 1
ATOM 2646 C C . SER A 1 329 ? -3.732 7.942 17.813 1.00 97.38 329 SER A C 1
ATOM 2648 O O . SER A 1 329 ? -4.344 7.354 16.924 1.00 97.38 329 SER A O 1
ATOM 2650 N N . PHE A 1 330 ? -2.566 8.548 17.586 1.00 98.00 330 PHE A N 1
ATOM 2651 C CA . PHE A 1 330 ? -1.956 8.654 16.256 1.00 98.00 330 PHE A CA 1
ATOM 2652 C C . PHE A 1 330 ? -0.619 7.918 16.199 1.00 98.00 330 PHE A C 1
ATOM 2654 O O . PHE A 1 330 ? 0.223 8.125 17.072 1.00 98.00 330 PHE A O 1
ATOM 2661 N N . LEU A 1 331 ? -0.415 7.075 15.190 1.00 98.44 331 LEU A N 1
ATOM 2662 C CA . LEU A 1 331 ? 0.875 6.467 14.882 1.00 98.44 331 LEU A CA 1
ATOM 2663 C C . LEU A 1 331 ? 1.279 6.823 13.459 1.00 98.44 331 LEU A C 1
ATOM 2665 O O . LEU A 1 331 ? 0.479 6.687 12.536 1.00 98.44 331 LEU A O 1
ATOM 2669 N N . ALA A 1 332 ? 2.528 7.238 13.279 1.00 97.75 332 ALA A N 1
ATOM 2670 C CA . ALA A 1 332 ? 3.082 7.485 11.956 1.00 97.75 332 ALA A CA 1
ATOM 2671 C C . ALA A 1 332 ? 4.439 6.806 11.800 1.00 97.75 332 ALA A C 1
ATOM 2673 O O . ALA A 1 332 ? 5.314 6.969 12.654 1.00 97.75 332 ALA A O 1
ATOM 2674 N N . THR A 1 333 ? 4.633 6.083 10.697 1.00 96.75 333 THR A N 1
ATOM 2675 C CA . THR A 1 333 ? 5.956 5.603 10.287 1.00 96.75 333 THR A CA 1
ATOM 2676 C C . THR A 1 333 ? 6.543 6.554 9.248 1.00 96.75 333 THR A C 1
ATOM 2678 O O . THR A 1 333 ? 5.826 7.140 8.437 1.00 96.75 333 THR A O 1
ATOM 2681 N N . SER A 1 334 ? 7.859 6.747 9.290 1.00 92.81 334 SER A N 1
ATOM 2682 C CA . SER A 1 334 ? 8.559 7.625 8.349 1.00 92.81 334 SER A CA 1
ATOM 2683 C C . SER A 1 334 ? 10.034 7.249 8.253 1.00 92.81 334 SER A C 1
ATOM 2685 O O . SER A 1 334 ? 10.596 6.584 9.130 1.00 92.81 334 SER A O 1
ATOM 2687 N N . ARG A 1 335 ? 10.714 7.693 7.200 1.00 87.56 335 ARG A N 1
ATOM 2688 C CA . ARG A 1 335 ? 12.172 7.874 7.242 1.00 87.56 335 ARG A CA 1
ATOM 2689 C C . ARG A 1 335 ? 12.565 8.921 8.287 1.00 87.56 335 ARG A C 1
ATOM 2691 O O . ARG A 1 335 ? 11.775 9.804 8.620 1.00 87.56 335 ARG A O 1
ATOM 2698 N N . SER A 1 336 ? 13.802 8.818 8.773 1.00 83.25 336 SER A N 1
ATOM 2699 C CA . SER A 1 336 ? 14.421 9.851 9.611 1.00 83.25 336 SER A CA 1
ATOM 2700 C C . SER A 1 336 ? 14.768 11.053 8.728 1.00 83.25 336 SER A C 1
ATOM 2702 O O . SER A 1 336 ? 15.807 11.081 8.068 1.00 83.25 336 SER A O 1
ATOM 2704 N N . ILE A 1 337 ? 13.811 11.974 8.623 1.00 82.31 337 ILE A N 1
ATOM 2705 C CA . ILE A 1 337 ? 13.890 13.220 7.857 1.00 82.31 337 ILE A CA 1
ATOM 2706 C C . ILE A 1 337 ? 13.671 14.359 8.858 1.00 82.31 337 ILE A C 1
ATOM 2708 O O . ILE A 1 337 ? 12.596 14.395 9.469 1.00 82.31 337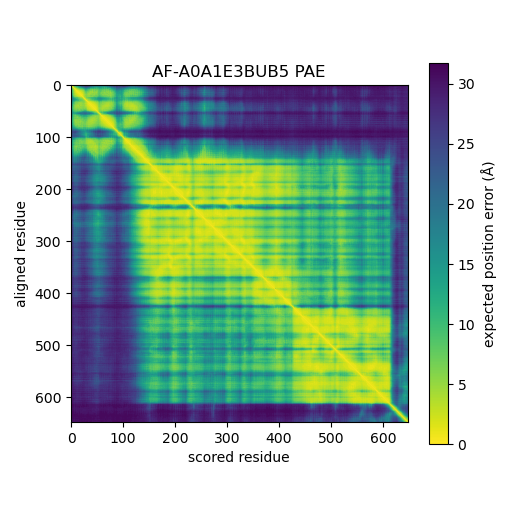 ILE A O 1
ATOM 2712 N N . PRO A 1 338 ? 14.643 15.273 9.045 1.00 80.88 338 PRO A N 1
ATOM 2713 C CA . PRO A 1 338 ? 14.566 16.317 10.065 1.00 80.88 338 PRO A CA 1
ATOM 2714 C C . PRO A 1 338 ? 13.277 17.142 9.999 1.00 80.88 338 PRO A C 1
ATOM 2716 O O . PRO A 1 338 ? 12.643 17.385 11.021 1.00 80.88 338 PRO A O 1
ATOM 2719 N N . GLU A 1 339 ? 12.839 17.521 8.800 1.00 83.38 339 GLU A N 1
ATOM 2720 C CA . GLU A 1 339 ? 11.637 18.326 8.572 1.00 83.38 339 GLU A CA 1
ATOM 2721 C C . GLU A 1 339 ? 10.375 17.640 9.118 1.00 83.38 339 GLU A C 1
ATOM 2723 O O . GLU A 1 339 ? 9.533 18.287 9.738 1.00 83.38 339 GLU A O 1
ATOM 2728 N N . ILE A 1 340 ? 10.270 16.316 8.973 1.00 88.88 340 ILE A N 1
ATOM 2729 C CA . ILE A 1 340 ? 9.152 15.536 9.520 1.00 88.88 340 ILE A CA 1
ATOM 2730 C C . ILE A 1 340 ? 9.319 15.374 11.030 1.00 88.88 340 ILE A C 1
ATOM 2732 O O . ILE A 1 340 ? 8.375 15.613 11.778 1.00 88.88 340 ILE A O 1
ATOM 2736 N N . GLU A 1 341 ? 10.521 15.028 11.497 1.00 89.62 341 GLU A N 1
ATOM 2737 C CA . GLU A 1 341 ? 10.819 14.834 12.922 1.00 89.62 341 GLU A CA 1
ATOM 2738 C C . GLU A 1 341 ? 10.486 16.068 13.766 1.00 89.62 341 GLU A C 1
ATOM 2740 O O . GLU A 1 341 ? 9.933 15.933 14.860 1.00 89.62 341 GLU A O 1
ATOM 2745 N N . THR A 1 342 ? 10.742 17.275 13.247 1.00 90.56 342 THR A N 1
ATOM 2746 C CA . THR A 1 342 ? 10.407 18.519 13.959 1.00 90.56 342 THR A CA 1
ATOM 2747 C C . THR A 1 342 ? 8.916 18.648 14.276 1.00 90.56 342 THR A C 1
ATOM 2749 O O . THR A 1 342 ? 8.574 19.176 15.336 1.00 90.56 342 THR A O 1
ATOM 2752 N N . LYS A 1 343 ? 8.019 18.113 13.434 1.00 91.81 343 LYS A N 1
ATOM 2753 C CA . LYS A 1 343 ? 6.569 18.121 13.696 1.00 91.81 343 LYS A CA 1
ATOM 2754 C C . LYS A 1 343 ? 6.175 17.218 14.867 1.00 91.81 343 LYS A C 1
ATOM 2756 O O . LYS A 1 343 ? 5.176 17.481 15.529 1.00 91.81 343 LYS A O 1
ATOM 2761 N N . PHE A 1 344 ? 6.961 16.184 15.156 1.00 94.31 344 PHE A N 1
ATOM 2762 C CA . PHE A 1 344 ? 6.708 15.228 16.239 1.00 94.31 344 PHE A CA 1
ATOM 2763 C C . PHE A 1 344 ? 7.509 15.536 17.513 1.00 94.31 344 PHE A C 1
ATOM 2765 O O . PHE A 1 344 ? 7.596 14.697 18.413 1.00 94.31 344 PHE A O 1
ATOM 2772 N N . TYR A 1 345 ? 8.078 16.739 17.628 1.00 92.31 345 TYR A N 1
ATOM 2773 C CA . TYR A 1 345 ? 8.845 17.133 18.804 1.00 92.31 345 TYR A CA 1
ATOM 2774 C C . TYR A 1 345 ? 8.016 17.009 20.096 1.00 92.31 345 TYR A C 1
ATOM 2776 O O . TYR A 1 345 ? 6.888 17.494 20.193 1.00 92.31 345 TYR A O 1
ATOM 2784 N N . GLY A 1 346 ? 8.583 16.341 21.104 1.00 91.06 346 GLY A N 1
ATOM 2785 C CA . GLY A 1 346 ? 7.925 16.098 22.392 1.00 91.06 346 GLY A CA 1
ATOM 2786 C C . GLY A 1 346 ? 6.881 14.970 22.400 1.00 91.06 346 GLY A C 1
ATOM 2787 O O . GLY A 1 346 ? 6.214 14.787 23.417 1.00 91.06 346 GLY A O 1
ATOM 2788 N N . LYS A 1 347 ? 6.720 14.215 21.304 1.00 95.62 347 LYS A N 1
ATOM 2789 C CA . LYS A 1 347 ? 5.879 13.004 21.248 1.00 95.62 347 LYS A CA 1
ATOM 2790 C C . LYS A 1 347 ? 6.681 11.744 21.597 1.00 95.62 347 LYS A C 1
ATOM 2792 O O . LYS A 1 347 ? 7.906 11.793 21.706 1.00 95.62 347 LYS A O 1
ATOM 2797 N N . LEU A 1 348 ? 5.997 10.609 21.780 1.00 96.44 348 LEU A N 1
ATOM 2798 C CA . LEU A 1 348 ? 6.671 9.319 21.947 1.00 96.44 348 LEU A CA 1
ATOM 2799 C C . LEU A 1 348 ? 7.361 8.945 20.635 1.00 96.44 348 LEU A C 1
ATOM 2801 O O . LEU A 1 348 ? 6.781 9.108 19.561 1.00 96.44 348 LEU A O 1
ATOM 2805 N N . VAL A 1 349 ? 8.582 8.422 20.725 1.00 96.00 349 VAL A N 1
ATOM 2806 C CA . VAL A 1 349 ? 9.364 8.006 19.559 1.00 96.00 349 VAL A CA 1
ATOM 2807 C C . VAL A 1 349 ? 9.865 6.584 19.764 1.00 96.00 349 VAL A C 1
ATOM 2809 O O . VAL A 1 349 ? 10.418 6.265 20.816 1.00 96.00 349 VAL A O 1
ATOM 2812 N N . GLN A 1 350 ? 9.696 5.741 18.748 1.00 96.25 350 GLN A N 1
ATOM 2813 C CA . GLN A 1 350 ? 10.291 4.409 18.700 1.00 96.25 350 GLN A CA 1
ATOM 2814 C C . GLN A 1 350 ? 10.955 4.200 17.344 1.00 96.25 350 GLN A C 1
ATOM 2816 O O . GLN A 1 350 ? 10.273 4.020 16.338 1.00 96.25 350 GLN A O 1
ATOM 2821 N N . GLU A 1 351 ? 12.289 4.194 17.321 1.00 94.00 351 GLU A N 1
ATOM 2822 C CA . GLU A 1 351 ? 13.019 3.909 16.089 1.00 94.00 351 GLU A CA 1
ATOM 2823 C C . GLU A 1 351 ? 12.745 2.468 15.632 1.00 94.00 351 GLU A C 1
ATOM 2825 O O . GLU A 1 351 ? 12.835 1.521 16.422 1.00 94.00 351 GLU A O 1
ATOM 2830 N N . ILE A 1 352 ? 12.412 2.309 14.353 1.00 92.94 352 ILE A N 1
ATOM 2831 C CA . ILE A 1 352 ? 12.216 1.019 13.703 1.00 92.94 352 ILE A CA 1
ATOM 2832 C C . ILE A 1 352 ? 13.538 0.557 13.095 1.00 92.94 352 ILE A C 1
ATOM 2834 O O . ILE A 1 352 ? 14.030 1.118 12.110 1.00 92.94 352 ILE A O 1
ATOM 2838 N N . ARG A 1 353 ? 14.070 -0.530 13.658 1.00 91.06 353 ARG A N 1
ATOM 2839 C CA . ARG A 1 353 ? 15.203 -1.290 13.125 1.00 91.06 353 ARG A CA 1
ATOM 2840 C C . ARG A 1 353 ? 14.948 -2.780 13.271 1.00 91.06 353 ARG A C 1
ATOM 2842 O O . ARG A 1 353 ? 14.365 -3.221 14.258 1.00 91.06 353 ARG A O 1
ATOM 2849 N N . ALA A 1 354 ? 15.432 -3.559 12.310 1.00 89.31 354 ALA A N 1
ATOM 2850 C CA . ALA A 1 354 ? 15.416 -5.010 12.407 1.00 89.31 354 ALA A CA 1
ATOM 2851 C C . ALA A 1 354 ? 16.243 -5.477 13.615 1.00 89.31 354 ALA A C 1
ATOM 2853 O O . ALA A 1 354 ? 17.439 -5.186 13.703 1.00 89.31 354 ALA A O 1
ATOM 2854 N N . THR A 1 355 ? 15.624 -6.221 14.530 1.00 92.12 355 THR A N 1
ATOM 2855 C CA . THR A 1 355 ? 16.349 -6.876 15.623 1.00 92.12 355 THR A CA 1
ATOM 2856 C C . THR A 1 355 ? 17.100 -8.092 15.094 1.00 92.12 355 THR A C 1
ATOM 2858 O O . THR A 1 355 ? 16.695 -8.723 14.113 1.00 92.12 355 THR A O 1
ATOM 2861 N N . LYS A 1 356 ? 18.212 -8.446 15.745 1.00 92.69 356 LYS A N 1
ATOM 2862 C CA . LYS A 1 356 ? 19.009 -9.614 15.343 1.00 92.69 356 LYS A CA 1
ATOM 2863 C C . LYS A 1 356 ? 18.176 -10.888 15.427 1.00 92.69 356 LYS A C 1
ATOM 2865 O O . LYS A 1 356 ? 18.256 -11.738 14.549 1.00 92.69 356 LYS A O 1
ATOM 2870 N N . GLU A 1 357 ? 17.349 -10.989 16.457 1.00 93.31 357 GLU A N 1
ATOM 2871 C CA . GLU A 1 357 ? 16.469 -12.117 16.730 1.00 93.31 357 GLU A CA 1
ATOM 2872 C C . GLU A 1 357 ? 15.455 -12.315 15.601 1.00 93.31 357 GLU A C 1
ATOM 2874 O O . GLU A 1 357 ? 15.276 -13.438 15.125 1.00 93.31 357 GLU A O 1
ATOM 2879 N N . ASP A 1 358 ? 14.824 -11.240 15.126 1.00 94.06 358 ASP A N 1
ATOM 2880 C CA . ASP A 1 358 ? 13.841 -11.348 14.053 1.00 94.06 358 ASP A CA 1
ATOM 2881 C C . ASP A 1 358 ? 14.492 -11.604 12.689 1.00 94.06 358 ASP A C 1
ATOM 2883 O O . ASP A 1 358 ? 13.950 -12.378 11.897 1.00 94.06 358 ASP A O 1
ATOM 2887 N N . VAL A 1 359 ? 15.684 -11.048 12.430 1.00 93.38 359 VAL A N 1
ATOM 2888 C CA . VAL A 1 359 ? 16.488 -11.410 11.249 1.00 93.38 359 VAL A CA 1
ATOM 2889 C C . VAL A 1 359 ? 16.818 -12.902 11.274 1.00 93.38 359 VAL A C 1
ATOM 2891 O O . VAL A 1 359 ? 16.582 -13.595 10.288 1.00 93.38 359 VAL A O 1
ATOM 2894 N N . ILE A 1 360 ? 17.290 -13.435 12.403 1.00 94.06 360 ILE A N 1
ATOM 2895 C CA . ILE A 1 360 ? 17.602 -14.863 12.552 1.00 94.06 360 ILE A CA 1
ATOM 2896 C C . ILE A 1 360 ? 16.356 -15.730 12.325 1.00 94.06 360 ILE A C 1
ATOM 2898 O O . ILE A 1 360 ? 16.442 -16.741 11.622 1.00 94.06 360 ILE A O 1
ATOM 2902 N N . LYS A 1 361 ? 15.196 -15.359 12.883 1.00 93.88 361 LYS A N 1
ATOM 2903 C CA . LYS A 1 361 ? 13.930 -16.079 12.648 1.00 93.88 361 LYS A CA 1
ATOM 2904 C C . LYS A 1 361 ? 13.559 -16.091 11.167 1.00 93.88 361 LYS A C 1
ATOM 2906 O O . LYS A 1 361 ? 13.257 -17.156 10.632 1.00 93.88 361 LYS A O 1
ATOM 2911 N N . TYR A 1 362 ? 13.632 -14.936 10.508 1.00 92.94 362 TYR A N 1
ATOM 2912 C CA . TYR A 1 362 ? 13.372 -14.804 9.076 1.00 92.94 362 TYR A CA 1
ATOM 2913 C C . TYR A 1 362 ? 14.302 -15.686 8.235 1.00 92.94 362 TYR A C 1
ATOM 2915 O O . TYR A 1 362 ? 13.832 -16.475 7.413 1.00 92.94 362 TYR A O 1
ATOM 2923 N N . LEU A 1 363 ? 15.615 -15.619 8.480 1.00 93.00 363 LEU A N 1
ATOM 2924 C CA . LEU A 1 363 ? 16.603 -16.412 7.747 1.00 93.00 363 LEU A CA 1
ATOM 2925 C C .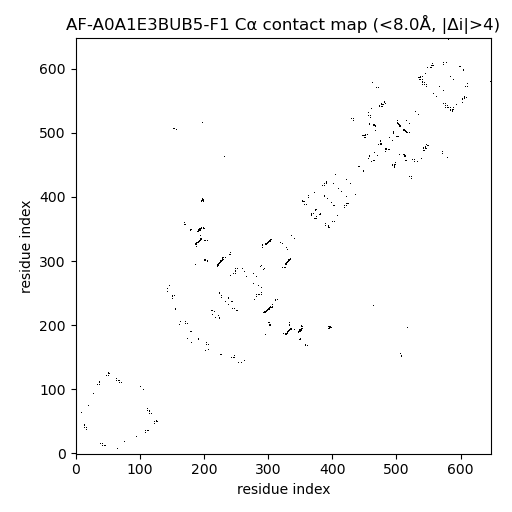 LEU A 1 363 ? 16.377 -17.918 7.934 1.00 93.00 363 LEU A C 1
ATOM 2927 O O . LEU A 1 363 ? 16.444 -18.674 6.966 1.00 93.00 363 LEU A O 1
ATOM 2931 N N . ASN A 1 364 ? 16.077 -18.360 9.159 1.00 92.31 364 ASN A N 1
ATOM 2932 C CA . ASN A 1 364 ? 15.787 -19.767 9.430 1.00 92.31 364 ASN A CA 1
ATOM 2933 C C . ASN A 1 364 ? 14.533 -20.244 8.700 1.00 92.31 364 ASN A C 1
ATOM 2935 O O . ASN A 1 364 ? 14.609 -21.228 7.971 1.00 92.31 364 ASN A O 1
ATOM 2939 N N . ALA A 1 365 ? 13.422 -19.514 8.818 1.00 91.19 365 ALA A N 1
ATOM 2940 C CA . ALA A 1 365 ? 12.174 -19.876 8.156 1.00 91.19 365 ALA A CA 1
ATOM 2941 C C . ALA A 1 365 ? 12.326 -19.956 6.628 1.00 91.19 365 ALA A C 1
ATOM 2943 O O . ALA A 1 365 ? 11.779 -20.849 5.980 1.00 91.19 365 ALA A O 1
ATOM 2944 N N . ARG A 1 366 ? 13.113 -19.052 6.035 1.00 89.25 366 ARG A N 1
ATOM 2945 C CA . ARG A 1 366 ? 13.415 -19.083 4.600 1.00 89.25 366 ARG A CA 1
ATOM 2946 C C . ARG A 1 366 ? 14.289 -20.268 4.196 1.00 89.25 366 ARG A C 1
ATOM 2948 O O . ARG A 1 366 ? 14.035 -20.858 3.149 1.00 89.25 366 ARG A O 1
ATOM 2955 N N . LEU A 1 367 ? 15.288 -20.624 5.002 1.00 89.81 367 LEU A N 1
ATOM 2956 C CA . LEU A 1 367 ? 16.167 -21.769 4.744 1.00 89.81 367 LEU A CA 1
ATOM 2957 C C . LEU A 1 367 ? 15.468 -23.117 4.945 1.00 89.81 367 LEU A C 1
ATOM 2959 O O . LEU A 1 367 ? 15.755 -24.059 4.209 1.00 89.81 367 LEU A O 1
ATOM 2963 N N . ASP A 1 368 ? 14.538 -23.209 5.895 1.00 87.94 368 ASP A N 1
ATOM 2964 C CA . ASP A 1 368 ? 13.751 -24.424 6.130 1.00 87.94 368 ASP A CA 1
ATOM 2965 C C . ASP A 1 368 ? 12.823 -24.729 4.944 1.00 87.94 368 ASP A C 1
ATOM 2967 O O . ASP A 1 368 ? 12.631 -25.887 4.580 1.00 87.94 368 ASP A O 1
ATOM 2971 N N . ASN A 1 369 ? 12.335 -23.684 4.271 1.00 82.81 369 ASN A N 1
ATOM 2972 C CA . ASN A 1 369 ? 11.497 -23.789 3.077 1.00 82.81 369 ASN A CA 1
ATOM 2973 C C . ASN A 1 369 ? 12.291 -23.855 1.758 1.00 82.81 369 ASN A C 1
ATOM 2975 O O . ASN A 1 369 ? 11.689 -23.868 0.684 1.00 82.81 369 ASN A O 1
ATOM 2979 N N . CYS A 1 370 ? 13.630 -23.879 1.800 1.00 80.06 370 CYS A N 1
ATOM 2980 C CA . CYS A 1 370 ? 14.464 -23.850 0.600 1.00 80.06 370 CYS A CA 1
ATOM 2981 C C . CYS A 1 370 ? 15.503 -24.985 0.583 1.00 80.06 370 CYS A C 1
ATOM 2983 O O . CYS A 1 370 ? 16.456 -24.970 1.366 1.00 80.06 370 CYS A O 1
ATOM 2985 N N . PRO A 1 371 ? 15.395 -25.968 -0.329 1.00 79.12 371 PRO A N 1
ATOM 2986 C CA . PRO A 1 371 ? 16.412 -27.002 -0.474 1.00 79.12 371 PRO A CA 1
ATOM 2987 C C . PRO A 1 371 ? 17.661 -26.445 -1.179 1.00 79.12 371 PRO A C 1
ATOM 2989 O O . PRO A 1 371 ? 17.754 -26.457 -2.403 1.00 79.12 371 PRO A O 1
ATOM 2992 N N . CYS A 1 372 ? 18.655 -25.998 -0.407 1.00 81.19 372 CYS A N 1
ATOM 2993 C CA . CYS A 1 372 ? 19.913 -25.457 -0.939 1.00 81.19 372 CYS A CA 1
ATOM 2994 C C . CYS A 1 372 ? 21.168 -26.039 -0.258 1.00 81.19 372 CYS A C 1
ATOM 2996 O O . CYS A 1 372 ? 21.096 -26.854 0.670 1.00 81.19 372 CYS A O 1
ATOM 2998 N N . ALA A 1 373 ? 22.349 -25.613 -0.718 1.00 80.31 373 ALA A N 1
ATOM 2999 C CA . ALA A 1 373 ? 23.640 -26.031 -0.170 1.00 80.31 373 ALA A CA 1
ATOM 3000 C C . ALA A 1 373 ? 23.798 -25.736 1.336 1.00 80.31 373 ALA A C 1
ATOM 3002 O O . ALA A 1 373 ? 24.478 -26.502 2.024 1.00 80.31 373 ALA A O 1
ATOM 3003 N N . LEU A 1 374 ? 23.157 -24.674 1.840 1.00 82.38 374 LEU A N 1
ATOM 3004 C CA . LEU A 1 374 ? 23.155 -24.290 3.257 1.00 82.38 374 LEU A CA 1
ATOM 3005 C C . LEU A 1 374 ? 22.321 -25.260 4.105 1.00 82.38 374 LEU A C 1
ATOM 3007 O O . LEU A 1 374 ? 22.768 -25.702 5.159 1.00 82.38 374 LEU A O 1
ATOM 3011 N N . THR A 1 375 ? 21.152 -25.676 3.615 1.00 81.88 375 THR A N 1
ATOM 3012 C CA . THR A 1 375 ? 20.248 -26.612 4.310 1.00 81.88 375 THR A CA 1
ATOM 3013 C C . THR A 1 375 ? 20.881 -27.995 4.479 1.00 81.88 375 THR A C 1
ATOM 3015 O O . THR A 1 375 ? 20.670 -28.663 5.486 1.00 81.88 375 THR A O 1
ATOM 3018 N N . ARG A 1 376 ? 21.730 -28.409 3.528 1.00 82.94 376 ARG A N 1
ATOM 3019 C CA . ARG A 1 376 ? 22.476 -29.681 3.580 1.00 82.94 376 ARG A CA 1
ATOM 3020 C C . ARG A 1 376 ? 23.698 -29.643 4.506 1.00 82.94 376 ARG A C 1
ATOM 3022 O O . ARG A 1 376 ? 24.285 -30.688 4.770 1.00 82.94 376 ARG A O 1
ATOM 3029 N N . ARG A 1 377 ? 24.138 -28.457 4.941 1.00 86.00 377 ARG A N 1
ATOM 3030 C CA . ARG A 1 377 ? 25.399 -28.257 5.674 1.00 86.00 377 ARG A CA 1
ATOM 3031 C C . ARG A 1 377 ? 25.174 -27.332 6.876 1.00 86.00 377 ARG A C 1
ATOM 3033 O O . ARG A 1 377 ? 25.393 -26.125 6.752 1.00 86.00 377 ARG A O 1
ATOM 3040 N N . PRO A 1 378 ? 24.818 -27.883 8.053 1.00 87.56 378 PRO A N 1
ATOM 3041 C CA . PRO A 1 378 ? 24.470 -27.098 9.242 1.00 87.56 378 PRO A CA 1
ATOM 3042 C C . PRO A 1 378 ? 25.516 -26.043 9.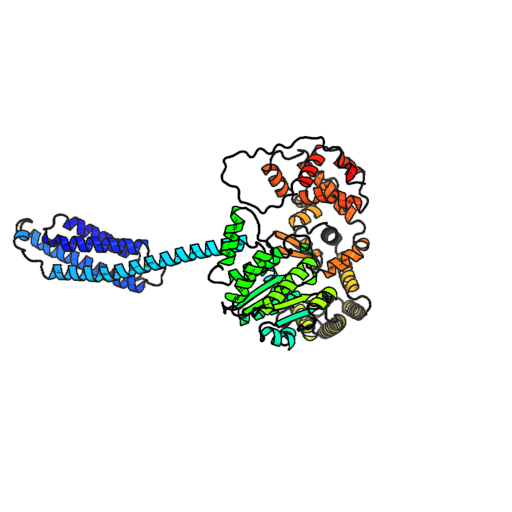629 1.00 87.56 378 PRO A C 1
ATOM 3044 O O . PRO A 1 378 ? 25.165 -24.898 9.895 1.00 87.56 378 PRO A O 1
ATOM 3047 N N . HIS A 1 379 ? 26.806 -26.381 9.550 1.00 87.88 379 HIS A N 1
ATOM 3048 C CA . HIS A 1 379 ? 27.889 -25.439 9.853 1.00 87.88 379 HIS A CA 1
ATOM 3049 C C . HIS A 1 379 ? 27.952 -24.236 8.897 1.00 87.88 379 HIS A C 1
ATOM 3051 O O . HIS A 1 379 ? 28.295 -23.136 9.323 1.00 87.88 379 HIS A O 1
ATOM 3057 N N . LEU A 1 380 ? 27.642 -24.418 7.606 1.00 86.62 380 LEU A N 1
ATOM 3058 C CA . LEU A 1 380 ? 27.592 -23.296 6.659 1.00 86.62 380 LEU A CA 1
ATOM 3059 C C . LEU A 1 380 ? 26.336 -22.454 6.870 1.00 86.62 380 LEU A C 1
ATOM 3061 O O . LEU A 1 380 ? 26.416 -21.234 6.779 1.00 86.62 380 LEU A O 1
ATOM 3065 N N . ARG A 1 381 ? 25.202 -23.089 7.195 1.00 90.56 381 ARG A N 1
ATOM 3066 C CA . ARG A 1 381 ? 23.964 -22.394 7.571 1.00 90.56 381 ARG A CA 1
ATOM 3067 C C . ARG A 1 381 ? 24.187 -21.471 8.766 1.00 90.56 381 ARG A C 1
ATOM 3069 O O . ARG A 1 381 ? 23.840 -20.299 8.690 1.00 90.56 381 ARG A O 1
ATOM 3076 N N . GLU A 1 382 ? 24.800 -21.968 9.835 1.00 90.94 382 GLU A N 1
ATOM 3077 C CA . GLU A 1 382 ? 25.067 -21.174 11.039 1.00 90.94 382 GLU A CA 1
ATOM 3078 C C . GLU A 1 382 ? 26.007 -19.991 10.755 1.00 90.94 382 GLU A C 1
ATOM 3080 O O . GLU A 1 382 ? 25.724 -18.858 11.156 1.00 90.94 382 GLU A O 1
ATOM 3085 N N . LYS A 1 383 ? 27.083 -20.224 9.987 1.00 89.31 383 LYS A N 1
ATOM 3086 C CA . LYS A 1 383 ? 27.996 -19.157 9.550 1.00 89.31 383 LYS A CA 1
ATOM 3087 C C . LYS A 1 383 ? 27.289 -18.108 8.697 1.00 89.31 383 LYS A C 1
ATOM 3089 O O . LYS A 1 383 ? 27.498 -16.921 8.924 1.00 89.31 383 LYS A O 1
ATOM 3094 N N . ALA A 1 384 ? 26.444 -18.531 7.757 1.00 89.81 384 ALA A N 1
ATOM 3095 C CA . ALA A 1 384 ? 25.693 -17.623 6.899 1.00 89.81 384 ALA A CA 1
ATOM 3096 C C . ALA A 1 384 ? 24.701 -16.771 7.699 1.00 89.81 384 ALA A C 1
ATOM 3098 O O . ALA A 1 384 ? 24.694 -15.552 7.553 1.00 89.81 384 ALA A O 1
ATOM 3099 N N . ILE A 1 385 ? 23.925 -17.387 8.598 1.00 91.88 385 ILE A N 1
ATOM 3100 C CA . ILE A 1 385 ? 22.994 -16.670 9.481 1.00 91.88 385 ILE A CA 1
ATOM 3101 C C . ILE A 1 385 ? 23.748 -15.642 10.326 1.00 91.88 385 ILE A C 1
ATOM 3103 O O . ILE A 1 385 ? 23.337 -14.485 10.398 1.00 91.88 385 ILE A O 1
ATOM 3107 N N . THR A 1 386 ? 24.869 -16.044 10.928 1.00 91.12 386 THR A N 1
ATOM 3108 C CA . THR A 1 386 ? 25.686 -15.165 11.772 1.00 91.12 386 THR A CA 1
ATOM 3109 C C . THR A 1 386 ? 26.240 -13.985 10.978 1.00 91.12 386 THR A C 1
ATOM 3111 O O . THR A 1 386 ? 26.072 -12.840 11.394 1.00 91.12 386 THR A O 1
ATOM 3114 N N . ALA A 1 387 ? 26.848 -14.247 9.819 1.00 88.75 387 ALA A N 1
ATOM 3115 C CA . ALA A 1 387 ? 27.436 -13.218 8.970 1.00 88.75 387 ALA A CA 1
ATOM 3116 C C . ALA A 1 387 ? 26.377 -12.230 8.462 1.00 88.75 387 ALA A C 1
ATOM 3118 O O . ALA A 1 387 ? 26.532 -11.027 8.648 1.00 88.75 387 ALA A O 1
ATOM 3119 N N . ILE A 1 388 ? 25.257 -12.720 7.912 1.00 89.44 388 ILE A N 1
ATOM 3120 C CA . ILE A 1 388 ? 24.169 -11.853 7.438 1.00 89.44 388 ILE A CA 1
ATOM 3121 C C . ILE A 1 388 ? 23.640 -10.996 8.590 1.00 89.44 388 ILE A C 1
ATOM 3123 O O . ILE A 1 388 ? 23.557 -9.780 8.460 1.00 89.44 388 ILE A O 1
ATOM 3127 N N . THR A 1 389 ? 23.346 -11.600 9.743 1.00 90.44 389 THR A N 1
ATOM 3128 C CA . THR A 1 389 ? 22.806 -10.875 10.906 1.00 90.44 389 THR A CA 1
ATOM 3129 C C . THR A 1 389 ? 23.751 -9.769 11.390 1.00 90.44 389 THR A C 1
ATOM 3131 O O . THR A 1 389 ? 23.297 -8.712 11.824 1.00 90.44 389 THR A O 1
ATOM 3134 N N . GLN A 1 390 ? 25.067 -9.980 11.302 1.00 86.44 390 GLN A N 1
ATOM 3135 C CA . GLN A 1 390 ? 26.071 -8.969 11.651 1.00 86.44 390 GLN A CA 1
ATOM 3136 C C . GLN A 1 390 ? 26.216 -7.873 10.585 1.00 86.44 390 GLN A C 1
ATOM 3138 O O . GLN A 1 390 ? 26.540 -6.731 10.922 1.00 86.44 390 GLN A O 1
ATOM 3143 N N . SER A 1 391 ? 25.972 -8.194 9.314 1.00 82.56 391 SER A N 1
ATOM 3144 C CA . SER A 1 391 ? 26.160 -7.267 8.196 1.00 82.56 391 SER A CA 1
ATOM 3145 C C . SER A 1 391 ? 24.965 -6.351 7.926 1.00 82.56 391 SER A C 1
ATOM 3147 O O . SER A 1 391 ? 25.168 -5.255 7.405 1.00 82.56 391 SER A O 1
ATOM 3149 N N . VAL A 1 392 ? 23.739 -6.763 8.267 1.00 82.50 392 VAL A N 1
ATOM 3150 C CA . VAL A 1 392 ? 22.511 -6.070 7.823 1.00 82.50 392 VAL A CA 1
ATOM 3151 C C . VAL A 1 392 ? 22.143 -4.816 8.619 1.00 82.50 392 VAL A C 1
ATOM 3153 O O . VAL A 1 392 ? 21.324 -4.036 8.149 1.00 82.50 392 VAL A O 1
ATOM 3156 N N . ASP A 1 393 ? 22.746 -4.621 9.797 1.00 83.06 393 ASP A N 1
ATOM 3157 C CA . ASP A 1 393 ? 22.644 -3.421 10.654 1.00 83.06 393 ASP A CA 1
ATOM 3158 C C . ASP A 1 393 ? 21.240 -2.782 10.727 1.00 83.06 393 ASP A C 1
ATOM 3160 O O . ASP A 1 393 ? 21.051 -1.582 10.539 1.00 83.06 393 ASP A O 1
ATOM 3164 N N . GLY A 1 394 ? 20.219 -3.609 10.965 1.00 81.94 394 GLY A N 1
ATOM 3165 C CA . GLY A 1 394 ? 18.839 -3.146 11.109 1.00 81.94 394 GLY A CA 1
ATOM 3166 C C . GLY A 1 394 ? 18.032 -3.026 9.810 1.00 81.94 394 GLY A C 1
ATOM 3167 O O . GLY A 1 394 ? 16.842 -2.720 9.891 1.00 81.94 394 GLY A O 1
ATOM 3168 N N . MET A 1 395 ? 18.611 -3.293 8.631 1.00 84.75 395 MET A N 1
ATOM 3169 C CA . MET A 1 395 ? 17.884 -3.330 7.356 1.00 84.75 395 MET A CA 1
ATOM 3170 C C . MET A 1 395 ? 17.489 -4.766 6.972 1.00 84.75 395 MET A C 1
ATOM 3172 O O . MET A 1 395 ? 18.295 -5.534 6.448 1.00 84.75 395 MET A O 1
ATOM 3176 N N . PHE A 1 396 ? 16.212 -5.114 7.149 1.00 86.69 396 PHE A N 1
ATOM 3177 C CA . PHE A 1 396 ? 15.656 -6.416 6.753 1.00 86.69 396 PHE A CA 1
ATOM 3178 C C . PHE A 1 396 ? 15.841 -6.737 5.270 1.00 86.69 396 PHE A C 1
ATOM 3180 O O . PHE A 1 396 ? 16.168 -7.871 4.921 1.00 86.69 396 PHE A O 1
ATOM 3187 N N . LEU A 1 397 ? 15.677 -5.740 4.399 1.00 83.19 397 LEU A N 1
ATOM 3188 C CA . LEU A 1 397 ? 15.832 -5.916 2.956 1.00 83.19 397 LEU A CA 1
ATOM 3189 C C . LEU A 1 397 ? 17.214 -6.473 2.588 1.00 83.19 397 LEU A C 1
ATOM 3191 O O . LEU A 1 397 ? 17.330 -7.354 1.741 1.00 83.19 397 LEU A O 1
ATOM 3195 N N . LEU A 1 398 ? 18.264 -6.013 3.268 1.00 83.81 398 LEU A N 1
ATOM 3196 C CA . LEU A 1 398 ? 19.620 -6.487 3.021 1.00 83.81 398 LEU A CA 1
ATOM 3197 C C . LEU A 1 398 ? 19.781 -7.965 3.410 1.00 83.81 398 LEU A C 1
ATOM 3199 O O . LEU A 1 398 ? 20.457 -8.716 2.709 1.00 83.81 398 LEU A O 1
ATOM 3203 N N . ALA A 1 399 ? 19.099 -8.408 4.473 1.00 88.50 399 ALA A N 1
ATOM 3204 C CA . ALA A 1 399 ? 19.091 -9.811 4.882 1.00 88.50 399 ALA A CA 1
ATOM 3205 C C . ALA A 1 399 ? 18.466 -10.709 3.810 1.00 88.50 399 ALA A C 1
ATOM 3207 O O . ALA A 1 399 ? 18.990 -11.786 3.527 1.00 88.50 399 ALA A O 1
ATOM 3208 N N . GLN A 1 400 ? 17.375 -10.250 3.190 1.00 86.31 400 GLN A N 1
ATOM 3209 C CA . GLN A 1 400 ? 16.744 -10.939 2.070 1.00 86.31 400 GLN A CA 1
ATOM 3210 C C . GLN A 1 400 ? 17.687 -11.032 0.865 1.00 86.31 400 GLN A C 1
ATOM 3212 O O . GLN A 1 400 ? 17.931 -12.135 0.383 1.00 86.31 400 GLN A O 1
ATOM 3217 N N . LEU A 1 401 ? 18.266 -9.908 0.427 1.00 82.50 401 LEU A N 1
ATOM 3218 C CA . LEU A 1 401 ? 19.149 -9.867 -0.746 1.00 82.50 401 LEU A CA 1
ATOM 3219 C C . LEU A 1 401 ? 20.385 -10.762 -0.572 1.00 82.50 401 LEU A C 1
ATOM 3221 O O . LEU A 1 401 ? 20.746 -11.514 -1.478 1.00 82.50 401 LEU A O 1
ATOM 3225 N N . TYR A 1 402 ? 21.019 -10.720 0.602 1.00 86.06 402 TYR A N 1
ATOM 3226 C CA . TYR A 1 402 ? 22.176 -11.561 0.904 1.00 86.06 402 TYR A CA 1
ATOM 3227 C C . TYR A 1 402 ? 21.810 -13.041 0.951 1.00 86.06 402 TYR A C 1
ATOM 3229 O O . TYR A 1 402 ? 22.527 -13.868 0.389 1.00 86.06 402 TYR A O 1
ATOM 3237 N N . LEU A 1 403 ? 20.680 -13.392 1.564 1.00 88.38 403 LEU A N 1
ATOM 3238 C CA . LEU A 1 403 ? 20.229 -14.777 1.587 1.00 88.38 403 LEU A CA 1
ATOM 3239 C C . LEU A 1 403 ? 19.916 -15.294 0.174 1.00 88.38 403 LEU A C 1
ATOM 3241 O O . LEU A 1 403 ? 20.354 -16.387 -0.184 1.00 88.38 403 LEU A O 1
ATOM 3245 N N . ASP A 1 404 ? 19.207 -14.509 -0.639 1.00 84.31 404 ASP A N 1
ATOM 3246 C CA . ASP A 1 404 ? 18.858 -14.879 -2.013 1.00 84.31 404 ASP A CA 1
ATOM 3247 C C . ASP A 1 404 ? 20.105 -15.015 -2.912 1.00 84.31 404 ASP A C 1
ATOM 3249 O O . ASP A 1 404 ? 20.111 -15.847 -3.827 1.00 84.31 404 ASP A O 1
ATOM 3253 N N . SER A 1 405 ? 21.176 -14.256 -2.631 1.00 82.38 405 SER A N 1
ATOM 3254 C CA . SER A 1 405 ? 22.506 -14.438 -3.238 1.00 82.38 405 SER A CA 1
ATOM 3255 C C . SER A 1 405 ? 23.094 -15.805 -2.866 1.00 82.38 405 SER A C 1
ATOM 3257 O O . SER A 1 405 ? 23.372 -16.625 -3.744 1.00 82.38 405 SER A O 1
ATOM 3259 N N . LEU A 1 406 ? 23.191 -16.119 -1.570 1.00 86.44 406 LEU A N 1
ATOM 3260 C CA . LEU A 1 406 ? 23.819 -17.358 -1.095 1.00 86.44 406 LEU A CA 1
ATOM 3261 C C . LEU A 1 406 ? 23.059 -18.628 -1.494 1.00 86.44 406 LEU A C 1
ATOM 3263 O O . LEU A 1 406 ? 23.681 -19.647 -1.788 1.00 86.44 406 LEU A O 1
ATOM 3267 N N . ILE A 1 407 ? 21.724 -18.590 -1.510 1.00 86.00 407 ILE A N 1
ATOM 3268 C CA . ILE A 1 407 ? 20.891 -19.746 -1.884 1.00 86.00 407 ILE A CA 1
ATOM 3269 C C . ILE A 1 407 ? 21.138 -20.166 -3.339 1.00 86.00 407 ILE A C 1
ATOM 3271 O O . ILE A 1 407 ? 21.009 -21.347 -3.665 1.00 86.00 407 ILE A O 1
ATOM 3275 N N . SER A 1 408 ? 21.517 -19.222 -4.205 1.00 79.81 408 SER A N 1
ATOM 3276 C CA . SER A 1 408 ? 21.829 -19.509 -5.607 1.00 79.81 408 SER A CA 1
ATOM 3277 C C . SER A 1 408 ? 23.184 -20.204 -5.811 1.00 79.81 408 SER A C 1
ATOM 3279 O O . SER A 1 408 ? 23.423 -20.779 -6.871 1.00 79.81 408 SER A O 1
ATOM 3281 N N . MET A 1 409 ? 24.054 -20.207 -4.795 1.00 83.44 409 MET A N 1
ATOM 3282 C CA . MET A 1 409 ? 25.399 -20.777 -4.867 1.00 83.44 409 MET A CA 1
ATOM 3283 C C . MET A 1 409 ? 25.408 -22.258 -4.473 1.00 83.44 409 MET A C 1
ATOM 3285 O O . MET A 1 409 ? 24.757 -22.687 -3.516 1.00 83.44 409 MET A O 1
ATOM 3289 N N . THR A 1 410 ? 26.193 -23.061 -5.195 1.00 80.56 410 THR A N 1
ATOM 3290 C CA . THR A 1 410 ? 26.264 -24.517 -4.962 1.00 80.56 410 THR A CA 1
ATOM 3291 C C . THR A 1 410 ? 27.543 -24.919 -4.232 1.00 80.56 410 THR A C 1
ATOM 3293 O O . THR A 1 410 ? 27.523 -25.808 -3.364 1.00 80.56 410 THR A O 1
ATOM 3296 N N . MET A 1 411 ? 28.664 -24.271 -4.563 1.00 84.12 411 MET A N 1
ATOM 3297 C CA . MET A 1 411 ? 29.973 -24.648 -4.043 1.00 84.12 411 MET A CA 1
ATOM 3298 C C . MET A 1 411 ? 30.231 -23.991 -2.680 1.00 84.12 411 MET A C 1
ATOM 3300 O O . MET A 1 411 ? 30.112 -22.776 -2.550 1.00 84.12 411 MET A O 1
ATOM 3304 N N . PRO A 1 412 ? 30.661 -24.753 -1.651 1.00 84.25 412 PRO A N 1
ATOM 3305 C CA . PRO A 1 412 ? 30.988 -24.195 -0.337 1.00 84.25 412 PRO A CA 1
ATOM 3306 C C . PRO A 1 412 ? 31.998 -23.048 -0.371 1.00 84.25 412 PRO A C 1
ATOM 3308 O O . PRO A 1 412 ? 31.917 -22.144 0.452 1.00 84.25 412 PRO A O 1
ATOM 3311 N N . LYS A 1 413 ? 32.952 -23.097 -1.308 1.00 85.81 413 LYS A N 1
ATOM 3312 C CA . LYS A 1 413 ? 33.969 -22.058 -1.462 1.00 85.81 413 LYS A CA 1
ATOM 3313 C C . LYS A 1 413 ? 33.353 -20.731 -1.916 1.00 85.81 413 LYS A C 1
ATOM 3315 O O . LYS A 1 413 ? 33.607 -19.729 -1.272 1.00 85.81 413 LYS A O 1
ATOM 3320 N N . GLU A 1 414 ? 32.488 -20.752 -2.930 1.00 84.75 414 GLU A N 1
ATOM 3321 C CA . GLU A 1 414 ? 31.770 -19.560 -3.416 1.00 84.75 414 GLU A CA 1
ATOM 3322 C C . GLU A 1 414 ? 30.941 -18.918 -2.300 1.00 84.75 414 GLU A C 1
ATOM 3324 O O . GLU A 1 414 ? 31.007 -17.712 -2.095 1.00 84.75 414 GLU A O 1
ATOM 3329 N N . ILE A 1 415 ? 30.240 -19.745 -1.516 1.00 84.81 415 ILE A N 1
ATOM 3330 C CA . ILE A 1 415 ? 29.479 -19.293 -0.345 1.00 84.81 415 ILE A CA 1
ATOM 3331 C C . ILE A 1 415 ? 30.406 -18.601 0.660 1.00 84.81 415 ILE A C 1
ATOM 3333 O O . ILE A 1 415 ? 30.084 -17.530 1.155 1.00 84.81 415 ILE A O 1
ATOM 3337 N N . MET A 1 416 ? 31.557 -19.196 0.983 1.00 83.44 416 MET A N 1
ATOM 3338 C CA . MET A 1 416 ? 32.503 -18.617 1.946 1.00 83.44 416 MET A CA 1
ATOM 3339 C C . MET A 1 416 ? 33.164 -17.328 1.437 1.00 83.44 416 MET A C 1
ATOM 3341 O O . MET A 1 416 ? 33.363 -16.401 2.226 1.00 83.44 416 MET A O 1
ATOM 3345 N N . ASP A 1 417 ? 33.486 -17.260 0.146 1.00 84.81 417 ASP A N 1
ATOM 3346 C CA . ASP A 1 417 ? 34.065 -16.073 -0.485 1.00 84.81 417 ASP A CA 1
ATOM 3347 C C . ASP A 1 417 ? 33.042 -14.922 -0.470 1.00 84.81 417 ASP A C 1
ATOM 3349 O O . ASP A 1 417 ? 33.363 -13.809 -0.049 1.00 84.81 417 ASP A O 1
ATOM 3353 N N . GLU A 1 418 ? 31.781 -15.211 -0.808 1.00 83.31 418 GLU A N 1
ATOM 3354 C CA . GLU A 1 418 ? 30.685 -14.245 -0.731 1.00 83.31 418 GLU A CA 1
ATOM 3355 C C . GLU A 1 418 ? 30.438 -13.784 0.707 1.00 83.31 418 GLU A C 1
ATOM 3357 O O . GLU A 1 418 ? 30.409 -12.587 0.963 1.00 83.31 418 GLU A O 1
ATOM 3362 N N . LEU A 1 419 ? 30.346 -14.698 1.680 1.00 83.50 419 LEU A N 1
ATOM 3363 C CA . LEU A 1 419 ? 30.201 -14.335 3.095 1.00 83.50 419 LEU A CA 1
ATOM 3364 C C . LEU A 1 419 ? 31.324 -13.407 3.575 1.00 83.50 419 LEU A C 1
ATOM 3366 O O . LEU A 1 419 ? 31.074 -12.510 4.376 1.00 83.50 419 LEU A O 1
ATOM 3370 N N . THR A 1 420 ? 32.548 -13.604 3.080 1.00 82.62 420 THR A N 1
ATOM 3371 C CA . THR A 1 420 ? 33.685 -12.727 3.393 1.00 82.62 420 THR A CA 1
ATOM 3372 C C . THR A 1 420 ? 33.477 -11.328 2.824 1.00 82.62 420 THR A C 1
ATOM 3374 O O . THR A 1 420 ? 33.682 -10.346 3.536 1.00 82.62 420 THR A O 1
ATOM 3377 N N . ARG A 1 421 ? 33.002 -11.238 1.577 1.00 79.69 421 ARG A N 1
ATOM 3378 C CA . ARG A 1 421 ? 32.667 -9.972 0.917 1.00 79.69 421 ARG A CA 1
ATOM 3379 C C . ARG A 1 421 ? 31.546 -9.228 1.644 1.00 79.69 421 ARG A C 1
ATOM 3381 O O . ARG A 1 421 ? 31.679 -8.044 1.913 1.00 79.69 421 ARG A O 1
ATOM 3388 N N . LEU A 1 422 ? 30.493 -9.936 2.059 1.00 74.44 422 LEU A N 1
ATOM 3389 C CA . LEU A 1 422 ? 29.350 -9.367 2.786 1.00 74.44 422 LEU A CA 1
ATOM 3390 C C . LEU A 1 422 ? 29.718 -8.756 4.149 1.00 74.44 422 LEU A C 1
ATOM 3392 O O . LEU A 1 422 ? 28.939 -7.976 4.705 1.00 74.44 422 LEU A O 1
ATOM 3396 N N . MET A 1 423 ? 30.859 -9.138 4.729 1.00 71.25 423 MET A N 1
ATOM 3397 C CA . MET A 1 423 ? 31.364 -8.562 5.978 1.00 71.25 423 MET A CA 1
ATOM 3398 C C . MET A 1 423 ? 32.141 -7.252 5.768 1.00 71.25 423 MET A C 1
ATOM 3400 O O . MET A 1 423 ? 32.384 -6.541 6.750 1.00 71.25 423 MET A O 1
ATOM 3404 N N . ASP A 1 424 ? 32.491 -6.898 4.527 1.00 69.25 424 ASP A N 1
ATOM 3405 C CA . ASP A 1 424 ? 33.044 -5.584 4.202 1.00 69.25 424 ASP A CA 1
ATOM 3406 C C . ASP A 1 424 ? 31.979 -4.491 4.448 1.00 69.25 424 ASP A C 1
ATOM 3408 O O . ASP A 1 424 ? 30.771 -4.682 4.285 1.00 69.25 424 ASP A O 1
ATOM 3412 N N . LYS A 1 425 ? 32.409 -3.343 4.975 1.00 58.41 425 LYS A N 1
ATOM 3413 C CA . LYS A 1 425 ? 31.515 -2.270 5.441 1.00 58.41 425 LYS A CA 1
ATOM 3414 C C . LYS A 1 425 ? 31.304 -1.169 4.403 1.00 58.41 425 LYS A C 1
ATOM 3416 O O . LYS A 1 425 ? 30.499 -0.270 4.652 1.00 58.41 425 LYS A O 1
ATOM 3421 N N . SER A 1 426 ? 32.008 -1.200 3.273 1.00 54.09 426 SER A N 1
ATOM 3422 C CA . SER A 1 426 ? 31.933 -0.133 2.274 1.00 54.09 426 SER A CA 1
ATOM 3423 C C . SER A 1 426 ? 30.705 -0.279 1.352 1.00 54.09 426 SER A C 1
ATOM 3425 O O . SER A 1 426 ? 30.569 -1.221 0.592 1.00 54.09 426 SER A O 1
ATOM 3427 N N . ASN A 1 427 ? 29.773 0.678 1.454 1.00 60.31 427 ASN A N 1
ATOM 3428 C CA . ASN A 1 427 ? 28.579 0.864 0.607 1.00 60.31 427 ASN A CA 1
ATOM 3429 C C . ASN A 1 427 ? 27.660 -0.371 0.380 1.00 60.31 427 ASN A C 1
ATOM 3431 O O . ASN A 1 427 ? 27.294 -0.718 -0.745 1.00 60.31 427 ASN A O 1
ATOM 3435 N N . ARG A 1 428 ? 27.229 -0.983 1.492 1.00 68.81 428 ARG A N 1
ATOM 3436 C CA . ARG A 1 428 ? 26.472 -2.251 1.585 1.00 68.81 428 ARG A CA 1
ATOM 3437 C C . ARG A 1 428 ? 25.220 -2.368 0.697 1.00 68.81 428 ARG A C 1
ATOM 3439 O O . ARG A 1 428 ? 24.931 -3.450 0.196 1.00 68.81 428 ARG A O 1
ATOM 3446 N N . TYR A 1 429 ? 24.461 -1.287 0.494 1.00 68.56 429 TYR A N 1
ATOM 3447 C CA . TYR A 1 429 ? 23.204 -1.345 -0.274 1.00 68.56 429 TYR A CA 1
ATOM 3448 C C . TYR A 1 429 ? 23.431 -1.329 -1.781 1.00 68.56 429 TYR A C 1
ATOM 3450 O O . TYR A 1 429 ? 22.862 -2.149 -2.501 1.00 68.56 429 TYR A O 1
ATOM 3458 N N . ASP A 1 430 ? 24.292 -0.428 -2.254 1.00 73.94 430 ASP A N 1
ATOM 3459 C CA . ASP A 1 430 ? 24.637 -0.365 -3.670 1.00 73.94 430 ASP A CA 1
ATOM 3460 C C . ASP A 1 430 ? 25.363 -1.658 -4.079 1.00 73.94 430 ASP A C 1
ATOM 3462 O O . ASP A 1 430 ? 25.110 -2.195 -5.153 1.00 73.94 430 ASP A O 1
ATOM 3466 N N . GLU A 1 431 ? 26.197 -2.224 -3.200 1.00 75.56 431 GLU A N 1
ATOM 3467 C CA . GLU A 1 431 ? 26.842 -3.516 -3.430 1.00 75.56 431 GLU A CA 1
ATOM 3468 C C . GLU A 1 431 ? 25.840 -4.681 -3.520 1.00 75.56 431 GLU A C 1
ATOM 3470 O O . GLU A 1 431 ? 25.951 -5.514 -4.428 1.00 75.56 431 GLU A O 1
ATOM 3475 N N . ALA A 1 432 ? 24.839 -4.735 -2.637 1.00 75.19 432 ALA A N 1
ATOM 3476 C CA . ALA A 1 432 ? 23.787 -5.748 -2.699 1.00 75.19 432 ALA A CA 1
ATOM 3477 C C . ALA A 1 432 ? 23.024 -5.682 -4.030 1.00 75.19 432 ALA A C 1
ATOM 3479 O O . ALA A 1 432 ? 22.888 -6.697 -4.715 1.00 75.19 432 ALA A O 1
ATOM 3480 N N . TYR A 1 433 ? 22.610 -4.486 -4.459 1.00 80.06 433 TYR A N 1
ATOM 3481 C CA . TYR A 1 433 ? 21.931 -4.312 -5.745 1.00 80.06 433 TYR A CA 1
ATOM 3482 C C . TYR A 1 433 ? 22.832 -4.594 -6.942 1.00 80.06 433 TYR A C 1
ATOM 3484 O O . TYR A 1 433 ? 22.401 -5.270 -7.874 1.00 80.06 433 TYR A O 1
ATOM 3492 N N . ASN A 1 434 ? 24.098 -4.178 -6.899 1.00 82.06 434 ASN A N 1
ATOM 3493 C CA . ASN A 1 434 ? 25.086 -4.536 -7.916 1.00 82.06 434 ASN A CA 1
ATOM 3494 C C . ASN A 1 434 ? 25.227 -6.059 -8.047 1.00 82.06 434 ASN A C 1
ATOM 3496 O O . ASN A 1 434 ? 25.392 -6.571 -9.150 1.00 82.06 434 ASN A O 1
ATOM 3500 N N . THR A 1 435 ? 25.144 -6.792 -6.937 1.00 78.31 435 THR A N 1
ATOM 3501 C CA . THR A 1 435 ? 25.212 -8.261 -6.925 1.00 78.31 435 THR A CA 1
ATOM 3502 C C . THR A 1 435 ? 23.985 -8.877 -7.591 1.00 78.31 435 THR A C 1
ATOM 3504 O O . THR A 1 435 ? 24.128 -9.756 -8.441 1.00 78.31 435 THR A O 1
ATOM 3507 N N . VAL A 1 436 ? 22.783 -8.377 -7.281 1.00 81.31 436 VAL A N 1
ATOM 3508 C CA . VAL A 1 436 ? 21.554 -8.831 -7.952 1.00 81.31 436 VAL A CA 1
ATOM 3509 C C . VAL A 1 436 ? 21.585 -8.501 -9.445 1.00 81.31 436 VAL A C 1
ATOM 3511 O O . VAL A 1 436 ? 21.260 -9.357 -10.265 1.00 81.31 436 VAL A O 1
ATOM 3514 N N . MET A 1 437 ? 22.054 -7.311 -9.822 1.00 85.56 437 MET A N 1
ATOM 3515 C CA . MET A 1 437 ? 22.203 -6.925 -11.227 1.00 85.56 437 MET A CA 1
ATOM 3516 C C . MET A 1 437 ? 23.215 -7.798 -11.971 1.00 85.56 437 MET A C 1
ATOM 3518 O O . MET A 1 437 ? 22.943 -8.211 -13.095 1.00 85.56 437 MET A O 1
ATOM 3522 N N . LYS A 1 438 ? 24.350 -8.148 -11.350 1.00 84.19 438 LYS A N 1
ATOM 3523 C CA . LYS A 1 438 ? 25.302 -9.117 -11.919 1.00 84.19 438 LYS A CA 1
ATOM 3524 C C . LYS A 1 438 ? 24.639 -10.471 -12.156 1.00 84.19 438 LYS A C 1
ATOM 3526 O O . LYS A 1 438 ? 24.713 -10.986 -13.263 1.00 84.19 438 LYS A O 1
ATOM 3531 N N . ARG A 1 439 ? 23.883 -10.979 -11.178 1.00 81.81 439 ARG A N 1
ATOM 3532 C CA . ARG A 1 439 ? 23.126 -12.228 -11.328 1.00 81.81 439 ARG A CA 1
ATOM 3533 C C . ARG A 1 439 ? 22.128 -12.171 -12.485 1.00 81.81 439 ARG A C 1
ATOM 3535 O O . ARG A 1 439 ? 21.981 -13.160 -13.190 1.00 81.81 439 ARG A O 1
ATOM 3542 N N . ILE A 1 440 ? 21.449 -11.042 -12.690 1.00 85.75 440 ILE A N 1
ATOM 3543 C CA . ILE A 1 440 ? 20.568 -10.837 -13.852 1.00 85.75 440 ILE A CA 1
ATOM 3544 C C . ILE A 1 440 ? 21.381 -10.849 -15.156 1.00 85.75 440 ILE A C 1
ATOM 3546 O O . ILE A 1 440 ? 20.980 -11.470 -16.138 1.00 85.75 440 ILE A O 1
ATOM 3550 N N . CYS A 1 441 ? 22.553 -10.215 -15.158 1.00 85.19 441 CYS A N 1
ATOM 3551 C CA . CYS A 1 441 ? 23.463 -10.176 -16.301 1.00 85.19 441 CYS A CA 1
ATOM 3552 C C . CYS A 1 441 ? 24.108 -11.524 -16.657 1.00 85.19 441 CYS A C 1
ATOM 3554 O O . CYS A 1 441 ? 24.519 -11.673 -17.812 1.00 85.19 441 CYS A O 1
ATOM 3556 N N . ASP A 1 442 ? 24.181 -12.455 -15.705 1.00 85.62 442 ASP A N 1
ATOM 3557 C CA . ASP A 1 442 ? 24.735 -13.806 -15.863 1.00 85.62 442 ASP A CA 1
ATOM 3558 C C . ASP A 1 442 ? 23.684 -14.839 -16.321 1.00 85.62 442 ASP A C 1
ATOM 3560 O O . ASP A 1 442 ? 24.020 -15.992 -16.597 1.00 85.62 442 ASP A O 1
ATOM 3564 N N . GLN A 1 443 ? 22.407 -14.449 -16.425 1.00 87.38 443 GLN A N 1
ATOM 3565 C CA . GLN A 1 443 ? 21.351 -15.308 -16.970 1.00 87.38 443 GLN A CA 1
ATOM 3566 C C . GLN A 1 443 ? 21.563 -15.599 -18.465 1.00 87.38 443 GLN A C 1
ATOM 3568 O O . GLN A 1 443 ? 22.320 -14.920 -19.165 1.00 87.38 443 GLN A O 1
ATOM 3573 N N . ALA A 1 444 ? 20.830 -16.591 -18.984 1.00 88.38 444 ALA A N 1
ATOM 3574 C CA . ALA A 1 444 ? 20.788 -16.864 -20.418 1.00 88.38 444 ALA A CA 1
ATOM 3575 C C . ALA A 1 444 ? 20.402 -15.599 -21.208 1.00 88.38 444 ALA A C 1
ATOM 3577 O O . ALA A 1 444 ? 19.598 -14.792 -20.744 1.00 88.38 444 ALA A O 1
ATOM 3578 N N . ALA A 1 445 ? 20.944 -15.437 -22.420 1.00 89.50 445 ALA A N 1
ATOM 3579 C CA . ALA A 1 445 ? 20.838 -14.190 -23.186 1.00 89.50 445 ALA A CA 1
ATOM 3580 C C . ALA A 1 445 ? 19.393 -13.673 -23.351 1.00 89.50 445 ALA A C 1
ATOM 3582 O O . ALA A 1 445 ? 19.156 -12.471 -23.240 1.00 89.50 445 ALA A O 1
ATOM 3583 N N . SER A 1 446 ? 18.425 -14.572 -23.560 1.00 87.25 446 SER A N 1
ATOM 3584 C CA . SER A 1 446 ? 17.000 -14.231 -23.663 1.00 87.25 446 SER A CA 1
ATOM 3585 C C . SER A 1 446 ? 16.426 -13.692 -22.347 1.00 87.25 446 SER A C 1
ATOM 3587 O O . SER A 1 446 ? 15.791 -12.640 -22.348 1.00 87.25 446 SER A O 1
ATOM 3589 N N . GLN A 1 447 ? 16.695 -14.368 -21.227 1.00 87.44 447 GLN A N 1
ATOM 3590 C CA . GLN A 1 447 ? 16.232 -13.977 -19.891 1.00 87.44 447 GLN A CA 1
ATOM 3591 C C . GLN A 1 447 ? 16.876 -12.667 -19.435 1.00 87.44 447 GLN A C 1
ATOM 3593 O O . GLN A 1 447 ? 16.184 -11.761 -18.977 1.00 87.44 447 GLN A O 1
ATOM 3598 N N . LYS A 1 448 ? 18.185 -12.525 -19.665 1.00 90.31 448 LYS A N 1
ATOM 3599 C CA . LYS A 1 448 ? 18.926 -11.285 -19.425 1.00 90.31 448 LYS A CA 1
ATOM 3600 C C . LYS A 1 448 ? 18.301 -10.109 -20.171 1.00 90.31 448 LYS A C 1
ATOM 3602 O O . LYS A 1 448 ? 18.083 -9.058 -19.576 1.00 90.31 448 LYS A O 1
ATOM 3607 N N . ARG A 1 449 ? 18.021 -10.277 -21.470 1.00 89.56 449 ARG A N 1
ATOM 3608 C CA . ARG A 1 449 ? 17.405 -9.234 -22.303 1.00 89.56 449 ARG A CA 1
ATOM 3609 C C . ARG A 1 449 ? 16.024 -8.852 -21.772 1.00 89.56 449 ARG A C 1
ATOM 3611 O O . ARG A 1 449 ? 15.745 -7.664 -21.639 1.00 89.56 449 ARG A O 1
ATOM 3618 N N . LEU A 1 450 ? 15.198 -9.842 -21.424 1.00 91.62 450 LEU A N 1
ATOM 3619 C CA . LEU A 1 450 ? 13.865 -9.616 -20.865 1.00 91.62 450 LEU A CA 1
ATOM 3620 C C . LEU A 1 450 ? 13.927 -8.832 -19.545 1.00 91.62 450 LEU A C 1
ATOM 3622 O O . LEU A 1 450 ? 13.257 -7.808 -19.407 1.00 91.62 450 LEU A O 1
ATOM 3626 N N . ALA A 1 451 ? 14.773 -9.260 -18.607 1.00 91.50 451 ALA A N 1
ATOM 3627 C CA . ALA A 1 451 ? 14.924 -8.612 -17.308 1.00 91.50 451 ALA A CA 1
ATOM 3628 C C . ALA A 1 451 ? 15.511 -7.195 -17.421 1.00 91.50 451 ALA A C 1
ATOM 3630 O O . ALA A 1 451 ? 15.020 -6.273 -16.770 1.00 91.50 451 ALA A O 1
ATOM 3631 N N . ALA A 1 452 ? 16.531 -6.999 -18.264 1.00 91.31 452 ALA A N 1
ATOM 3632 C CA . ALA A 1 452 ? 17.148 -5.691 -18.475 1.00 91.31 452 ALA A CA 1
ATOM 3633 C C . ALA A 1 452 ? 16.159 -4.688 -19.083 1.00 91.31 452 ALA A C 1
ATOM 3635 O O . ALA A 1 452 ? 16.022 -3.584 -18.560 1.00 91.31 452 ALA A O 1
ATOM 3636 N N . ASN A 1 453 ? 15.422 -5.085 -20.126 1.00 92.12 453 ASN A N 1
ATOM 3637 C CA . ASN A 1 453 ? 14.409 -4.227 -20.744 1.00 92.12 453 ASN A CA 1
ATOM 3638 C C . ASN A 1 453 ? 13.253 -3.933 -19.780 1.00 92.12 453 ASN A C 1
ATOM 3640 O O . ASN A 1 453 ? 12.770 -2.806 -19.723 1.00 92.12 453 ASN A O 1
ATOM 3644 N N . THR A 1 454 ? 12.844 -4.915 -18.976 1.00 93.94 454 THR A N 1
ATOM 3645 C CA . THR A 1 454 ? 11.823 -4.723 -17.938 1.00 93.94 454 THR A CA 1
ATOM 3646 C C . THR A 1 454 ? 12.250 -3.659 -16.928 1.00 93.94 454 THR A C 1
ATOM 3648 O O . THR A 1 454 ? 11.521 -2.697 -16.689 1.00 93.94 454 THR A O 1
ATOM 3651 N N . LEU A 1 455 ? 13.448 -3.799 -16.352 1.00 92.62 455 LEU A N 1
ATOM 3652 C CA . LEU A 1 455 ? 13.967 -2.854 -15.363 1.00 92.62 455 LEU A CA 1
ATOM 3653 C C . LEU A 1 455 ? 14.196 -1.463 -15.963 1.00 92.62 455 LEU A C 1
ATOM 3655 O O . LEU A 1 455 ? 13.925 -0.467 -15.293 1.00 92.62 455 LEU A O 1
ATOM 3659 N N . LEU A 1 456 ? 14.633 -1.389 -17.222 1.00 93.56 456 LEU A N 1
ATOM 3660 C CA . LEU A 1 456 ? 14.763 -0.151 -17.988 1.00 93.56 456 LEU A CA 1
ATOM 3661 C C . LEU A 1 456 ? 13.417 0.576 -18.085 1.00 93.56 456 LEU A C 1
ATOM 3663 O O . LEU A 1 456 ? 13.335 1.749 -17.719 1.00 93.56 456 LEU A O 1
ATOM 3667 N N . TRP A 1 457 ? 12.355 -0.116 -18.509 1.00 94.19 457 TRP A N 1
ATOM 3668 C CA . TRP A 1 457 ? 11.017 0.469 -18.610 1.00 94.19 457 TRP A CA 1
ATOM 3669 C C . TRP A 1 457 ? 10.488 0.928 -17.253 1.00 94.19 457 TRP A C 1
ATOM 3671 O O . TRP A 1 457 ? 10.053 2.067 -17.132 1.00 94.19 457 TRP A O 1
ATOM 3681 N N . ILE A 1 458 ? 10.581 0.100 -16.211 1.00 91.00 458 ILE A N 1
ATOM 3682 C CA . ILE A 1 458 ? 10.080 0.459 -14.873 1.00 91.00 458 ILE A CA 1
ATOM 3683 C C . ILE A 1 458 ? 10.857 1.645 -14.277 1.00 91.00 458 ILE A C 1
ATOM 3685 O O . ILE A 1 458 ? 10.273 2.485 -13.593 1.00 91.00 458 ILE A O 1
ATOM 3689 N N . THR A 1 459 ? 12.166 1.728 -14.528 1.00 89.19 459 THR A N 1
ATOM 3690 C CA . THR A 1 459 ? 13.030 2.779 -13.970 1.00 89.19 459 THR A CA 1
ATOM 3691 C C . THR A 1 459 ? 12.853 4.109 -14.692 1.00 89.19 459 THR A C 1
ATOM 3693 O O . THR A 1 459 ? 12.761 5.154 -14.049 1.00 89.19 459 THR A O 1
ATOM 3696 N N . CYS A 1 460 ? 12.868 4.081 -16.025 1.00 90.44 460 CYS A N 1
ATOM 3697 C CA . CYS A 1 460 ? 13.011 5.278 -16.847 1.00 90.44 460 CYS A CA 1
ATOM 3698 C C . CYS A 1 460 ? 11.683 5.782 -17.420 1.00 90.44 460 CYS A C 1
ATOM 3700 O O . CYS A 1 460 ? 11.666 6.874 -17.995 1.00 90.44 460 CYS A O 1
ATOM 3702 N N . ALA A 1 461 ? 10.585 5.032 -17.276 1.00 90.75 461 ALA A N 1
ATOM 3703 C CA . ALA A 1 461 ? 9.267 5.478 -17.705 1.00 90.75 461 ALA A CA 1
ATOM 3704 C C . ALA A 1 461 ? 8.780 6.712 -16.932 1.00 90.75 461 ALA A C 1
ATOM 3706 O O . ALA A 1 461 ? 9.088 6.913 -15.760 1.00 90.75 461 ALA A O 1
ATOM 3707 N N . LYS A 1 462 ? 7.957 7.538 -17.588 1.00 88.62 462 LYS A N 1
ATOM 3708 C CA . LYS A 1 462 ? 7.377 8.744 -16.975 1.00 88.62 462 LYS A CA 1
ATOM 3709 C C . LYS A 1 462 ? 6.281 8.524 -15.957 1.00 88.62 462 LYS A C 1
ATOM 3711 O O . LYS A 1 462 ? 6.051 9.399 -15.130 1.00 88.62 462 LYS A O 1
ATOM 3716 N N . ARG A 1 463 ? 5.630 7.376 -16.021 1.00 86.69 463 ARG A N 1
ATOM 3717 C CA . ARG A 1 463 ? 4.673 6.914 -15.028 1.00 86.69 463 ARG A CA 1
ATOM 3718 C C . ARG A 1 463 ? 4.786 5.396 -14.904 1.00 86.69 463 ARG A C 1
ATOM 3720 O O . ARG A 1 463 ? 5.284 4.774 -15.850 1.00 86.69 463 ARG A O 1
ATOM 3727 N N . PRO A 1 464 ? 4.303 4.806 -13.801 1.00 85.25 464 PRO A N 1
ATOM 3728 C CA . PRO A 1 464 ? 4.125 3.365 -13.707 1.00 85.25 464 PRO A CA 1
ATOM 3729 C C . PRO A 1 464 ? 3.307 2.829 -14.889 1.00 85.25 464 PRO A C 1
ATOM 3731 O O . PRO A 1 464 ? 2.403 3.504 -15.398 1.00 85.25 464 PRO A O 1
ATOM 3734 N N . LEU A 1 465 ? 3.663 1.629 -15.341 1.00 90.00 465 LEU A N 1
ATOM 3735 C CA . LEU A 1 465 ? 2.998 0.932 -16.437 1.00 90.00 465 LEU A CA 1
ATOM 3736 C C . LEU A 1 465 ? 2.115 -0.180 -15.882 1.00 90.00 465 LEU A C 1
ATOM 3738 O O . LEU A 1 465 ? 2.479 -0.843 -14.908 1.00 90.00 465 LEU A O 1
ATOM 3742 N N . THR A 1 466 ? 0.990 -0.428 -16.542 1.00 91.31 466 THR A N 1
ATOM 3743 C CA . THR A 1 466 ? 0.199 -1.636 -16.281 1.00 91.31 466 THR A CA 1
ATOM 3744 C C . THR A 1 466 ? 0.934 -2.881 -16.799 1.00 91.31 466 THR A C 1
ATOM 3746 O O . THR A 1 466 ? 1.779 -2.771 -17.698 1.00 91.31 466 THR A O 1
ATOM 3749 N N . PRO A 1 467 ? 0.611 -4.093 -16.304 1.00 91.69 467 PRO A N 1
ATOM 3750 C CA . PRO A 1 467 ? 1.169 -5.330 -16.844 1.00 91.69 467 PRO A CA 1
ATOM 3751 C C . PRO A 1 467 ? 0.997 -5.454 -18.356 1.00 91.69 467 PRO A C 1
ATOM 3753 O O . PRO A 1 467 ? 1.911 -5.891 -19.050 1.00 91.69 467 PRO A O 1
ATOM 3756 N N . LEU A 1 468 ? -0.153 -5.034 -18.883 1.00 91.88 468 LEU A N 1
ATOM 3757 C CA . LEU A 1 468 ? -0.441 -5.128 -20.308 1.00 91.88 468 LEU A CA 1
ATOM 3758 C C . LEU A 1 468 ? 0.373 -4.118 -21.133 1.00 91.88 468 LEU A C 1
ATOM 3760 O O . LEU A 1 468 ? 0.901 -4.477 -22.185 1.00 91.88 468 LEU A O 1
ATOM 3764 N N . GLU A 1 469 ? 0.534 -2.888 -20.640 1.00 94.38 469 GLU A N 1
ATOM 3765 C CA . GLU A 1 469 ? 1.401 -1.880 -21.263 1.00 94.38 469 GLU A CA 1
ATOM 3766 C C . GLU A 1 469 ? 2.857 -2.344 -21.314 1.00 94.38 469 GLU A C 1
ATOM 3768 O O . GLU A 1 469 ? 3.484 -2.267 -22.369 1.00 94.38 469 GLU A O 1
ATOM 3773 N N . LEU A 1 470 ? 3.381 -2.868 -20.202 1.00 95.06 470 LEU A N 1
ATOM 3774 C CA . LEU A 1 470 ? 4.758 -3.351 -20.131 1.00 95.06 470 LEU A CA 1
ATOM 3775 C C . LEU A 1 470 ? 4.985 -4.543 -21.066 1.00 95.06 470 LEU A C 1
ATOM 3777 O O . LEU A 1 470 ? 5.950 -4.546 -21.824 1.00 95.06 470 LEU A O 1
ATOM 3781 N N . ARG A 1 471 ? 4.090 -5.539 -21.057 1.00 95.00 471 ARG A N 1
ATOM 3782 C CA . ARG A 1 471 ? 4.181 -6.697 -21.965 1.00 95.00 471 ARG A CA 1
ATOM 3783 C C . ARG A 1 471 ? 4.165 -6.263 -23.426 1.00 95.00 471 ARG A C 1
ATOM 3785 O O . ARG A 1 471 ? 4.969 -6.758 -24.207 1.00 95.00 471 ARG A O 1
ATOM 3792 N N . THR A 1 472 ? 3.298 -5.308 -23.764 1.00 94.38 472 THR A N 1
ATOM 3793 C CA . THR A 1 472 ? 3.234 -4.722 -25.107 1.00 94.38 472 THR A CA 1
ATOM 3794 C C . THR A 1 472 ? 4.556 -4.049 -25.460 1.00 94.38 472 THR A C 1
ATOM 3796 O O . THR A 1 472 ? 5.124 -4.345 -26.502 1.00 94.38 472 THR A O 1
ATOM 3799 N N . ALA A 1 473 ? 5.092 -3.204 -24.577 1.00 95.00 473 ALA A N 1
ATOM 3800 C CA . ALA A 1 473 ? 6.354 -2.503 -24.805 1.00 95.00 473 ALA A CA 1
ATOM 3801 C C . ALA A 1 473 ? 7.549 -3.449 -24.996 1.00 95.00 473 ALA A C 1
ATOM 3803 O O . ALA A 1 473 ? 8.441 -3.159 -25.786 1.00 95.00 473 ALA A O 1
ATOM 3804 N N . LEU A 1 474 ? 7.566 -4.585 -24.295 1.00 93.94 474 LEU A N 1
ATOM 3805 C CA . LEU A 1 474 ? 8.623 -5.592 -24.413 1.00 93.94 474 LEU A CA 1
ATOM 3806 C C . LEU A 1 474 ? 8.530 -6.440 -25.692 1.00 93.94 474 LEU A C 1
ATOM 3808 O O . LEU A 1 474 ? 9.529 -7.053 -26.058 1.00 93.94 474 LEU A O 1
ATOM 3812 N N . ALA A 1 475 ? 7.362 -6.485 -26.339 1.00 93.88 475 ALA A N 1
ATOM 3813 C CA . ALA A 1 475 ? 7.097 -7.294 -27.531 1.00 93.88 475 ALA A CA 1
ATOM 3814 C C . ALA A 1 475 ? 7.221 -6.520 -28.855 1.00 93.88 475 ALA A C 1
ATOM 3816 O O . ALA A 1 475 ? 7.163 -7.127 -29.921 1.00 93.88 475 ALA A O 1
ATOM 3817 N N . VAL A 1 476 ? 7.370 -5.192 -28.808 1.00 92.94 476 VAL A N 1
ATOM 3818 C CA . VAL A 1 476 ? 7.566 -4.364 -30.007 1.00 92.94 476 VAL A CA 1
ATOM 3819 C C . VAL A 1 476 ? 8.974 -4.576 -30.557 1.00 92.94 476 VAL A C 1
ATOM 3821 O O . VAL A 1 476 ? 9.962 -4.312 -29.869 1.00 92.94 476 VAL A O 1
ATOM 3824 N N . GLU A 1 477 ? 9.062 -4.983 -31.821 1.00 89.75 477 GLU A N 1
ATOM 3825 C CA . GLU A 1 477 ? 10.322 -5.111 -32.549 1.00 89.75 477 GLU A CA 1
ATOM 3826 C C . GLU A 1 477 ? 10.455 -4.008 -33.605 1.00 89.75 477 GLU A C 1
ATOM 3828 O O . GLU A 1 477 ? 9.489 -3.586 -34.241 1.00 89.75 477 GLU A O 1
ATOM 3833 N N . LEU A 1 478 ? 11.672 -3.481 -33.750 1.00 87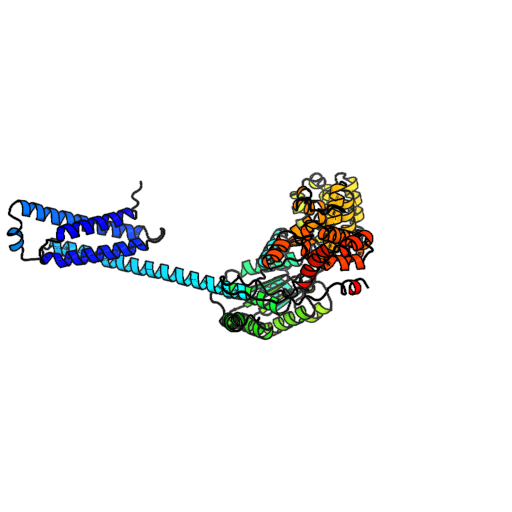.38 478 LEU A N 1
ATOM 3834 C CA . LEU A 1 478 ? 11.951 -2.380 -34.667 1.00 87.38 478 LEU A CA 1
ATOM 3835 C C . LEU A 1 478 ? 11.692 -2.811 -36.117 1.00 87.38 478 LEU A C 1
ATOM 3837 O O . LEU A 1 478 ? 12.338 -3.732 -36.609 1.00 87.38 478 LEU A O 1
ATOM 3841 N N . GLY A 1 479 ? 10.845 -2.056 -36.816 1.00 83.25 479 GLY A N 1
ATOM 3842 C CA . GLY A 1 479 ? 10.564 -2.252 -38.241 1.00 83.25 479 GLY A CA 1
ATOM 3843 C C . GLY A 1 479 ? 9.333 -3.106 -38.537 1.00 83.25 479 GLY A C 1
ATOM 3844 O O . GLY A 1 479 ? 8.929 -3.165 -39.698 1.00 83.25 479 GLY A O 1
ATOM 3845 N N . ASP A 1 480 ? 8.710 -3.702 -37.519 1.00 88.06 480 ASP A N 1
ATOM 3846 C CA . ASP A 1 480 ? 7.469 -4.448 -37.705 1.00 88.06 480 ASP A CA 1
ATOM 3847 C C . ASP A 1 480 ? 6.275 -3.503 -37.939 1.00 88.06 480 ASP A C 1
ATOM 3849 O O . ASP A 1 480 ? 6.167 -2.462 -37.282 1.00 88.06 480 ASP A O 1
ATOM 3853 N N . PRO A 1 481 ? 5.358 -3.847 -38.864 1.00 87.69 481 PRO A N 1
ATOM 3854 C CA . PRO A 1 481 ? 4.178 -3.032 -39.153 1.00 87.69 481 PRO A CA 1
ATOM 3855 C C . PRO A 1 481 ? 3.057 -3.206 -38.118 1.00 87.69 481 PRO A C 1
ATOM 3857 O O . PRO A 1 481 ? 2.163 -2.364 -38.033 1.00 87.69 481 PRO A O 1
ATOM 3860 N N . GLU A 1 482 ? 3.079 -4.287 -37.336 1.00 90.06 482 GLU A N 1
ATOM 3861 C CA . GLU A 1 482 ? 2.055 -4.634 -36.350 1.00 90.06 482 GLU A CA 1
ATOM 3862 C C . GLU A 1 482 ? 2.672 -5.374 -35.155 1.00 90.06 482 GLU A C 1
ATOM 3864 O O . GLU A 1 482 ? 3.782 -5.894 -35.227 1.00 90.06 482 GLU A O 1
ATOM 3869 N N . LEU A 1 483 ? 1.933 -5.447 -34.044 1.00 89.44 483 LEU A N 1
ATOM 3870 C CA . LEU A 1 483 ? 2.361 -6.194 -32.863 1.00 89.44 483 LEU A CA 1
ATOM 3871 C C . LEU A 1 483 ? 2.170 -7.703 -33.065 1.00 89.44 483 LEU A C 1
ATOM 3873 O O . LEU A 1 483 ? 1.031 -8.168 -33.168 1.00 89.44 483 LEU A O 1
ATOM 3877 N N . ASP A 1 484 ? 3.255 -8.474 -32.993 1.00 88.38 484 ASP A N 1
ATOM 3878 C CA . ASP A 1 484 ? 3.163 -9.930 -32.901 1.00 88.38 484 ASP A CA 1
ATOM 3879 C C . ASP A 1 484 ? 2.633 -10.355 -31.520 1.00 88.38 484 ASP A C 1
ATOM 3881 O O . ASP A 1 484 ? 3.337 -10.342 -30.506 1.00 88.38 484 ASP A O 1
ATOM 3885 N N . GLN A 1 485 ? 1.366 -10.770 -31.485 1.00 86.38 485 GLN A N 1
ATOM 3886 C CA . GLN A 1 485 ? 0.709 -11.285 -30.279 1.00 86.38 485 GLN A CA 1
ATOM 3887 C C . GLN A 1 485 ? 1.398 -12.547 -29.729 1.00 86.38 485 GLN A C 1
ATOM 3889 O O . GLN A 1 485 ? 1.316 -12.812 -28.530 1.00 86.38 485 GLN A O 1
ATOM 3894 N N . GLY A 1 486 ? 2.089 -13.316 -30.578 1.00 85.06 486 GLY A N 1
ATOM 3895 C CA . GLY A 1 486 ? 2.878 -14.482 -30.181 1.00 85.06 486 GLY A CA 1
ATOM 3896 C C . GLY A 1 486 ? 4.176 -14.130 -29.449 1.00 85.06 486 GLY A C 1
ATOM 3897 O O . GLY A 1 486 ? 4.703 -14.972 -28.723 1.00 85.06 486 GLY A O 1
ATOM 3898 N N . ASN A 1 487 ? 4.655 -12.888 -29.580 1.00 87.19 487 ASN A N 1
ATOM 3899 C CA . ASN A 1 487 ? 5.876 -12.396 -28.937 1.00 87.19 487 ASN A CA 1
ATOM 3900 C C . ASN A 1 487 ? 5.619 -11.763 -27.556 1.00 87.19 487 ASN A C 1
ATOM 3902 O O . ASN A 1 487 ? 6.551 -11.314 -26.891 1.00 87.19 487 ASN A O 1
ATOM 3906 N N . LEU A 1 488 ? 4.362 -11.711 -27.093 1.00 89.94 488 LEU A N 1
ATOM 3907 C CA . LEU A 1 488 ? 4.016 -11.148 -25.787 1.00 89.94 488 LEU A CA 1
ATOM 3908 C C . LEU A 1 488 ? 4.564 -12.024 -24.645 1.00 89.94 488 LEU A C 1
ATOM 3910 O O . LEU A 1 488 ? 4.024 -13.109 -24.402 1.00 89.94 488 LEU A O 1
ATOM 3914 N N . PRO A 1 489 ? 5.560 -11.556 -23.867 1.00 90.25 489 PRO A N 1
ATOM 3915 C CA . PRO A 1 489 ? 6.123 -12.344 -22.773 1.00 90.25 489 PRO A CA 1
ATOM 3916 C C . PRO A 1 489 ? 5.073 -12.616 -21.692 1.00 90.25 489 PRO A C 1
ATOM 3918 O O . PRO A 1 489 ? 4.205 -11.775 -21.440 1.00 90.25 489 PRO A O 1
ATOM 3921 N N . ASP A 1 490 ? 5.137 -13.772 -21.029 1.00 91.12 490 ASP A N 1
ATOM 3922 C CA . ASP A 1 490 ? 4.276 -14.053 -19.877 1.00 91.12 490 ASP A CA 1
ATOM 3923 C C . ASP A 1 490 ? 4.689 -13.190 -18.675 1.00 91.12 490 ASP A C 1
ATOM 3925 O O . ASP A 1 490 ? 5.874 -12.966 -18.413 1.00 91.12 490 ASP A O 1
ATOM 3929 N N . LEU A 1 491 ? 3.707 -12.705 -17.912 1.00 87.81 491 LEU A N 1
ATOM 3930 C CA . LEU A 1 491 ? 3.969 -11.854 -16.752 1.00 87.81 491 LEU A CA 1
ATOM 3931 C C . LEU A 1 491 ? 4.793 -12.579 -15.674 1.00 87.81 491 LEU A C 1
ATOM 3933 O O . LEU A 1 491 ? 5.625 -11.961 -15.011 1.00 87.81 491 LEU A O 1
ATOM 3937 N N . LYS A 1 492 ? 4.611 -13.893 -15.512 1.00 85.94 492 LYS A N 1
ATOM 3938 C CA . LYS A 1 492 ? 5.391 -14.704 -14.568 1.00 85.94 492 LYS A CA 1
ATOM 3939 C C . LYS A 1 492 ? 6.848 -14.822 -15.003 1.00 85.94 492 LYS A C 1
ATOM 3941 O O . LYS A 1 492 ? 7.736 -14.813 -14.148 1.00 85.94 492 LYS A O 1
ATOM 3946 N N . ASP A 1 493 ? 7.108 -14.877 -16.305 1.00 87.75 493 ASP A N 1
ATOM 3947 C CA . ASP A 1 493 ? 8.468 -14.916 -16.848 1.00 87.75 493 ASP A CA 1
ATOM 3948 C C . ASP A 1 493 ? 9.175 -13.570 -16.646 1.00 87.75 493 ASP A C 1
ATOM 3950 O O . ASP A 1 493 ? 10.324 -13.532 -16.202 1.00 87.75 493 ASP A O 1
ATOM 3954 N N . ILE A 1 494 ? 8.466 -12.454 -16.851 1.00 88.44 494 ILE A N 1
ATOM 3955 C CA . ILE A 1 494 ? 8.976 -11.109 -16.536 1.00 88.44 494 ILE A CA 1
ATOM 3956 C C . ILE A 1 494 ? 9.391 -11.024 -15.059 1.00 88.44 494 ILE A C 1
ATOM 3958 O O . ILE A 1 494 ? 10.531 -10.689 -14.743 1.00 88.44 494 ILE A O 1
ATOM 3962 N N . ILE A 1 495 ? 8.488 -11.374 -14.139 1.00 84.25 495 ILE A N 1
ATOM 3963 C CA . ILE A 1 495 ? 8.742 -11.254 -12.695 1.00 84.25 495 ILE A CA 1
ATOM 3964 C C . ILE A 1 495 ? 9.877 -12.189 -12.251 1.00 84.25 495 ILE A C 1
ATOM 3966 O O . ILE A 1 495 ? 10.750 -11.791 -11.476 1.00 84.25 495 ILE A O 1
ATOM 3970 N N . SER A 1 496 ? 9.887 -13.432 -12.743 1.00 84.62 496 SER A N 1
ATOM 3971 C CA . SER A 1 496 ? 10.880 -14.433 -12.338 1.00 84.62 496 SER A CA 1
ATOM 3972 C C . SER A 1 496 ? 12.294 -14.112 -12.834 1.00 84.62 496 SER A C 1
ATOM 3974 O O . SER A 1 496 ? 13.259 -14.328 -12.097 1.00 84.62 496 SER A O 1
ATOM 3976 N N . THR A 1 497 ? 12.435 -13.542 -14.036 1.00 86.31 497 THR A N 1
ATOM 3977 C CA . THR A 1 497 ? 13.743 -13.156 -14.597 1.00 86.31 497 THR A CA 1
ATOM 3978 C C . THR A 1 497 ? 14.354 -11.941 -13.893 1.00 86.31 497 THR A C 1
ATOM 3980 O O . THR A 1 497 ? 15.575 -11.863 -13.751 1.00 86.31 497 THR A O 1
ATOM 3983 N N . CYS A 1 498 ? 13.537 -11.044 -13.334 1.00 83.75 498 CYS A N 1
ATOM 3984 C CA . CYS A 1 498 ? 13.994 -9.876 -12.574 1.00 83.75 498 CYS A CA 1
ATOM 3985 C C . CYS A 1 498 ? 14.473 -10.176 -11.137 1.00 83.75 498 CYS A C 1
ATOM 3987 O O . CYS A 1 498 ? 14.685 -9.241 -10.368 1.00 83.75 498 CYS A O 1
ATOM 3989 N N . ALA A 1 499 ? 14.650 -11.446 -10.750 1.00 79.31 499 ALA A N 1
ATOM 3990 C CA . ALA A 1 499 ? 15.242 -11.861 -9.469 1.00 79.31 499 ALA A CA 1
ATOM 3991 C C . ALA A 1 499 ? 14.603 -11.215 -8.216 1.00 79.31 499 ALA A C 1
ATOM 3993 O O . ALA A 1 499 ? 15.296 -10.906 -7.248 1.00 79.31 499 ALA A O 1
ATOM 3994 N N . GLY A 1 500 ? 13.282 -11.001 -8.235 1.00 74.25 500 GLY A N 1
ATOM 3995 C CA . GLY A 1 500 ? 12.542 -10.406 -7.115 1.00 74.25 500 GLY A CA 1
ATOM 3996 C C . GLY A 1 500 ? 12.660 -8.882 -6.998 1.00 74.25 500 GLY A C 1
ATOM 3997 O O . GLY A 1 500 ? 12.170 -8.316 -6.026 1.00 74.25 500 GLY A O 1
ATOM 3998 N N . LEU A 1 501 ? 13.276 -8.207 -7.977 1.00 81.19 501 LEU A N 1
ATOM 3999 C CA . LEU A 1 501 ? 13.325 -6.741 -8.035 1.00 81.19 501 LEU A CA 1
ATOM 4000 C C . LEU A 1 501 ? 12.015 -6.112 -8.519 1.00 81.19 501 LEU A C 1
ATOM 4002 O O . LEU A 1 501 ? 11.842 -4.905 -8.381 1.00 81.19 501 LEU A O 1
ATOM 4006 N N . VAL A 1 502 ? 11.114 -6.905 -9.101 1.00 83.88 502 VAL A N 1
ATOM 4007 C CA . VAL A 1 502 ? 9.863 -6.441 -9.709 1.00 83.88 502 VAL A CA 1
ATOM 4008 C C . VAL A 1 502 ? 8.678 -7.133 -9.047 1.00 83.88 502 VAL A C 1
ATOM 4010 O O . VAL A 1 502 ? 8.705 -8.345 -8.834 1.00 83.88 502 VAL A O 1
ATOM 4013 N N . ILE A 1 503 ? 7.639 -6.359 -8.745 1.00 81.69 503 ILE A N 1
ATOM 4014 C CA . ILE A 1 503 ? 6.359 -6.825 -8.207 1.00 81.69 503 ILE A CA 1
ATOM 4015 C C . ILE A 1 503 ? 5.203 -6.265 -9.037 1.00 81.69 503 ILE A C 1
ATOM 4017 O O . ILE A 1 503 ? 5.353 -5.268 -9.743 1.00 81.69 503 ILE A O 1
ATOM 4021 N N . VAL A 1 504 ? 4.040 -6.903 -8.927 1.00 81.56 504 VAL A N 1
ATOM 4022 C CA . VAL A 1 504 ? 2.781 -6.379 -9.463 1.00 81.56 504 VAL A CA 1
ATOM 4023 C C . VAL A 1 504 ? 1.920 -5.975 -8.282 1.00 81.56 504 VAL A C 1
ATOM 4025 O O . VAL A 1 504 ? 1.598 -6.814 -7.437 1.00 81.56 504 VAL A O 1
ATOM 4028 N N . ARG A 1 505 ? 1.587 -4.689 -8.205 1.00 72.06 505 ARG A N 1
ATOM 4029 C CA . ARG A 1 505 ? 0.668 -4.152 -7.205 1.00 72.06 505 ARG A CA 1
ATOM 4030 C C . ARG A 1 505 ? -0.711 -4.049 -7.834 1.00 72.06 505 ARG A C 1
ATOM 4032 O O . ARG A 1 505 ? -0.834 -3.545 -8.943 1.00 72.06 505 ARG A O 1
ATOM 4039 N N . SER A 1 506 ? -1.726 -4.533 -7.130 1.00 70.19 506 SER A N 1
ATOM 4040 C CA . SER A 1 506 ? -3.121 -4.334 -7.512 1.00 70.19 506 SER A CA 1
ATOM 4041 C C . SER A 1 506 ? -3.735 -3.323 -6.559 1.00 70.19 506 SER A C 1
ATOM 4043 O O . SER A 1 506 ? -3.692 -3.527 -5.345 1.00 70.19 506 SER A O 1
ATOM 4045 N N . ASP A 1 507 ? -4.305 -2.260 -7.109 1.00 59.28 507 ASP A N 1
ATOM 4046 C CA . ASP A 1 507 ? -5.068 -1.259 -6.376 1.00 59.28 507 ASP A CA 1
ATOM 4047 C C . ASP A 1 507 ? -6.476 -1.097 -6.979 1.00 59.28 507 ASP A C 1
ATOM 4049 O O . ASP A 1 507 ? -6.916 -1.870 -7.833 1.00 59.28 507 ASP A O 1
ATOM 4053 N N . CYS A 1 508 ? -7.212 -0.098 -6.497 1.00 50.06 508 CYS A N 1
ATOM 4054 C CA . CYS A 1 508 ? -8.574 0.218 -6.933 1.00 50.06 508 CYS A CA 1
ATOM 4055 C C . CYS A 1 508 ? -8.637 0.757 -8.376 1.00 50.06 508 CYS A C 1
ATOM 4057 O O . CYS A 1 508 ? -9.710 0.784 -8.976 1.00 50.06 508 CYS A O 1
ATOM 4059 N N . SER A 1 509 ? -7.509 1.241 -8.902 1.00 54.72 509 SER A N 1
ATOM 4060 C CA . SER A 1 509 ? -7.349 1.825 -10.235 1.00 54.72 509 SER A CA 1
ATOM 4061 C C . SER A 1 509 ? -6.825 0.822 -11.273 1.00 54.72 509 SER A C 1
ATOM 4063 O O . SER A 1 509 ? -6.992 1.047 -12.472 1.00 54.72 509 SER A O 1
ATOM 4065 N N . GLY A 1 510 ? -6.260 -0.304 -10.829 1.00 69.12 510 GLY A N 1
ATOM 4066 C CA . GLY A 1 510 ? -5.840 -1.422 -11.666 1.00 69.12 510 GLY A CA 1
ATOM 4067 C C . GLY A 1 510 ? -4.598 -2.136 -11.132 1.00 69.12 510 GLY A C 1
ATOM 4068 O O . GLY A 1 510 ? -4.215 -2.003 -9.972 1.00 69.12 510 GLY A O 1
ATOM 4069 N N . GLU A 1 511 ? -3.958 -2.919 -11.997 1.00 80.56 511 GLU A N 1
ATOM 4070 C CA . GLU A 1 511 ? -2.659 -3.530 -11.708 1.00 80.56 511 GLU A CA 1
ATOM 4071 C C . GLU A 1 511 ? -1.527 -2.682 -12.299 1.00 80.56 511 GLU A C 1
ATOM 4073 O O . GLU A 1 511 ? -1.603 -2.248 -13.452 1.00 80.56 511 GLU A O 1
ATOM 4078 N N . LEU A 1 512 ? -0.450 -2.494 -11.536 1.00 82.88 512 LEU A N 1
ATOM 4079 C CA . LEU A 1 512 ? 0.753 -1.762 -11.929 1.00 82.88 512 LEU A CA 1
ATOM 4080 C C . LEU A 1 512 ? 2.006 -2.604 -11.680 1.00 82.88 512 LEU A C 1
ATOM 4082 O O . LEU A 1 512 ? 2.108 -3.312 -10.676 1.00 82.88 512 LEU A O 1
ATOM 4086 N N . VAL A 1 513 ? 2.974 -2.523 -12.597 1.00 84.44 513 VAL A N 1
ATOM 4087 C CA . VAL A 1 513 ? 4.274 -3.196 -12.466 1.00 84.44 513 VAL A CA 1
ATOM 4088 C C . VAL A 1 513 ? 5.302 -2.234 -11.892 1.00 84.44 513 VAL A C 1
ATOM 4090 O O . VAL A 1 513 ? 5.549 -1.151 -12.431 1.00 84.44 513 VAL A O 1
ATOM 4093 N N . GLU A 1 514 ? 5.922 -2.630 -10.785 1.00 83.00 514 GLU A N 1
ATOM 4094 C CA . GLU A 1 514 ? 6.723 -1.736 -9.956 1.00 83.00 514 GLU A CA 1
ATOM 4095 C C . GLU A 1 514 ? 8.005 -2.398 -9.454 1.00 83.00 514 GLU A C 1
ATOM 4097 O O . GLU A 1 514 ? 8.131 -3.623 -9.441 1.00 83.00 514 GLU A O 1
ATOM 4102 N N . LEU A 1 515 ? 8.969 -1.579 -9.020 1.00 84.81 515 LEU A N 1
ATOM 4103 C CA . LEU A 1 515 ? 10.115 -2.096 -8.276 1.00 84.81 515 LEU A CA 1
ATOM 4104 C C . LEU A 1 515 ? 9.645 -2.561 -6.897 1.00 84.81 515 LEU A C 1
ATOM 4106 O O . LEU A 1 515 ? 8.846 -1.885 -6.255 1.00 84.81 515 LEU A O 1
ATOM 4110 N N . ALA A 1 516 ? 10.189 -3.678 -6.423 1.00 74.06 516 ALA A N 1
ATOM 4111 C CA . ALA A 1 516 ? 9.780 -4.309 -5.171 1.00 74.06 516 ALA A CA 1
ATOM 4112 C C . ALA A 1 516 ? 9.962 -3.409 -3.941 1.00 74.06 516 ALA A C 1
ATOM 4114 O O . ALA A 1 516 ? 9.293 -3.599 -2.928 1.00 74.06 516 ALA A O 1
ATOM 4115 N N . HIS A 1 517 ? 10.885 -2.445 -4.006 1.00 72.56 517 HIS A N 1
ATOM 4116 C CA . HIS A 1 517 ? 11.152 -1.542 -2.898 1.00 72.56 517 HIS A CA 1
ATOM 4117 C C . HIS A 1 517 ? 11.671 -0.182 -3.380 1.00 72.56 517 HIS A C 1
ATOM 4119 O O . HIS A 1 517 ? 12.484 -0.107 -4.301 1.00 72.56 517 HIS A O 1
ATOM 4125 N N . TYR A 1 518 ? 11.283 0.908 -2.714 1.00 71.94 518 TYR A N 1
ATOM 4126 C CA . TYR A 1 518 ? 11.680 2.264 -3.116 1.00 71.94 518 TYR A CA 1
ATOM 4127 C C . TYR A 1 518 ? 13.204 2.498 -3.098 1.00 71.94 518 TYR A C 1
ATOM 4129 O O . TYR A 1 518 ? 13.730 3.229 -3.932 1.00 71.94 518 TYR A O 1
ATOM 4137 N N . THR A 1 519 ? 13.963 1.831 -2.222 1.00 75.75 519 THR A N 1
ATOM 4138 C CA . THR A 1 519 ? 15.442 1.938 -2.256 1.00 75.75 519 THR A CA 1
ATOM 4139 C C . THR A 1 519 ? 16.050 1.415 -3.561 1.00 75.75 519 THR A C 1
ATOM 4141 O O . THR A 1 519 ? 17.139 1.849 -3.932 1.00 75.75 519 THR A O 1
ATOM 4144 N N . MET A 1 520 ? 15.355 0.531 -4.289 1.00 78.88 520 MET A N 1
ATOM 4145 C CA . MET A 1 520 ? 15.749 0.137 -5.646 1.00 78.88 520 MET A CA 1
ATOM 4146 C C . MET A 1 520 ? 15.558 1.297 -6.618 1.00 78.88 520 MET A C 1
ATOM 4148 O O . MET A 1 520 ? 16.434 1.549 -7.440 1.00 78.88 520 MET A O 1
ATOM 4152 N N . GLN A 1 521 ? 14.455 2.043 -6.498 1.00 77.75 521 GLN A N 1
ATOM 4153 C CA . GLN A 1 521 ? 14.225 3.246 -7.297 1.00 77.75 521 GLN A CA 1
ATOM 4154 C C . GLN A 1 521 ? 15.346 4.265 -7.059 1.00 77.75 521 GLN A C 1
ATOM 4156 O O . GLN A 1 521 ? 15.883 4.799 -8.023 1.00 77.75 521 GLN A O 1
ATOM 4161 N N . GLU A 1 522 ? 15.765 4.496 -5.811 1.00 77.94 522 GLU A N 1
ATOM 4162 C CA . GLU A 1 522 ? 16.895 5.388 -5.490 1.00 77.94 522 GLU A CA 1
ATOM 4163 C C . GLU A 1 522 ? 18.221 4.887 -6.075 1.00 77.94 522 GLU A C 1
ATOM 4165 O O . GLU A 1 522 ? 19.023 5.674 -6.579 1.00 77.94 522 GLU A O 1
ATOM 4170 N N . PHE A 1 523 ? 18.476 3.580 -6.002 1.00 84.12 523 PHE A N 1
ATOM 4171 C CA . PHE A 1 523 ? 19.659 2.963 -6.597 1.00 84.12 523 PHE A CA 1
ATOM 4172 C C . PHE A 1 523 ? 19.683 3.138 -8.118 1.00 84.12 523 PHE A C 1
ATOM 4174 O O . PHE A 1 523 ? 20.665 3.645 -8.663 1.00 84.12 523 PHE A O 1
ATOM 4181 N N . PHE A 1 524 ? 18.600 2.778 -8.807 1.00 86.06 524 PHE A N 1
ATOM 4182 C CA . PHE A 1 524 ? 18.531 2.899 -10.257 1.00 86.06 524 PHE A CA 1
ATOM 4183 C C . PHE A 1 524 ? 18.475 4.359 -10.707 1.00 86.06 524 PHE A C 1
ATOM 4185 O O . PHE A 1 524 ? 19.133 4.703 -11.673 1.00 86.06 524 PHE A O 1
ATOM 4192 N N . THR A 1 525 ? 17.824 5.267 -9.981 1.00 82.38 525 THR A N 1
ATOM 4193 C CA . THR A 1 525 ? 17.826 6.702 -10.334 1.00 82.38 525 THR A CA 1
ATOM 4194 C C . THR A 1 525 ? 19.241 7.292 -10.322 1.00 82.38 525 THR A C 1
ATOM 4196 O O . THR A 1 525 ? 19.558 8.143 -11.148 1.00 82.38 525 THR A O 1
ATOM 4199 N N . ARG A 1 526 ? 20.121 6.811 -9.434 1.00 83.62 526 ARG A N 1
ATOM 4200 C CA . ARG A 1 526 ? 21.534 7.222 -9.389 1.00 83.62 526 ARG A CA 1
ATOM 4201 C C . ARG A 1 526 ? 22.398 6.521 -10.441 1.00 83.62 526 ARG A C 1
ATOM 4203 O O . ARG A 1 526 ? 23.337 7.124 -10.946 1.00 83.62 526 ARG A O 1
ATOM 4210 N N . ASN A 1 527 ? 22.080 5.267 -10.772 1.00 84.44 527 ASN A N 1
ATOM 4211 C CA . ASN A 1 527 ? 22.950 4.381 -11.556 1.00 84.44 527 ASN A CA 1
ATOM 4212 C C . ASN A 1 527 ? 22.372 3.941 -12.914 1.00 84.44 527 ASN A C 1
ATOM 4214 O O . ASN A 1 527 ? 22.962 3.085 -13.575 1.00 84.44 527 ASN A O 1
ATOM 4218 N N . TRP A 1 528 ? 21.230 4.476 -13.357 1.00 85.94 528 TRP A N 1
ATOM 4219 C CA . TRP A 1 528 ? 20.572 4.017 -14.587 1.00 85.94 528 TRP A CA 1
ATOM 4220 C C . TRP A 1 528 ? 21.448 4.245 -15.816 1.00 85.94 528 TRP A C 1
ATOM 4222 O O . TRP A 1 528 ? 21.395 3.443 -16.730 1.00 85.94 528 TRP A O 1
ATOM 4232 N N . THR A 1 529 ? 22.298 5.272 -15.840 1.00 85.38 529 THR A N 1
ATOM 4233 C CA . THR A 1 529 ? 23.229 5.508 -16.956 1.00 85.38 529 THR A CA 1
ATOM 4234 C C . THR A 1 529 ? 24.287 4.412 -17.078 1.00 85.38 529 THR A C 1
ATOM 4236 O O . THR A 1 529 ? 24.765 4.143 -18.175 1.00 85.38 529 THR A O 1
ATOM 4239 N N . VAL A 1 530 ? 24.639 3.760 -15.966 1.00 87.88 530 VAL A N 1
ATOM 4240 C CA . VAL A 1 530 ? 25.593 2.642 -15.933 1.00 87.88 530 VAL A CA 1
ATOM 4241 C C . VAL A 1 530 ? 24.920 1.354 -16.399 1.00 87.88 530 VAL A C 1
ATOM 4243 O O . VAL A 1 530 ? 25.491 0.609 -17.192 1.00 87.88 530 VAL A O 1
ATOM 4246 N N . TRP A 1 531 ? 23.705 1.089 -15.915 1.00 87.12 531 TRP A N 1
ATOM 4247 C CA . TRP A 1 531 ? 22.994 -0.166 -16.181 1.00 87.12 531 TRP A CA 1
ATOM 4248 C C . TRP A 1 531 ? 22.174 -0.154 -17.477 1.00 87.12 531 TRP A C 1
ATOM 4250 O O . TRP A 1 531 ? 22.033 -1.186 -18.127 1.00 87.12 531 TRP A O 1
ATOM 4260 N N . PHE A 1 532 ? 21.663 1.012 -17.863 1.00 89.88 532 PHE A N 1
ATOM 4261 C CA . PHE A 1 532 ? 20.767 1.246 -18.995 1.00 89.88 532 PHE A CA 1
ATOM 4262 C C . PHE A 1 532 ? 21.220 2.490 -19.789 1.00 89.88 532 PHE A C 1
ATOM 4264 O O . PHE A 1 532 ? 20.485 3.476 -19.891 1.00 89.88 532 PHE A O 1
ATOM 4271 N N . PRO A 1 533 ? 22.433 2.479 -20.373 1.00 88.75 533 PRO A N 1
ATOM 4272 C CA . PRO A 1 533 ? 23.005 3.656 -21.030 1.00 88.75 533 PRO A CA 1
ATOM 4273 C C . PRO A 1 533 ? 22.169 4.174 -22.205 1.00 88.75 533 PRO A C 1
ATOM 4275 O O . PRO A 1 533 ? 22.263 5.353 -22.515 1.00 88.75 533 PRO A O 1
ATOM 4278 N N . LEU A 1 534 ? 21.344 3.330 -22.833 1.00 90.06 534 LEU A N 1
ATOM 4279 C CA . LEU A 1 534 ? 20.471 3.684 -23.962 1.00 90.06 534 LEU A CA 1
ATOM 4280 C C . LEU A 1 534 ? 18.979 3.652 -23.578 1.00 90.06 534 LEU A C 1
ATOM 4282 O O . LEU A 1 534 ? 18.122 3.386 -24.419 1.00 90.06 534 LEU A O 1
ATOM 4286 N N . ALA A 1 535 ? 18.649 3.855 -22.296 1.00 91.44 535 ALA A N 1
ATOM 4287 C CA . ALA A 1 535 ? 17.287 3.692 -21.786 1.00 91.44 535 ALA A CA 1
ATOM 4288 C C . ALA A 1 535 ? 16.246 4.544 -22.519 1.00 91.44 535 ALA A C 1
ATOM 4290 O O . ALA A 1 535 ? 15.219 4.037 -22.972 1.00 91.44 535 ALA A O 1
ATOM 4291 N N . HIS A 1 536 ? 16.499 5.847 -22.626 1.00 93.06 536 HIS A N 1
ATOM 4292 C CA . HIS A 1 536 ? 15.549 6.772 -23.230 1.00 93.06 536 HIS A CA 1
ATOM 4293 C C . HIS A 1 536 ? 15.520 6.641 -24.752 1.00 93.06 536 HIS A C 1
ATOM 4295 O O . HIS A 1 536 ? 14.442 6.746 -25.330 1.00 93.06 536 HIS A O 1
ATOM 4301 N N . GLU A 1 537 ? 16.651 6.317 -25.383 1.00 94.00 537 GLU A N 1
ATOM 4302 C CA . GLU A 1 537 ? 16.680 5.966 -26.806 1.00 94.00 537 GLU A CA 1
ATOM 4303 C C . GLU A 1 537 ? 15.803 4.737 -27.090 1.00 94.00 537 GLU A C 1
ATOM 4305 O O . GLU A 1 537 ? 14.953 4.773 -27.980 1.00 94.00 537 GLU A O 1
ATOM 4310 N N . SER A 1 538 ? 15.954 3.667 -26.302 1.00 93.81 538 SER A N 1
ATOM 4311 C CA . SER A 1 538 ? 15.196 2.422 -26.463 1.00 93.81 538 SER A CA 1
ATOM 4312 C C . SER A 1 538 ? 13.694 2.625 -26.242 1.00 93.81 538 SER A C 1
ATOM 4314 O O . SER A 1 538 ? 12.889 2.189 -27.070 1.00 93.81 538 SER A O 1
ATOM 4316 N N . ILE A 1 539 ? 13.304 3.351 -25.186 1.00 95.94 539 ILE A N 1
ATOM 4317 C CA . ILE A 1 539 ? 11.897 3.693 -24.926 1.00 95.94 539 ILE A CA 1
ATOM 4318 C C . ILE A 1 539 ? 11.321 4.521 -26.079 1.00 95.94 539 ILE A C 1
ATOM 4320 O O . ILE A 1 539 ? 10.247 4.205 -26.586 1.00 95.94 539 ILE A O 1
ATOM 4324 N N . ALA A 1 540 ? 12.018 5.574 -26.511 1.00 95.56 540 ALA A N 1
ATOM 4325 C CA . ALA A 1 540 ? 11.537 6.438 -27.584 1.00 95.56 540 ALA A CA 1
ATOM 4326 C C . ALA A 1 540 ? 11.400 5.682 -28.910 1.00 95.56 540 ALA A C 1
ATOM 4328 O O . ALA A 1 540 ? 10.378 5.811 -29.579 1.00 95.56 540 ALA A O 1
ATOM 4329 N N . THR A 1 541 ? 12.389 4.855 -29.249 1.00 95.19 541 THR A N 1
ATOM 4330 C CA . THR A 1 541 ? 12.386 3.996 -30.441 1.00 95.19 541 THR A CA 1
ATOM 4331 C C . THR A 1 541 ? 11.201 3.034 -30.425 1.00 95.19 541 THR A C 1
ATOM 4333 O O . THR A 1 541 ? 10.485 2.910 -31.418 1.00 95.19 541 THR A O 1
ATOM 4336 N N . THR A 1 542 ? 10.940 2.409 -29.277 1.00 95.88 542 THR A N 1
ATOM 4337 C CA . THR A 1 542 ? 9.798 1.508 -29.086 1.00 95.88 542 THR A CA 1
ATOM 4338 C C . THR A 1 542 ? 8.472 2.248 -29.253 1.00 95.88 542 THR A C 1
ATOM 4340 O O . THR A 1 542 ? 7.605 1.804 -30.001 1.00 95.88 542 THR A O 1
ATOM 4343 N N . CYS A 1 543 ? 8.319 3.410 -28.610 1.00 96.12 543 CYS A N 1
ATOM 4344 C CA . CYS A 1 543 ? 7.114 4.230 -28.729 1.00 96.12 543 CYS A CA 1
ATOM 4345 C C . CYS A 1 543 ? 6.872 4.695 -30.172 1.00 96.12 543 CYS A C 1
ATOM 4347 O O . CYS A 1 543 ? 5.741 4.634 -30.641 1.00 96.12 543 CYS A O 1
ATOM 4349 N N . LEU A 1 544 ? 7.915 5.145 -30.877 1.00 95.12 544 LEU A N 1
ATOM 4350 C CA . LEU A 1 544 ? 7.818 5.581 -32.273 1.00 95.12 544 LEU A CA 1
ATOM 4351 C C . LEU A 1 544 ? 7.449 4.427 -33.203 1.00 95.12 544 LEU A C 1
ATOM 4353 O O . LEU A 1 544 ? 6.582 4.598 -34.054 1.00 95.12 544 LEU A O 1
ATOM 4357 N N . THR A 1 545 ? 8.056 3.256 -33.011 1.00 94.69 545 THR A N 1
ATOM 4358 C CA . THR A 1 545 ? 7.722 2.046 -33.777 1.00 94.69 545 THR A CA 1
ATOM 4359 C C . THR A 1 545 ? 6.264 1.662 -33.553 1.00 94.69 545 THR A C 1
ATOM 4361 O O . THR A 1 545 ? 5.520 1.497 -34.512 1.00 94.69 545 THR A O 1
ATOM 4364 N N . TYR A 1 546 ? 5.822 1.641 -32.293 1.00 95.00 546 TYR A N 1
ATOM 4365 C CA . TYR A 1 546 ? 4.439 1.341 -31.934 1.00 95.00 546 TYR A CA 1
ATOM 4366 C C . TYR A 1 546 ? 3.448 2.313 -32.585 1.00 95.00 546 TYR A C 1
ATOM 4368 O O . TYR A 1 546 ? 2.491 1.887 -33.218 1.00 95.00 546 TYR A O 1
ATOM 4376 N N . LEU A 1 547 ? 3.688 3.625 -32.486 1.00 94.12 547 LEU A N 1
ATOM 4377 C CA . LEU A 1 547 ? 2.844 4.644 -33.129 1.00 94.12 547 LEU A CA 1
ATOM 4378 C C . LEU A 1 547 ? 2.899 4.588 -34.662 1.00 94.12 547 LEU A C 1
ATOM 4380 O O . LEU A 1 547 ? 2.014 5.129 -35.323 1.00 94.12 547 LEU A O 1
ATOM 4384 N N . SER A 1 548 ? 3.917 3.929 -35.218 1.00 94.12 548 SER A N 1
ATOM 4385 C CA . SER A 1 548 ? 4.097 3.735 -36.653 1.00 94.12 548 SER A CA 1
ATOM 4386 C C . SER A 1 548 ? 3.428 2.464 -37.187 1.00 94.12 548 SER A C 1
ATOM 4388 O O . SER A 1 548 ? 3.556 2.197 -38.379 1.00 94.12 548 SER A O 1
ATOM 4390 N N . PHE A 1 549 ? 2.691 1.703 -36.372 1.00 94.38 549 PHE A N 1
ATOM 4391 C CA . PHE A 1 549 ? 1.961 0.523 -36.842 1.00 94.38 549 PHE A CA 1
ATOM 4392 C C . PHE A 1 549 ? 0.847 0.856 -37.847 1.00 94.38 549 PHE A C 1
ATOM 4394 O O . PHE A 1 549 ? 0.242 1.933 -37.815 1.00 94.38 549 PHE A O 1
ATOM 4401 N N . ASP A 1 550 ? 0.536 -0.099 -38.722 1.00 91.88 550 ASP A N 1
ATOM 4402 C CA . ASP A 1 550 ? -0.470 0.040 -39.786 1.00 91.88 550 ASP A CA 1
ATOM 4403 C C . ASP A 1 550 ? -1.887 0.223 -39.229 1.00 91.88 550 ASP A C 1
ATOM 4405 O O . ASP A 1 550 ? -2.713 0.930 -39.809 1.00 91.88 550 ASP A O 1
ATOM 4409 N N . ALA A 1 551 ? -2.128 -0.278 -38.017 1.00 87.81 551 ALA A N 1
ATOM 4410 C CA . ALA A 1 551 ? -3.331 -0.016 -37.232 1.00 87.81 551 ALA A CA 1
ATOM 4411 C C . ALA A 1 551 ? -3.682 1.480 -37.085 1.00 87.81 551 ALA A C 1
ATOM 4413 O O . ALA A 1 551 ? -4.855 1.833 -36.942 1.00 87.81 551 ALA A O 1
ATOM 4414 N N . PHE A 1 552 ? -2.683 2.369 -37.115 1.00 91.25 552 PHE A N 1
ATOM 4415 C CA . PHE A 1 552 ? -2.867 3.815 -36.956 1.00 91.25 552 PHE A CA 1
ATOM 4416 C C . PHE A 1 552 ? -2.916 4.574 -38.287 1.00 91.25 552 PHE A C 1
ATOM 4418 O O . PHE A 1 552 ? -3.143 5.784 -38.295 1.00 91.25 552 PHE A O 1
ATOM 4425 N N . GLN A 1 553 ? -2.787 3.877 -39.420 1.00 89.56 553 GLN A N 1
ATOM 4426 C CA . GLN A 1 553 ? -2.849 4.477 -40.755 1.00 89.56 553 GLN A CA 1
ATOM 4427 C C . GLN A 1 553 ? -4.227 5.087 -41.066 1.00 89.56 553 GLN A C 1
ATOM 4429 O O . GLN A 1 553 ? -4.336 5.971 -41.907 1.00 89.56 553 GLN A O 1
ATOM 4434 N N . GLY A 1 554 ? -5.283 4.665 -40.362 1.00 85.12 554 GLY A N 1
ATOM 4435 C CA . GLY A 1 554 ? -6.628 5.233 -40.494 1.00 85.12 554 GLY A CA 1
ATOM 4436 C C . GLY A 1 554 ? -6.790 6.666 -39.963 1.00 85.12 554 GLY A C 1
ATOM 4437 O O . GLY A 1 554 ? -7.861 7.242 -40.129 1.00 85.12 554 GLY A O 1
ATOM 4438 N N . GLY A 1 555 ? -5.767 7.251 -39.328 1.00 88.94 555 GLY A N 1
ATOM 4439 C CA . GLY A 1 555 ? -5.833 8.614 -38.801 1.00 88.94 555 GLY A CA 1
ATOM 4440 C C . GLY A 1 555 ? -6.650 8.740 -37.513 1.00 88.94 555 GLY A C 1
ATOM 4441 O O . GLY A 1 555 ? -6.768 7.788 -36.731 1.00 88.94 555 GLY A O 1
ATOM 4442 N N . MET A 1 556 ? -7.194 9.933 -37.261 1.00 88.38 556 MET A N 1
ATOM 4443 C CA . MET A 1 556 ? -8.015 10.215 -36.075 1.00 88.38 556 MET A CA 1
ATOM 4444 C C . MET A 1 556 ? -9.289 9.362 -36.050 1.00 88.38 556 MET A C 1
ATOM 4446 O O . MET A 1 556 ? -9.924 9.147 -37.079 1.00 88.38 556 MET A O 1
ATOM 4450 N N . CYS A 1 557 ? -9.705 8.933 -34.860 1.00 89.06 557 CYS A N 1
ATOM 4451 C CA . CYS A 1 557 ? -11.055 8.408 -34.656 1.00 89.06 557 CYS A CA 1
ATOM 4452 C C . CYS A 1 557 ? -12.075 9.550 -34.755 1.00 89.06 557 CYS A C 1
ATOM 4454 O O . CYS A 1 557 ? -11.825 10.640 -34.231 1.00 89.06 557 CYS A O 1
ATOM 4456 N N . PHE A 1 558 ? -13.233 9.305 -35.373 1.00 86.12 558 PHE A N 1
ATOM 4457 C CA . PHE A 1 558 ? -14.232 10.354 -35.619 1.00 86.12 558 PHE A CA 1
ATOM 4458 C C . PHE A 1 558 ? -15.256 10.503 -34.490 1.00 86.12 558 PHE A C 1
ATOM 4460 O O . PHE A 1 558 ? -15.994 11.488 -34.452 1.00 86.12 558 PHE A O 1
ATOM 4467 N N . ASN A 1 559 ? -15.314 9.537 -33.573 1.00 88.06 559 ASN A N 1
ATOM 4468 C CA . ASN A 1 559 ? -16.176 9.574 -32.398 1.00 88.06 559 ASN A CA 1
ATOM 4469 C C . ASN A 1 559 ? -15.487 8.974 -31.163 1.00 88.06 559 ASN A C 1
ATOM 4471 O O . ASN A 1 559 ? -14.508 8.232 -31.273 1.00 88.06 559 ASN A O 1
ATOM 4475 N N . ASP A 1 560 ? -16.029 9.301 -29.989 1.00 83.69 560 ASP A N 1
ATOM 4476 C CA . ASP A 1 560 ? -15.472 8.885 -28.699 1.00 83.69 560 ASP A CA 1
ATOM 4477 C C . ASP A 1 560 ? -15.467 7.360 -28.545 1.00 83.69 560 ASP A C 1
ATOM 4479 O O . ASP A 1 560 ? -14.498 6.803 -28.047 1.00 83.69 560 ASP A O 1
ATOM 4483 N N . THR A 1 561 ? -16.489 6.661 -29.049 1.00 88.00 561 THR A N 1
ATOM 4484 C CA . THR A 1 561 ? -16.579 5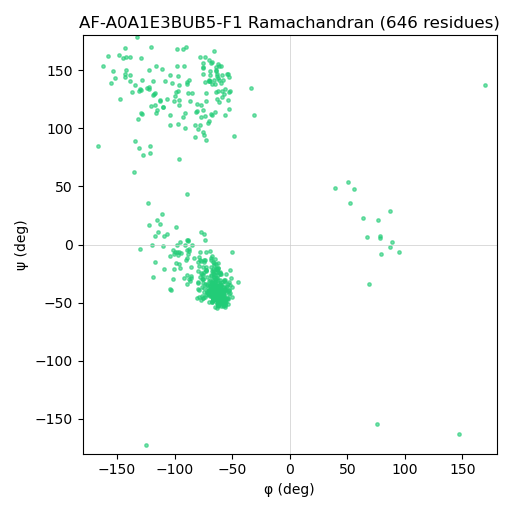.194 -28.962 1.00 88.00 561 THR A CA 1
ATOM 4485 C C . THR A 1 561 ? -15.460 4.495 -29.738 1.00 88.00 561 THR A C 1
ATOM 4487 O O . THR A 1 561 ? -14.861 3.548 -29.238 1.00 88.00 561 THR A O 1
ATOM 4490 N N . GLU A 1 562 ? -15.139 4.963 -30.944 1.00 87.75 562 GLU A N 1
ATOM 4491 C CA . GLU A 1 562 ? -14.004 4.469 -31.733 1.00 87.75 562 GLU A CA 1
ATOM 4492 C C . GLU A 1 562 ? -12.667 4.785 -31.061 1.00 87.75 562 GLU A C 1
ATOM 4494 O O . GLU A 1 562 ? -11.737 3.978 -31.103 1.00 87.75 562 GLU A O 1
ATOM 4499 N N . PHE A 1 563 ? -12.550 5.962 -30.447 1.00 88.06 563 PHE A N 1
ATOM 4500 C CA . PHE A 1 563 ? -11.338 6.361 -29.744 1.00 88.06 563 PHE A CA 1
ATOM 4501 C C . PHE A 1 563 ? -11.114 5.536 -28.468 1.00 88.06 563 PHE A C 1
ATOM 4503 O O . PHE A 1 563 ? -10.010 5.039 -28.245 1.00 88.06 563 PHE A O 1
ATOM 4510 N N . GLU A 1 564 ? -12.161 5.313 -27.675 1.00 86.06 564 GLU A N 1
ATOM 4511 C CA . GLU A 1 564 ? -12.149 4.426 -26.508 1.00 86.06 564 GLU A CA 1
ATOM 4512 C C . GLU A 1 564 ? -11.840 2.979 -26.904 1.00 86.06 564 GLU A C 1
ATOM 4514 O O . GLU A 1 564 ? -11.003 2.334 -26.271 1.00 86.06 564 GLU A O 1
ATOM 4519 N N . ALA A 1 565 ? -12.442 2.481 -27.990 1.00 88.25 565 ALA A N 1
ATOM 4520 C CA . ALA A 1 565 ? -12.137 1.155 -28.521 1.00 88.25 565 ALA A CA 1
ATOM 4521 C C . ALA A 1 565 ? -10.659 1.036 -28.922 1.00 88.25 565 ALA A C 1
ATOM 4523 O O . ALA A 1 565 ? -10.012 0.045 -28.582 1.00 88.25 565 ALA A O 1
ATOM 4524 N N . ARG A 1 566 ? -10.092 2.064 -29.571 1.00 89.62 566 ARG A N 1
ATOM 4525 C CA . ARG A 1 566 ? -8.661 2.109 -29.907 1.00 89.62 566 ARG A CA 1
ATOM 4526 C C . ARG A 1 566 ? -7.785 2.109 -28.654 1.00 89.62 566 ARG A C 1
ATOM 4528 O O . ARG A 1 566 ? -6.810 1.366 -28.610 1.00 89.62 566 ARG A O 1
ATOM 4535 N N . LEU A 1 567 ? -8.125 2.892 -27.630 1.00 87.00 567 LEU A N 1
ATOM 4536 C CA . LEU A 1 567 ? -7.395 2.894 -26.355 1.00 87.00 567 LEU A CA 1
ATOM 4537 C C . LEU A 1 567 ? -7.432 1.523 -25.663 1.00 87.00 567 LEU A C 1
ATOM 4539 O O . LEU A 1 567 ? -6.423 1.101 -25.105 1.00 87.00 567 LEU A O 1
ATOM 4543 N N . GLY A 1 568 ? -8.566 0.822 -25.726 1.00 85.56 568 GLY A N 1
ATOM 4544 C CA . GLY A 1 568 ? -8.704 -0.528 -25.177 1.00 85.56 568 GLY A CA 1
ATOM 4545 C C . GLY A 1 568 ? -7.952 -1.595 -25.977 1.00 85.56 568 GLY A C 1
ATOM 4546 O O . GLY A 1 568 ? -7.383 -2.514 -25.392 1.00 85.56 568 GLY A O 1
ATOM 4547 N N . GLN A 1 569 ? -7.921 -1.475 -27.307 1.00 89.88 569 GLN A N 1
ATOM 4548 C CA . GLN A 1 569 ? -7.259 -2.436 -28.195 1.00 89.88 569 GLN A CA 1
ATOM 4549 C C . GLN A 1 569 ? -5.733 -2.266 -28.235 1.00 89.88 569 GLN A C 1
ATOM 4551 O O . GLN A 1 569 ? -5.020 -3.243 -28.466 1.00 89.88 569 GLN A O 1
ATOM 4556 N N . TYR A 1 570 ? -5.233 -1.049 -28.002 1.00 91.88 570 TYR A N 1
ATOM 4557 C CA . TYR A 1 570 ? -3.815 -0.693 -28.098 1.00 91.88 570 TYR A CA 1
ATOM 4558 C C . TYR A 1 570 ? -3.296 -0.141 -26.758 1.00 91.88 570 TYR A C 1
ATOM 4560 O O . TYR A 1 570 ? -3.226 1.075 -26.567 1.00 91.88 570 TYR A O 1
ATOM 4568 N N . PRO A 1 571 ? -2.887 -1.019 -25.822 1.00 91.50 571 PRO A N 1
ATOM 4569 C CA . PRO A 1 571 ? -2.626 -0.651 -24.428 1.00 91.50 571 PRO A CA 1
ATOM 4570 C C . PRO A 1 571 ? -1.528 0.404 -24.257 1.00 91.50 571 PRO A C 1
ATOM 4572 O O . PRO A 1 571 ? -1.665 1.326 -23.459 1.00 91.50 571 PRO A O 1
ATOM 4575 N N . LEU A 1 572 ? -0.446 0.315 -25.039 1.00 94.06 572 LEU A N 1
ATOM 4576 C CA . LEU A 1 572 ? 0.691 1.240 -24.946 1.00 94.06 572 LEU A CA 1
ATOM 4577 C C . LEU A 1 572 ? 0.420 2.595 -25.630 1.00 94.06 572 LEU A C 1
ATOM 4579 O O . LEU A 1 572 ? 1.182 3.544 -25.440 1.00 94.06 572 LEU A O 1
ATOM 4583 N N . TYR A 1 573 ? -0.666 2.723 -26.399 1.00 94.06 573 TYR A N 1
ATOM 4584 C CA . TYR A 1 573 ? -0.924 3.862 -27.285 1.00 94.06 573 TYR A CA 1
ATOM 4585 C C . TYR A 1 573 ? -0.910 5.208 -26.560 1.00 94.06 573 TYR A C 1
ATOM 4587 O O . TYR A 1 573 ? -0.194 6.130 -26.958 1.00 94.06 573 TYR A O 1
ATOM 4595 N N . SER A 1 574 ? -1.641 5.312 -25.445 1.00 91.56 574 SER A N 1
ATOM 4596 C CA . SER A 1 574 ? -1.705 6.560 -24.680 1.00 91.56 574 SER A CA 1
ATOM 4597 C C . SER A 1 574 ? -0.360 6.937 -24.065 1.00 91.56 574 SER A C 1
ATOM 4599 O O . SER A 1 574 ? -0.073 8.128 -23.934 1.00 91.56 574 SER A O 1
ATOM 4601 N N . TYR A 1 575 ? 0.436 5.957 -23.636 1.00 93.56 575 TYR A N 1
ATOM 4602 C CA . TYR A 1 575 ? 1.758 6.228 -23.089 1.00 93.56 575 TYR A CA 1
ATOM 4603 C C . TYR A 1 575 ? 2.706 6.687 -24.198 1.00 93.56 575 TYR A C 1
ATOM 4605 O O . TYR A 1 575 ? 3.354 7.727 -24.050 1.00 93.56 575 TYR A O 1
ATOM 4613 N N . ALA A 1 576 ? 2.757 5.940 -25.304 1.00 95.06 576 ALA A N 1
ATOM 4614 C CA . ALA A 1 576 ? 3.649 6.201 -26.423 1.00 95.06 576 ALA A CA 1
ATOM 4615 C C . ALA A 1 576 ? 3.424 7.606 -26.985 1.00 95.06 576 ALA A C 1
ATOM 4617 O O . ALA A 1 576 ? 4.361 8.404 -27.000 1.00 95.06 576 ALA A O 1
ATOM 4618 N N . ALA A 1 577 ? 2.174 7.951 -27.319 1.00 93.81 577 ALA A N 1
ATOM 4619 C CA . ALA A 1 577 ? 1.796 9.244 -27.896 1.00 93.81 577 ALA A CA 1
ATOM 4620 C C . ALA A 1 577 ? 2.207 10.451 -27.034 1.00 93.81 577 ALA A C 1
ATOM 4622 O O . ALA A 1 577 ? 2.492 11.525 -27.559 1.00 93.81 577 ALA A O 1
ATOM 4623 N N . ARG A 1 578 ? 2.254 10.283 -25.706 1.00 91.31 578 ARG A N 1
ATOM 4624 C CA . ARG A 1 578 ? 2.551 11.363 -24.751 1.00 91.31 578 ARG A CA 1
ATOM 4625 C C . ARG A 1 578 ? 4.018 11.506 -24.401 1.00 91.31 578 ARG A C 1
ATOM 4627 O O . ARG A 1 578 ? 4.447 12.598 -24.040 1.00 91.31 578 ARG A O 1
ATOM 4634 N N . ASN A 1 579 ? 4.769 10.410 -24.449 1.00 93.50 579 ASN A N 1
ATOM 4635 C CA . ASN A 1 579 ? 6.086 10.354 -23.825 1.00 93.50 579 ASN A CA 1
ATOM 4636 C C . ASN A 1 579 ? 7.228 10.121 -24.815 1.00 93.50 579 ASN A C 1
ATOM 4638 O O . ASN A 1 579 ? 8.372 10.394 -24.450 1.00 93.50 579 ASN A O 1
ATOM 4642 N N . TRP A 1 580 ? 6.964 9.686 -26.056 1.00 94.31 580 TRP A N 1
ATOM 4643 C CA . TRP A 1 580 ? 8.029 9.427 -27.039 1.00 94.31 580 TRP A CA 1
ATOM 4644 C C . TRP A 1 580 ? 8.956 10.640 -27.219 1.00 94.31 580 TRP A C 1
ATOM 4646 O O . TRP A 1 580 ? 10.173 10.502 -27.113 1.00 94.31 580 TRP A O 1
ATOM 4656 N N . GLY A 1 581 ? 8.385 11.840 -27.382 1.00 91.62 581 GLY A N 1
ATOM 4657 C CA . GLY A 1 581 ? 9.145 13.074 -27.602 1.00 91.62 581 GLY A CA 1
ATOM 4658 C C . GLY A 1 581 ? 9.953 13.494 -26.376 1.00 91.62 581 GLY A C 1
ATOM 4659 O O . GLY A 1 581 ? 11.072 13.986 -26.500 1.00 91.62 581 GLY A O 1
ATOM 4660 N N . HIS A 1 582 ? 9.436 13.225 -25.172 1.00 91.38 582 HIS A N 1
ATOM 4661 C CA . HIS A 1 582 ? 10.193 13.457 -23.948 1.00 91.38 582 HIS A CA 1
ATOM 4662 C C . HIS A 1 582 ? 11.460 12.595 -23.912 1.00 91.38 582 HIS A C 1
ATOM 4664 O O . HIS A 1 582 ? 12.536 13.092 -23.585 1.00 91.38 582 HIS A O 1
ATOM 4670 N N . HIS A 1 583 ? 11.330 11.305 -24.220 1.00 93.06 583 HIS A N 1
ATOM 4671 C CA . HIS A 1 583 ? 12.451 10.372 -24.199 1.00 93.06 583 HIS A CA 1
ATOM 4672 C C . HIS A 1 583 ? 13.466 10.670 -25.311 1.00 93.06 583 HIS A C 1
ATOM 4674 O O . HIS A 1 583 ? 14.661 10.711 -25.026 1.00 93.06 583 HIS A O 1
ATOM 4680 N N . ALA A 1 584 ? 12.997 11.010 -26.515 1.00 92.50 584 ALA A N 1
ATOM 4681 C CA . ALA A 1 584 ? 13.850 11.436 -27.627 1.00 92.50 584 ALA A CA 1
ATOM 4682 C C . ALA A 1 584 ? 14.635 12.730 -27.336 1.00 92.50 584 ALA A C 1
ATOM 4684 O O . ALA A 1 584 ? 15.712 12.944 -27.882 1.00 92.50 584 ALA A O 1
ATOM 4685 N N . ARG A 1 585 ? 14.126 13.597 -26.450 1.00 91.81 585 ARG A N 1
ATOM 4686 C CA . ARG A 1 585 ? 14.855 14.791 -25.997 1.00 91.81 585 ARG A CA 1
ATOM 4687 C C . ARG A 1 585 ? 15.971 14.465 -25.001 1.00 91.81 585 ARG A C 1
ATOM 4689 O O . ARG A 1 585 ? 16.948 15.202 -24.922 1.00 91.81 585 ARG A O 1
ATOM 4696 N N . LEU A 1 586 ? 15.820 13.405 -24.204 1.00 89.06 586 LEU A N 1
ATOM 4697 C CA . LEU A 1 586 ? 16.814 13.027 -23.193 1.00 89.06 586 LEU A CA 1
ATOM 4698 C C . LEU A 1 586 ? 18.007 12.274 -23.790 1.00 89.06 586 LEU A C 1
ATOM 4700 O O . LEU A 1 586 ? 19.117 12.404 -23.277 1.00 89.06 586 LEU A O 1
ATOM 4704 N N . GLN A 1 587 ? 17.792 11.487 -24.845 1.00 89.50 587 GLN A N 1
ATOM 4705 C CA . GLN A 1 587 ? 18.845 10.774 -25.569 1.00 89.50 587 GLN A CA 1
ATOM 4706 C C . GLN A 1 587 ? 18.534 10.748 -27.062 1.00 89.50 587 GLN A C 1
ATOM 4708 O O . GLN A 1 587 ? 17.374 10.622 -27.445 1.00 89.50 587 GLN A O 1
ATOM 4713 N N . HIS A 1 588 ? 19.576 10.848 -27.890 1.00 90.00 588 HIS A N 1
ATOM 4714 C CA . HIS A 1 588 ? 19.441 10.833 -29.343 1.00 90.00 588 HIS A CA 1
ATOM 4715 C C . HIS A 1 588 ? 18.779 9.535 -29.821 1.00 90.00 588 HIS A C 1
ATOM 4717 O O . HIS A 1 588 ? 19.194 8.445 -29.442 1.00 90.00 588 HIS A O 1
ATOM 4723 N N . VAL A 1 589 ? 17.783 9.671 -30.693 1.00 87.75 589 VAL A N 1
ATOM 4724 C CA . VAL A 1 589 ? 17.068 8.575 -31.360 1.00 87.75 589 VAL A CA 1
ATOM 4725 C C . VAL A 1 589 ? 17.332 8.685 -32.854 1.00 87.75 589 VAL A C 1
ATOM 4727 O O . VAL A 1 589 ? 17.597 9.777 -33.351 1.00 87.75 589 VAL A O 1
ATOM 4730 N N . ASN A 1 590 ? 17.263 7.571 -33.585 1.00 88.12 590 ASN A N 1
ATOM 4731 C CA . ASN A 1 590 ? 17.444 7.582 -35.033 1.00 88.12 590 ASN A CA 1
ATOM 4732 C C . ASN A 1 590 ? 16.510 8.610 -35.706 1.00 88.12 590 ASN A C 1
ATOM 4734 O O . ASN A 1 590 ? 15.284 8.480 -35.670 1.00 88.12 590 ASN A O 1
ATOM 4738 N N . ASN A 1 591 ? 17.116 9.614 -36.343 1.00 87.44 591 ASN A N 1
ATOM 4739 C CA . ASN A 1 591 ? 16.403 10.679 -37.034 1.00 87.44 591 ASN A CA 1
ATOM 4740 C C . ASN A 1 591 ? 15.515 10.140 -38.157 1.00 87.44 591 ASN A C 1
ATOM 4742 O O . ASN A 1 591 ? 14.423 10.661 -38.343 1.00 87.44 591 ASN A O 1
ATOM 4746 N N . ASP A 1 592 ? 15.925 9.080 -38.856 1.00 89.06 592 ASP A N 1
ATOM 4747 C CA . ASP A 1 592 ? 15.129 8.487 -39.935 1.00 89.06 592 ASP A CA 1
ATOM 4748 C C . ASP A 1 592 ? 13.803 7.936 -39.403 1.00 89.06 592 ASP A C 1
ATOM 4750 O O . ASP A 1 592 ? 12.762 8.121 -40.028 1.00 89.06 592 ASP A O 1
ATOM 4754 N N . LEU A 1 593 ? 13.814 7.332 -38.207 1.00 89.69 593 LEU A N 1
ATOM 4755 C CA . LEU A 1 593 ? 12.599 6.839 -37.559 1.00 89.69 593 LEU A CA 1
ATOM 4756 C C . LEU A 1 593 ? 11.675 8.003 -37.179 1.00 89.69 593 LEU A C 1
ATOM 4758 O O . LEU A 1 593 ? 10.485 7.967 -37.483 1.00 89.69 593 LEU A O 1
ATOM 4762 N N . ILE A 1 594 ? 12.227 9.066 -36.586 1.00 90.31 594 ILE A N 1
ATOM 4763 C CA . ILE A 1 594 ? 11.463 10.275 -36.253 1.00 90.31 594 ILE A CA 1
ATOM 4764 C C . ILE A 1 594 ? 10.866 10.895 -37.521 1.00 90.31 594 ILE A C 1
ATOM 4766 O O . ILE A 1 594 ? 9.671 11.174 -37.559 1.00 90.31 594 ILE A O 1
ATOM 4770 N N . PHE A 1 595 ? 11.666 11.091 -38.569 1.00 90.75 595 PHE A N 1
ATOM 4771 C CA . PHE A 1 595 ? 11.202 11.683 -39.821 1.00 90.75 595 PHE A CA 1
ATOM 4772 C C . PHE A 1 595 ? 10.170 10.802 -40.523 1.00 90.75 595 PHE A C 1
ATOM 4774 O O . PHE A 1 595 ? 9.173 11.330 -41.011 1.00 90.75 595 PHE A O 1
ATOM 4781 N N . SER A 1 596 ? 10.353 9.480 -40.537 1.00 90.38 596 SER A N 1
ATOM 4782 C CA . SER A 1 596 ? 9.378 8.553 -41.123 1.00 90.38 596 SER A CA 1
ATOM 4783 C C . SER A 1 596 ? 8.014 8.658 -40.439 1.00 90.38 596 SER A C 1
ATOM 4785 O O . SER A 1 596 ? 6.998 8.771 -41.118 1.00 90.38 596 SER A O 1
ATOM 4787 N N . PHE A 1 597 ? 7.988 8.747 -39.107 1.00 92.88 597 PHE A N 1
ATOM 4788 C CA . PHE A 1 597 ? 6.756 8.957 -38.358 1.00 92.88 597 PHE A CA 1
ATOM 4789 C C . PHE A 1 597 ? 6.165 10.348 -38.619 1.00 92.88 597 PHE A C 1
ATOM 4791 O O . PHE A 1 597 ? 4.995 10.464 -38.961 1.00 92.88 597 PHE A O 1
ATOM 4798 N N . LEU A 1 598 ? 6.972 11.411 -38.518 1.00 92.38 598 LEU A N 1
ATOM 4799 C CA . LEU A 1 598 ? 6.502 12.794 -38.669 1.00 92.38 598 LEU A CA 1
ATOM 4800 C C . LEU A 1 598 ? 6.023 13.142 -40.087 1.00 92.38 598 LEU A C 1
ATOM 4802 O O . LEU A 1 598 ? 5.293 14.119 -40.256 1.00 92.38 598 LEU A O 1
ATOM 4806 N N . THR A 1 599 ? 6.442 12.383 -41.101 1.00 92.94 599 THR A N 1
ATOM 4807 C CA . THR A 1 599 ? 5.993 12.563 -42.490 1.00 92.94 599 THR A CA 1
ATOM 4808 C C . THR A 1 599 ? 4.692 11.820 -42.800 1.00 92.94 599 THR A C 1
ATOM 4810 O O . THR A 1 599 ? 3.990 12.217 -43.731 1.00 92.94 599 THR A O 1
ATOM 4813 N N . ASP A 1 600 ? 4.314 10.814 -42.005 1.00 91.31 600 ASP A N 1
ATOM 4814 C CA . ASP A 1 600 ? 3.011 10.152 -42.103 1.00 91.31 600 ASP A CA 1
ATOM 4815 C C . ASP A 1 600 ? 1.942 10.959 -41.351 1.00 91.31 600 ASP A C 1
ATOM 4817 O O . ASP A 1 600 ? 1.704 10.796 -40.152 1.00 91.31 600 ASP A O 1
ATOM 4821 N N . THR A 1 601 ? 1.272 11.849 -42.084 1.00 92.06 601 THR A N 1
ATOM 4822 C CA . THR A 1 601 ? 0.252 12.751 -41.528 1.00 92.06 601 THR A CA 1
ATOM 4823 C C . THR A 1 601 ? -0.864 12.025 -40.778 1.00 92.06 601 THR A C 1
ATOM 4825 O O . THR A 1 601 ? -1.322 12.523 -39.755 1.00 92.06 601 THR A O 1
ATOM 4828 N N . LEU A 1 602 ? -1.272 10.833 -41.228 1.00 92.94 602 LEU A N 1
ATOM 4829 C CA . LEU A 1 602 ? -2.388 10.117 -40.609 1.00 92.94 602 LEU A CA 1
ATOM 4830 C C . LEU A 1 602 ? -1.967 9.532 -39.257 1.00 92.94 602 LEU A C 1
ATOM 4832 O O . LEU A 1 602 ? -2.671 9.708 -38.260 1.00 92.94 602 LEU A O 1
ATOM 4836 N N . LYS A 1 603 ? -0.787 8.906 -39.189 1.00 92.94 603 LYS A N 1
ATOM 4837 C CA . LYS A 1 603 ? -0.258 8.356 -37.930 1.00 92.94 603 LYS A CA 1
ATOM 4838 C C . LYS A 1 603 ? 0.056 9.464 -36.917 1.00 92.94 603 LYS A C 1
ATOM 4840 O O . LYS A 1 603 ? -0.222 9.308 -35.723 1.00 92.94 603 LYS A O 1
ATOM 4845 N N . VAL A 1 604 ? 0.544 10.617 -37.383 1.00 93.25 604 VAL A N 1
ATOM 4846 C CA . VAL A 1 604 ? 0.735 11.808 -36.538 1.00 93.25 604 VAL A CA 1
ATOM 4847 C C . VAL A 1 604 ? -0.595 12.313 -35.989 1.00 93.25 604 VAL A C 1
ATOM 4849 O O . VAL A 1 604 ? -0.708 12.495 -34.777 1.00 93.25 604 VAL A O 1
ATOM 4852 N N . ASP A 1 605 ? -1.611 12.496 -36.834 1.00 91.25 605 ASP A N 1
ATOM 4853 C CA . ASP A 1 605 ? -2.925 12.988 -36.408 1.00 91.25 605 ASP A CA 1
ATOM 4854 C C . ASP A 1 605 ? -3.566 12.056 -35.366 1.00 91.25 605 ASP A C 1
ATOM 4856 O O . ASP A 1 605 ? -4.095 12.512 -34.344 1.00 91.25 605 ASP A O 1
ATOM 4860 N N . ALA A 1 606 ? -3.444 10.740 -35.564 1.00 91.38 606 ALA A N 1
ATOM 4861 C CA . ALA A 1 606 ? -3.866 9.737 -34.593 1.00 91.38 606 ALA A CA 1
ATOM 4862 C C . ALA A 1 606 ? -3.148 9.924 -33.238 1.00 91.38 606 ALA A C 1
ATOM 4864 O O . ALA A 1 606 ? -3.800 10.018 -32.189 1.00 91.38 606 ALA A O 1
ATOM 4865 N N . SER A 1 607 ? -1.814 10.030 -33.241 1.00 91.69 607 SER A N 1
ATOM 4866 C CA . SER A 1 607 ? -1.021 10.246 -32.022 1.00 91.69 607 SER A CA 1
ATOM 4867 C C . SER A 1 607 ? -1.372 11.569 -31.330 1.00 91.69 607 SER A C 1
ATOM 4869 O O . SER A 1 607 ? -1.445 11.633 -30.101 1.00 91.69 607 SER A O 1
ATOM 4871 N N . VAL A 1 608 ? -1.604 12.634 -32.099 1.00 89.69 608 VAL A N 1
ATOM 4872 C CA . VAL A 1 608 ? -1.984 13.956 -31.586 1.00 89.69 608 VAL A CA 1
ATOM 4873 C C . VAL A 1 608 ? -3.342 13.895 -30.884 1.00 89.69 608 VAL A C 1
ATOM 4875 O O . VAL A 1 608 ? -3.486 14.462 -29.799 1.00 89.69 608 VAL A O 1
ATOM 4878 N N . GLN A 1 609 ? -4.311 13.143 -31.416 1.00 90.44 609 GLN A N 1
ATOM 4879 C CA . GLN A 1 609 ? -5.592 12.914 -30.738 1.00 90.44 609 GLN A CA 1
ATOM 4880 C C . GLN A 1 609 ? -5.383 12.353 -29.320 1.00 90.44 609 GLN A C 1
ATOM 4882 O O . GLN A 1 609 ? -5.940 12.877 -28.354 1.00 90.44 609 GLN A O 1
ATOM 4887 N N . ALA A 1 610 ? -4.513 11.350 -29.162 1.00 86.25 610 ALA A N 1
ATOM 4888 C CA . ALA A 1 610 ? -4.212 10.750 -27.859 1.00 86.25 610 ALA A CA 1
ATOM 4889 C C . ALA A 1 610 ? -3.440 11.676 -26.904 1.00 86.25 610 ALA A C 1
ATOM 4891 O O . ALA A 1 610 ? -3.618 11.605 -25.678 1.00 86.25 610 ALA A O 1
ATOM 4892 N N . LEU A 1 611 ? -2.613 12.573 -27.446 1.00 84.06 611 LEU A N 1
ATOM 4893 C CA . LEU A 1 611 ? -1.911 13.591 -26.669 1.00 84.06 611 LEU A CA 1
ATOM 4894 C C . LEU A 1 611 ? -2.892 14.575 -26.010 1.00 84.06 611 LEU A C 1
ATOM 4896 O O . LEU A 1 611 ? -2.728 14.893 -24.831 1.00 84.06 611 LEU A O 1
ATOM 4900 N N . PHE A 1 612 ? -3.927 15.015 -26.733 1.00 79.75 612 PHE A N 1
ATOM 4901 C CA . PHE A 1 612 ? -4.838 16.071 -26.271 1.00 79.75 612 PHE A CA 1
ATOM 4902 C C . PHE A 1 612 ? -6.126 15.576 -25.589 1.00 79.75 612 PHE A C 1
ATOM 4904 O O . PHE A 1 612 ? -6.709 16.327 -24.806 1.00 79.75 612 PHE A O 1
ATOM 4911 N N . ALA A 1 613 ? -6.554 14.329 -25.807 1.00 68.56 613 ALA A N 1
ATOM 4912 C CA . ALA A 1 613 ? -7.869 13.848 -25.364 1.00 68.56 613 ALA A CA 1
ATOM 4913 C C . ALA A 1 613 ? -8.086 13.696 -23.835 1.00 68.56 613 ALA A C 1
ATOM 4915 O O . ALA A 1 613 ? -9.227 13.531 -23.424 1.00 68.56 613 ALA A O 1
ATOM 4916 N N . LEU A 1 614 ? -7.065 13.769 -22.960 1.00 54.41 614 LEU A N 1
ATOM 4917 C CA . LEU A 1 614 ? -7.240 13.523 -21.503 1.00 54.41 614 LEU A CA 1
ATOM 4918 C C . LEU A 1 614 ? -6.804 14.669 -20.573 1.00 54.41 614 LEU A C 1
ATOM 4920 O O . LEU A 1 614 ? -6.358 14.422 -19.456 1.00 54.41 614 LEU A O 1
ATOM 4924 N N . ARG A 1 615 ? -6.991 15.939 -20.951 1.00 38.50 615 ARG A N 1
ATOM 4925 C CA . ARG A 1 615 ? -6.919 17.035 -19.955 1.00 38.50 615 ARG A CA 1
ATOM 4926 C C . ARG A 1 615 ? -8.136 17.119 -19.015 1.00 38.50 615 ARG A C 1
ATOM 4928 O O . ARG A 1 615 ? -8.171 18.009 -18.172 1.00 38.50 615 ARG A O 1
ATOM 4935 N N . VAL A 1 616 ? -9.098 16.196 -19.106 1.00 32.75 616 VAL A N 1
ATOM 4936 C CA . VAL A 1 616 ? -10.254 16.122 -18.197 1.00 32.75 616 VAL A CA 1
ATOM 4937 C C . VAL A 1 616 ? -10.409 14.690 -17.679 1.00 32.75 616 VAL A C 1
ATOM 4939 O O . VAL A 1 616 ? -11.192 13.909 -18.207 1.00 32.75 616 VAL A O 1
ATOM 4942 N N . GLN A 1 617 ? -9.664 14.321 -16.634 1.00 29.02 617 GLN A N 1
ATOM 4943 C CA . GLN A 1 617 ? -10.093 13.215 -15.775 1.00 29.02 617 GLN A CA 1
ATOM 4944 C C . GLN A 1 617 ? -11.238 13.735 -14.901 1.00 29.02 617 GLN A C 1
ATOM 4946 O O . GLN A 1 617 ? -11.022 14.397 -13.892 1.00 29.02 617 GLN A O 1
ATOM 4951 N N . THR A 1 618 ? -12.471 13.465 -15.321 1.00 25.48 618 THR A N 1
ATOM 4952 C CA . THR A 1 618 ? -13.601 13.362 -14.391 1.00 25.48 618 THR A CA 1
ATOM 4953 C C . THR A 1 618 ? -13.885 11.874 -14.203 1.00 25.48 618 THR A C 1
ATOM 4955 O O . THR A 1 618 ? -13.774 11.120 -15.172 1.00 25.48 618 THR A O 1
ATOM 4958 N N . PRO A 1 619 ? -14.172 11.408 -12.976 1.00 30.22 619 PRO A N 1
ATOM 4959 C CA . PRO A 1 619 ? -14.418 9.997 -12.740 1.00 30.22 619 PRO A CA 1
ATOM 4960 C C . PRO A 1 619 ? -15.686 9.552 -13.471 1.00 30.22 619 PRO A C 1
ATOM 4962 O O . PRO A 1 619 ? -16.695 10.256 -13.498 1.00 30.22 619 PRO A O 1
ATOM 4965 N N . PHE A 1 620 ? -15.573 8.365 -14.057 1.00 27.34 620 PHE A N 1
ATOM 4966 C CA . PHE A 1 620 ? -16.581 7.580 -14.757 1.00 27.34 620 PHE A CA 1
ATOM 4967 C C . PHE A 1 620 ? -18.005 7.795 -14.205 1.00 27.34 620 PHE A C 1
ATOM 4969 O O . PHE A 1 620 ? -18.328 7.381 -13.091 1.00 27.34 620 PHE A O 1
ATOM 4976 N N . VAL A 1 621 ? -18.873 8.430 -14.996 1.00 27.61 621 VAL A N 1
ATOM 4977 C CA . VAL A 1 621 ? -20.326 8.422 -14.782 1.00 27.61 621 VAL A CA 1
ATOM 4978 C C . VAL A 1 621 ? -20.899 7.387 -15.752 1.00 27.61 621 VAL A C 1
ATOM 4980 O O . VAL A 1 621 ? -20.658 7.516 -16.953 1.00 27.61 621 VAL A O 1
ATOM 4983 N N . PRO A 1 622 ? -21.639 6.359 -15.297 1.00 26.81 622 PRO A N 1
ATOM 4984 C CA . PRO A 1 622 ? -22.273 5.424 -16.217 1.00 26.81 622 PRO A CA 1
ATOM 4985 C C . PRO A 1 622 ? -23.284 6.181 -17.087 1.00 26.81 622 PRO A C 1
ATOM 4987 O O . PRO A 1 622 ? -24.074 6.985 -16.586 1.00 26.81 622 PRO A O 1
ATOM 4990 N N . ALA A 1 623 ? -23.221 5.949 -18.399 1.00 28.77 623 ALA A N 1
ATOM 4991 C CA . ALA A 1 623 ? -23.995 6.677 -19.398 1.00 28.77 623 ALA A CA 1
ATOM 4992 C C . ALA A 1 623 ? -25.507 6.695 -19.073 1.00 28.77 623 ALA A C 1
ATOM 4994 O O . ALA A 1 623 ? -26.085 5.636 -18.807 1.00 28.77 623 ALA A O 1
ATOM 4995 N N . PRO A 1 624 ? -26.186 7.859 -19.132 1.00 27.22 624 PRO A N 1
ATOM 4996 C CA . PRO A 1 624 ? -27.641 7.899 -19.071 1.00 27.22 624 PRO A CA 1
ATOM 4997 C C . PRO A 1 624 ? -28.245 7.287 -20.352 1.00 27.22 624 PRO A C 1
ATOM 4999 O O . PRO A 1 624 ? -27.589 7.246 -21.399 1.00 27.22 624 PRO A O 1
ATOM 5002 N N . PRO A 1 625 ? -29.494 6.789 -20.298 1.00 27.73 625 PRO A N 1
ATOM 5003 C CA . PRO A 1 625 ? -30.104 6.081 -21.415 1.00 27.73 625 PRO A CA 1
ATOM 5004 C C . PRO A 1 625 ? -30.223 6.968 -22.662 1.00 27.73 625 PRO A C 1
ATOM 5006 O O . PRO A 1 625 ? -30.509 8.163 -22.591 1.00 27.73 625 PRO A O 1
ATOM 5009 N N . LYS A 1 626 ? -29.990 6.328 -23.813 1.00 40.12 626 LYS A N 1
ATOM 5010 C CA . LYS A 1 626 ? -29.946 6.880 -25.172 1.00 40.12 626 LYS A CA 1
ATOM 5011 C C . LYS A 1 626 ? -31.142 7.782 -25.504 1.00 40.12 626 LYS A C 1
ATOM 5013 O O . LYS A 1 626 ? -32.119 7.276 -26.036 1.00 40.12 626 LYS A O 1
ATOM 5018 N N . THR A 1 627 ? -31.022 9.095 -25.317 1.00 32.44 627 THR A N 1
ATOM 5019 C CA . THR A 1 627 ? -31.761 10.115 -26.091 1.00 32.44 627 THR A CA 1
ATOM 5020 C C . THR A 1 627 ? -31.159 11.511 -25.874 1.00 32.44 627 THR A C 1
ATOM 5022 O O . THR A 1 627 ? -31.631 12.243 -25.012 1.00 32.44 627 THR A O 1
ATOM 5025 N N . ALA A 1 628 ? -30.121 11.872 -26.640 1.00 25.81 628 ALA A N 1
ATOM 5026 C CA . ALA A 1 628 ? -29.844 13.223 -27.174 1.00 25.81 628 ALA A CA 1
ATOM 5027 C C . ALA A 1 628 ? -28.425 13.269 -27.791 1.00 25.81 628 ALA A C 1
ATOM 5029 O O . ALA A 1 628 ? -27.495 12.745 -27.179 1.00 25.81 628 ALA A O 1
ATOM 5030 N N . PRO A 1 629 ? -28.215 13.889 -28.968 1.00 27.94 629 PRO A N 1
ATOM 5031 C CA . PRO A 1 629 ? -26.884 14.042 -29.543 1.00 27.94 629 PRO A CA 1
ATOM 5032 C C . PRO A 1 629 ? -26.163 15.231 -28.888 1.00 27.94 629 PRO A C 1
ATOM 5034 O O . PRO A 1 629 ? -26.574 16.380 -29.053 1.00 27.94 629 PRO A O 1
ATOM 5037 N N . ALA A 1 630 ? -25.076 14.974 -28.161 1.00 28.09 630 ALA A N 1
ATOM 5038 C CA . ALA A 1 630 ? -24.144 16.021 -27.757 1.00 28.09 630 ALA A CA 1
ATOM 5039 C C . ALA A 1 630 ? -23.254 16.378 -28.960 1.00 28.09 630 ALA A C 1
ATOM 5041 O O . ALA A 1 630 ? -22.346 15.639 -29.327 1.00 28.09 630 ALA A O 1
ATOM 5042 N N . LEU A 1 631 ? -23.549 17.501 -29.614 1.00 27.17 631 LEU A N 1
ATOM 5043 C CA . LEU A 1 631 ? -22.703 18.084 -30.654 1.00 27.17 631 LEU A CA 1
ATOM 5044 C C . LEU A 1 631 ? -21.550 18.854 -29.996 1.00 27.17 631 LEU A C 1
ATOM 5046 O O . LEU A 1 631 ? -21.724 20.013 -29.622 1.00 27.17 631 LEU A O 1
ATOM 5050 N N . PHE A 1 632 ? -20.363 18.255 -29.913 1.00 28.78 632 PHE A N 1
ATOM 5051 C CA . PHE A 1 632 ? -19.126 19.019 -29.753 1.00 28.78 632 PHE A CA 1
ATOM 5052 C C . PHE A 1 632 ? -18.527 19.292 -31.137 1.00 28.78 632 PHE A C 1
ATOM 5054 O O . PHE A 1 632 ? -18.073 18.392 -31.839 1.00 28.78 632 PHE A O 1
ATOM 5061 N N . ARG A 1 633 ? -18.569 20.560 -31.565 1.00 23.80 633 ARG A N 1
ATOM 5062 C CA . ARG A 1 633 ? -17.866 21.038 -32.763 1.00 23.80 633 ARG A CA 1
ATOM 5063 C C . ARG A 1 633 ? -16.369 21.118 -32.458 1.00 23.80 633 ARG A C 1
ATOM 5065 O O . ARG A 1 633 ? -15.948 22.025 -31.747 1.00 23.80 633 ARG A O 1
ATOM 5072 N N . PHE A 1 634 ? -15.569 20.241 -33.057 1.00 30.27 634 PHE A N 1
ATOM 5073 C CA . PHE A 1 634 ? -14.135 20.479 -33.219 1.00 30.27 634 PHE A CA 1
ATOM 5074 C C . PHE A 1 634 ? -13.933 21.500 -34.348 1.00 30.27 634 PHE A C 1
ATOM 5076 O O . PHE A 1 634 ? -14.304 21.253 -35.495 1.00 30.27 634 PHE A O 1
ATOM 5083 N N . SER A 1 635 ? -13.388 22.678 -34.036 1.00 25.23 635 SER A N 1
ATOM 5084 C CA . SER A 1 635 ? -12.932 23.617 -35.063 1.00 25.23 635 SER A CA 1
ATOM 5085 C C . SER A 1 635 ? -11.600 23.124 -35.624 1.00 25.23 635 SER A C 1
ATOM 5087 O O . SER A 1 635 ? -10.584 23.169 -34.932 1.00 25.23 635 SER A O 1
ATOM 5089 N N . ALA A 1 636 ? -11.614 22.656 -36.871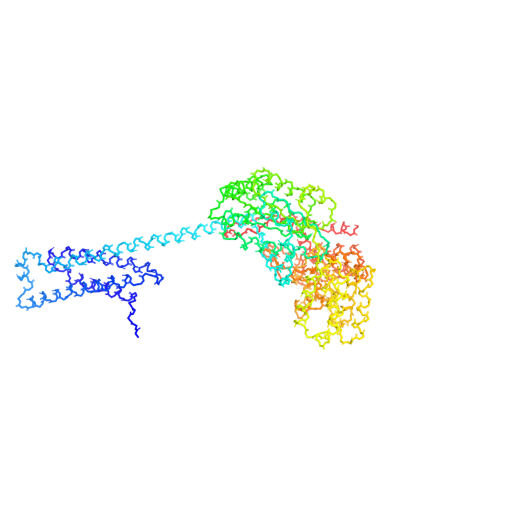 1.00 31.53 636 ALA A N 1
ATOM 5090 C CA . ALA A 1 636 ? -10.420 22.307 -37.626 1.00 31.53 636 ALA A CA 1
ATOM 5091 C C . ALA A 1 636 ? -9.571 23.563 -37.893 1.00 31.53 636 ALA A C 1
ATOM 5093 O O . ALA A 1 636 ? -9.985 24.464 -38.623 1.00 31.53 636 ALA A O 1
ATOM 5094 N N . GLY A 1 637 ? -8.382 23.615 -37.298 1.00 29.98 637 GLY A N 1
ATOM 5095 C CA . GLY A 1 637 ? -7.276 24.472 -37.719 1.00 29.98 637 GLY A CA 1
ATOM 5096 C C . GLY A 1 637 ? -6.060 23.587 -38.019 1.00 29.98 637 GLY A C 1
ATOM 5097 O O . GLY A 1 637 ? -5.948 22.523 -37.410 1.00 29.98 637 GLY A O 1
ATOM 5098 N N . PRO A 1 638 ? -5.157 23.959 -38.945 1.00 29.98 638 PRO A N 1
ATOM 5099 C CA . PRO A 1 638 ? -4.066 23.081 -39.354 1.00 29.98 638 PRO A CA 1
ATOM 5100 C C . PRO A 1 638 ? -3.061 22.899 -38.205 1.00 29.98 638 PRO A C 1
ATOM 5102 O O . PRO A 1 638 ? -2.351 23.834 -37.836 1.00 29.98 638 PRO A O 1
ATOM 5105 N N . CYS A 1 639 ? -2.973 21.685 -37.657 1.00 36.06 639 CYS A N 1
ATOM 5106 C CA . CYS A 1 639 ? -2.070 21.306 -36.560 1.00 36.06 639 CYS A CA 1
ATOM 5107 C C . CYS A 1 639 ? -0.590 21.149 -36.970 1.00 36.06 639 CYS A C 1
ATOM 5109 O O . CYS A 1 639 ? 0.234 20.744 -36.152 1.00 36.06 639 CYS A O 1
ATOM 5111 N N . HIS A 1 640 ? -0.210 21.526 -38.195 1.00 35.66 640 HIS A N 1
ATOM 5112 C CA . HIS A 1 640 ? 1.156 21.365 -38.713 1.00 35.66 640 HIS A CA 1
ATOM 5113 C C . HIS A 1 640 ? 2.228 22.240 -38.029 1.00 35.66 640 HIS A C 1
ATOM 5115 O O . HIS A 1 640 ? 3.414 22.023 -38.252 1.00 35.66 640 HIS A O 1
ATOM 5121 N N . ALA A 1 641 ? 1.856 23.209 -37.183 1.00 30.38 641 ALA A N 1
ATOM 5122 C CA . ALA A 1 641 ? 2.804 24.172 -36.605 1.00 30.38 641 ALA A CA 1
ATOM 5123 C C . ALA A 1 641 ? 3.311 23.847 -35.182 1.00 30.38 641 ALA A C 1
ATOM 5125 O O . ALA A 1 641 ? 4.184 24.553 -34.682 1.00 30.38 641 ALA A O 1
ATOM 5126 N N . LEU A 1 642 ? 2.797 22.812 -34.501 1.00 36.84 642 LEU A N 1
ATOM 5127 C CA . LEU A 1 642 ? 3.041 22.635 -33.055 1.00 36.84 642 LEU A CA 1
ATOM 5128 C C . LEU A 1 642 ? 4.060 21.553 -32.668 1.00 36.84 642 LEU A C 1
ATOM 5130 O O . LEU A 1 642 ? 4.510 21.543 -31.524 1.00 36.84 642 LEU A O 1
ATOM 5134 N N . ILE A 1 643 ? 4.513 20.705 -33.596 1.00 39.09 643 ILE A N 1
ATOM 5135 C CA . ILE A 1 643 ? 5.584 19.731 -33.301 1.00 39.09 643 ILE A CA 1
ATOM 5136 C C . ILE A 1 643 ? 6.963 20.421 -33.256 1.00 39.09 643 ILE A C 1
ATOM 5138 O O . ILE A 1 643 ? 7.837 20.008 -32.497 1.00 39.09 643 ILE A O 1
ATOM 5142 N N . GLY A 1 644 ? 7.125 21.556 -33.949 1.00 29.94 644 GLY A N 1
ATOM 5143 C CA . GLY A 1 644 ? 8.355 22.358 -33.925 1.00 29.94 644 GLY A CA 1
ATOM 5144 C C . GLY A 1 644 ? 8.684 23.012 -32.575 1.00 29.94 644 GLY A C 1
ATOM 5145 O O . GLY A 1 644 ? 9.825 23.402 -32.363 1.00 29.94 644 GLY A O 1
ATOM 5146 N N . TYR A 1 645 ? 7.727 23.098 -31.644 1.00 31.53 645 TYR A N 1
ATOM 5147 C CA . TYR A 1 645 ? 7.938 23.701 -30.319 1.00 31.53 645 TYR A CA 1
ATOM 5148 C C . TYR A 1 645 ? 8.173 22.682 -29.191 1.00 31.53 645 TYR A C 1
ATOM 5150 O O . TYR A 1 645 ? 8.498 23.085 -28.078 1.00 31.53 645 TYR A O 1
ATOM 5158 N N . SER A 1 646 ? 8.041 21.375 -29.455 1.00 29.59 646 SER A N 1
ATOM 5159 C CA . SER A 1 646 ? 8.332 20.317 -28.468 1.00 29.59 646 SER A CA 1
ATOM 5160 C C . SER A 1 646 ? 9.692 19.633 -28.680 1.00 29.59 646 SER A C 1
ATOM 5162 O O . SER A 1 646 ? 10.072 18.790 -27.866 1.00 29.59 646 SER A O 1
ATOM 5164 N N . VAL A 1 647 ? 10.406 19.977 -29.758 1.00 33.12 647 VAL A N 1
ATOM 5165 C CA . VAL A 1 647 ? 11.717 19.408 -30.138 1.00 33.12 647 VAL A CA 1
ATOM 5166 C C . VAL A 1 647 ? 12.839 20.468 -30.070 1.00 33.12 647 VAL A C 1
ATOM 5168 O O . VAL A 1 647 ? 13.958 20.212 -30.499 1.00 33.12 647 VAL A O 1
ATOM 5171 N N . ALA A 1 648 ? 12.563 21.646 -29.497 1.00 28.27 648 ALA A N 1
ATOM 5172 C CA . ALA A 1 648 ? 13.573 22.658 -29.170 1.00 28.27 648 ALA A CA 1
ATOM 5173 C C . ALA A 1 648 ? 13.944 22.622 -27.681 1.00 28.27 648 ALA A C 1
ATOM 5175 O O . ALA A 1 648 ? 13.021 22.470 -26.842 1.00 28.27 648 ALA A O 1
#

pLDDT: mean 80.26, std 17.27, range [23.8, 98.44]